Protein 2HF0 (pdb70)

B-factor: mean 39.24, std 10.52, range [19.07, 106.18]

Organism: Bifidobacterium longum (NCBI:txid216816)

GO terms:
  GO:0045302 choloylglycine hydrolase activity (F, EXP)
  GO:0047742 chenodeoxycholoyltaurine hydrolase activity (F, EXP)
  GO:0009274 peptidoglycan-based cell wall (C, IDA)
  GO:0045302 choloylglycine hydrolase activity (F, IDA)
  GO:0005515 protein binding (F, IPI)

Radius of gyration: 26.5 Å; Cα contacts (8 Å, |Δi|>4): 1621; chains: 2; bounding box: 83×74×48 Å

InterPro domains:
  IPR029055 Nucleophile aminohydrolases, N-terminal [SSF56235] (2-314)
  IPR029132 Choloylglycine hydrolase/NAAA C-terminal [PF02275] (2-314)
  IPR047711 Conjugated bile acid hydrolase [NF038245] (1-313)
  IPR052193 Peptidase C59 family enzymes [PTHR35527] (1-310)

CATH classification: 3.60.60.10

Sequence (632 aa):
CTGVRFSDDEGNTYFGRNLDWSFSYGETILVTPRGYHYDTVFGAGGKAKPNAVIGVGVVMADRPMYFDCANEHGLAIAGLNFPGYASFVHEPVEGTENVATFEFPLWVARNFDSVDEVEETLRNVTLVSQIVPGQQESLLHWFIGDGKRSIVVEQMADGMHVHHDDVDVLTNQPTFDFHMENLRNYMCVSNEMAEPTSWGKASLTAWGAGVGMHGIPGDVSSPSRFVRVAYTNAHYPQQNDEAANVSRLFHTLGSVQMVDGMAKMGDGQFERTLFTSGYSSKTNTYYMNTYDDPAIRSYAMADYDMDSSELISVARCTGVRFSDDEGNTYFGRNLDWSFSYGETILVTPRGYHYDTVFGAGGKAKPNAVIGVGVVMADRPMYFDCANEHGLAIAGLNFPGYASFVHEPVEGTENVATFEFPLWVARNFDSVDEVEETLRNVTLVSQIVPGQQESLLHWFIGDGKRSIVVEQMADGMHVHHDDVDVLTNQPTFDFHMENLRNYMCVSNEMAEPTSWGKASLTAWGAGVGMHGIPGDVSSPSRFVRVAYTNAHYPQQNDEAANVSRLFHTLGSVQMVDGMAKMGDGQFERTLFTSGYSSKTNTYYMNTYDDPAIRSYAMADYDMDSSELISVAR

Nearest PDB structures (foldseek):
  8esi-assembly1_B  TM=9.993E-01  e=6.071E-65  Bifidobacterium longum
  8vrx-assembly1_B  TM=9.734E-01  e=1.795E-46  Arthrobacter citreus
  6a8t-assembly1_B  TM=9.502E-01  e=2.641E-36  Enterococcus faecalis T2
  6a8q-assembly1_C  TM=9.502E-01  e=3.471E-35  Enterococcus faecalis T2
  5gs7-assembly1_A  TM=9.479E-01  e=2.296E-34  Enterococcus faecalis

Solvent-accessible surface area: 25693 Å² total; per-residue (Å²): 10,0,0,0,14,10,24,6,84,124,46,27,1,0,2,0,3,0,23,2,123,14,142,34,199,49,39,23,4,0,0,0,0,84,35,14,143,26,87,28,47,44,64,8,35,55,74,101,173,31,3,0,0,0,0,0,0,50,70,137,89,100,56,2,43,13,60,0,0,0,0,42,89,5,0,0,0,0,5,0,37,0,55,76,70,9,45,13,73,81,127,62,63,180,68,37,48,11,0,0,13,66,2,0,5,1,5,0,0,14,14,22,43,28,0,84,83,2,43,120,38,2,193,74,15,20,2,0,2,110,98,80,136,74,130,162,57,54,38,41,0,1,0,0,0,13,14,175,59,1,0,0,0,0,24,21,99,113,25,58,51,43,34,106,4,126,32,22,0,0,0,11,13,11,29,6,75,81,1,56,101,23,32,158,114,54,154,115,20,34,20,84,66,18,126,101,73,69,191,76,217,51,85,77,99,15,97,25,10,5,39,18,0,115,40,4,15,3,0,2,4,5,8,8,6,0,3,13,0,5,15,1,8,73,58,13,45,109,32,93,58,29,80,26,0,13,16,14,0,21,25,0,3,20,17,0,29,1,0,21,0,6,2,44,17,70,94,39,98,42,18,42,8,15,2,12,1,1,0,0,26,90,60,32,8,1,23,22,22,58,13,123,61,33,26,48,114,70,24,32,8,88,112,54,96,10,109,35,76,127,24,66,71,31,49,215,11,0,0,0,14,10,24,9,107,128,48,26,1,0,2,0,1,1,18,3,78,10,97,64,127,59,35,28,0,0,1,0,0,81,34,17,134,35,94,27,49,55,60,8,36,59,67,96,162,27,3,0,0,0,0,0,1,32,65,98,89,95,66,1,31,11,37,0,0,0,0,38,105,5,0,0,0,0,7,0,37,0,53,75,63,8,46,15,73,83,132,72,70,176,74,39,56,12,0,1,12,50,1,0,4,1,10,0,0,14,19,21,47,21,0,75,74,3,39,103,38,7,194,70,14,20,2,0,2,89,102,57,125,86,119,167,61,61,41,40,0,1,0,0,0,11,13,160,63,2,0,0,0,1,23,33,95,111,28,54,57,51,28,102,4,126,31,23,0,0,0,10,12,11,38,5,88,81,1,58,103,22,33,160,116,53,157,114,20,38,20,92,45,28,133,91,73,69,192,74,218,53,82,78,96,14,96,27,11,5,40,16,0,115,39,3,15,2,0,1,4,6,10,6,4,0,3,13,0,4,16,0,9,73,59,13,45,115,32,103,60,32,75,27,0,13,15,14,0,18,25,0,0,16,16,0,39,1,0,22,0,7,2,48,21,70,102,41,92,42,18,53,4,17,4,10,0,1,1,0,24,87,60,31,7,2,26,9,19,29,14,115,46,34,26,46,91,70,18,24,14,93,113,51,90,14,114,34,57,124,32,56,65,26,87,110

Structure (mmCIF, N/CA/C/O backbone):
data_2HF0
#
_entry.id   2HF0
#
_cell.length_a   123.981
_cell.length_b   123.981
_cell.length_c   219.565
_cell.angle_alpha   90.00
_cell.angle_beta   90.00
_cell.angle_gamma   120.00
#
_symmetry.space_group_name_H-M   'P 61 2 2'
#
loop_
_entity.id
_entity.type
_entity.pdbx_description
1 polymer 'Bile salt hydrolase'
2 water water
#
loop_
_atom_site.group_PDB
_atom_site.id
_atom_site.type_symbol
_atom_site.label_atom_id
_atom_site.label_alt_id
_atom_site.label_comp_id
_atom_site.label_asym_id
_atom_site.label_entity_id
_atom_site.label_seq_id
_atom_site.pdbx_PDB_ins_code
_atom_site.Cartn_x
_atom_site.Cartn_y
_atom_site.Cartn_z
_atom_site.occupancy
_atom_site.B_iso_or_equiv
_atom_site.auth_seq_id
_atom_site.auth_comp_id
_atom_site.auth_asym_id
_atom_site.auth_atom_id
_atom_site.pdbx_PDB_model_num
ATOM 1 N N . CYS A 1 1 ? -46.374 24.288 20.966 1.00 40.46 1 CYS A N 1
ATOM 2 C CA . CYS A 1 1 ? -46.399 23.453 19.781 1.00 40.91 1 CYS A CA 1
ATOM 3 C C . CYS A 1 1 ? -46.781 24.274 18.574 1.00 40.70 1 CYS A C 1
ATOM 4 O O . CYS A 1 1 ? -47.493 25.236 18.633 1.00 40.24 1 CYS A O 1
ATOM 7 N N . THR A 1 2 ? -46.291 23.805 17.447 1.00 41.26 2 THR A N 1
ATOM 8 C CA . THR A 1 2 ? -46.544 24.402 16.188 1.00 39.58 2 THR A CA 1
ATOM 9 C C . THR A 1 2 ? -46.597 23.230 15.178 1.00 40.05 2 THR A C 1
ATOM 10 O O . THR A 1 2 ? -45.730 22.386 15.164 1.00 38.32 2 THR A O 1
ATOM 14 N N . GLY A 1 3 ? -47.634 23.258 14.359 1.00 39.83 3 GLY A N 1
ATOM 15 C CA . GLY A 1 3 ? -47.711 22.475 13.178 1.00 40.95 3 GLY A CA 1
ATOM 16 C C . GLY A 1 3 ? -47.703 23.302 11.900 1.00 40.59 3 GLY A C 1
ATOM 17 O O . GLY A 1 3 ? -48.223 24.412 11.816 1.00 41.16 3 GLY A O 1
ATOM 18 N N . VAL A 1 4 ? -47.161 22.672 10.889 1.00 40.78 4 VAL A N 1
ATOM 19 C CA . VAL A 1 4 ? -46.959 23.237 9.563 1.00 41.27 4 VAL A CA 1
ATOM 20 C C . VAL A 1 4 ? -47.259 22.142 8.500 1.00 40.82 4 VAL A C 1
ATOM 21 O O . VAL A 1 4 ? -46.946 20.977 8.706 1.00 38.49 4 VAL A O 1
ATOM 25 N N . ARG A 1 5 ? -47.882 22.577 7.395 1.00 42.30 5 ARG A N 1
ATOM 26 C CA . ARG A 1 5 ? -48.037 21.786 6.165 1.00 41.87 5 ARG A CA 1
ATOM 27 C C . ARG A 1 5 ? -47.737 22.687 4.965 1.00 41.01 5 ARG A C 1
ATOM 28 O O . ARG A 1 5 ? -48.116 23.892 4.936 1.00 40.63 5 ARG A O 1
ATOM 36 N N . PHE A 1 6 ? -47.133 22.078 3.961 1.00 39.24 6 PHE A N 1
ATOM 37 C CA . PHE A 1 6 ? -47.178 22.601 2.597 1.00 39.95 6 PHE A CA 1
ATOM 38 C C . PHE A 1 6 ? -47.017 21.437 1.574 1.00 40.91 6 PHE A C 1
ATOM 39 O O . PHE A 1 6 ? -46.970 20.245 1.913 1.00 41.19 6 PHE A O 1
ATOM 47 N N . SER A 1 7 ? -46.856 21.818 0.314 1.00 41.67 7 SER A N 1
ATOM 48 C CA . SER A 1 7 ? -46.771 20.863 -0.775 1.00 43.02 7 SER A CA 1
ATOM 49 C C . SER A 1 7 ? -45.599 21.185 -1.674 1.00 42.94 7 SER A C 1
ATOM 50 O O . SER A 1 7 ? -44.986 22.251 -1.591 1.00 41.81 7 SER A O 1
ATOM 53 N N . ASP A 1 8 ? -45.274 20.256 -2.555 1.00 44.09 8 ASP A N 1
ATOM 54 C CA . ASP A 1 8 ? -44.374 20.596 -3.669 1.00 43.59 8 ASP A CA 1
ATOM 55 C C . ASP A 1 8 ? -45.190 20.891 -4.920 1.00 44.04 8 ASP A C 1
ATOM 56 O O . ASP A 1 8 ? -46.343 21.187 -4.829 1.00 44.90 8 ASP A O 1
ATOM 61 N N . ASP A 1 9 ? -44.545 20.895 -6.069 1.00 45.89 9 ASP A N 1
ATOM 62 C CA . ASP A 1 9 ? -45.167 20.832 -7.401 1.00 48.01 9 ASP A CA 1
ATOM 63 C C . ASP A 1 9 ? -46.011 19.554 -7.728 1.00 46.80 9 ASP A C 1
ATOM 64 O O . ASP A 1 9 ? -46.862 19.597 -8.563 1.00 46.03 9 ASP A O 1
ATOM 69 N N . GLU A 1 10 ? -45.730 18.424 -7.104 1.00 45.93 10 GLU A N 1
ATOM 70 C CA . GLU A 1 10 ? -46.306 17.166 -7.541 1.00 45.72 10 GLU A CA 1
ATOM 71 C C . GLU A 1 10 ? -47.320 16.730 -6.496 1.00 45.40 10 GLU A C 1
ATOM 72 O O . GLU A 1 10 ? -47.652 15.545 -6.378 1.00 45.55 10 GLU A O 1
ATOM 78 N N . GLY A 1 11 ? -47.779 17.711 -5.700 1.00 45.03 11 GLY A N 1
ATOM 79 C CA . GLY A 1 11 ? -48.796 17.488 -4.667 1.00 43.32 11 GLY A CA 1
ATOM 80 C C . GLY A 1 11 ? -48.424 16.468 -3.628 1.00 41.38 11 GLY A C 1
ATOM 81 O O . GLY A 1 11 ? -49.332 15.854 -3.074 1.00 40.22 11 GLY A O 1
ATOM 82 N N . ASN A 1 12 ? -47.119 16.290 -3.365 1.00 40.39 12 ASN A N 1
ATOM 83 C CA . ASN A 1 12 ? -46.690 15.584 -2.138 1.00 40.98 12 ASN A CA 1
ATOM 84 C C . ASN A 1 12 ? -46.946 16.361 -0.819 1.00 41.31 12 ASN A C 1
ATOM 85 O O . ASN A 1 12 ? -46.955 17.601 -0.799 1.00 41.29 12 ASN A O 1
ATOM 90 N N . THR A 1 13 ? -47.234 15.607 0.256 1.00 40.80 13 THR A N 1
ATOM 91 C CA . THR A 1 13 ? -47.493 16.143 1.560 1.00 39.90 13 THR A CA 1
ATOM 92 C C . THR A 1 13 ? -46.166 16.442 2.264 1.00 40.33 13 THR A C 1
ATOM 93 O O . THR A 1 13 ? -45.260 15.593 2.349 1.00 38.20 13 THR A O 1
ATOM 97 N N . TYR A 1 14 ? -46.050 17.676 2.787 1.00 41.02 14 TYR A N 1
ATOM 98 C CA . TYR A 1 14 ? -44.985 17.953 3.793 1.00 40.54 14 TYR A CA 1
ATOM 99 C C . TYR A 1 14 ? -45.748 18.563 4.982 1.00 40.76 14 TYR A C 1
ATOM 100 O O . TYR A 1 14 ? -46.559 19.529 4.833 1.00 41.12 14 TYR A O 1
ATOM 109 N N . PHE A 1 15 ? -45.559 17.896 6.138 1.00 40.08 15 PHE A N 1
ATOM 110 C CA . PHE A 1 15 ? -46.280 18.141 7.382 1.00 37.39 15 PHE A CA 1
ATOM 111 C C . PHE A 1 15 ? -45.259 17.882 8.468 1.00 37.90 15 PHE A C 1
ATOM 112 O O . PHE A 1 15 ? -44.479 16.934 8.445 1.00 36.42 15 PHE A O 1
ATOM 120 N N . GLY A 1 16 ? -45.321 18.803 9.426 1.00 38.04 16 GLY A N 1
ATOM 121 C CA . GLY A 1 16 ? -44.328 18.999 10.462 1.00 38.96 16 GLY A CA 1
ATOM 122 C C . GLY A 1 16 ? -44.918 19.659 11.716 1.00 36.15 16 GLY A C 1
ATOM 123 O O . GLY A 1 16 ? -45.922 20.382 11.657 1.00 33.73 16 GLY A O 1
ATOM 124 N N . ARG A 1 17 ? -44.279 19.372 12.841 1.00 33.74 17 ARG A N 1
ATOM 125 C CA . ARG A 1 17 ? -44.748 19.969 14.067 1.00 34.61 17 ARG A CA 1
ATOM 126 C C . ARG A 1 17 ? -43.667 20.096 15.112 1.00 34.29 17 ARG A C 1
ATOM 127 O O . ARG A 1 17 ? -42.866 19.218 15.280 1.00 37.34 17 ARG A O 1
ATOM 135 N N . ASN A 1 18 ? -43.670 21.198 15.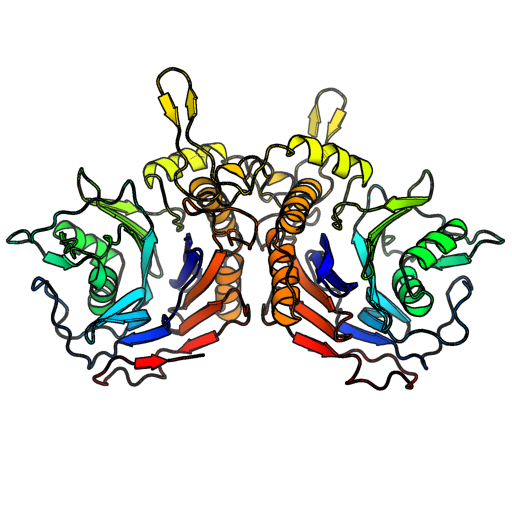851 1.00 35.04 18 ASN A N 1
ATOM 136 C CA . ASN A 1 18 ? -42.808 21.282 17.045 1.00 33.38 18 ASN A CA 1
ATOM 137 C C . ASN A 1 18 ? -43.469 20.707 18.243 1.00 31.21 18 ASN A C 1
ATOM 138 O O . ASN A 1 18 ? -44.638 20.932 18.450 1.00 29.95 18 ASN A O 1
ATOM 143 N N . LEU A 1 19 ? -42.740 19.951 19.047 1.00 32.90 19 LEU A N 1
ATOM 144 C CA . LEU A 1 19 ? -43.231 19.562 20.381 1.00 30.83 19 LEU A CA 1
ATOM 145 C C . LEU A 1 19 ? -42.468 20.382 21.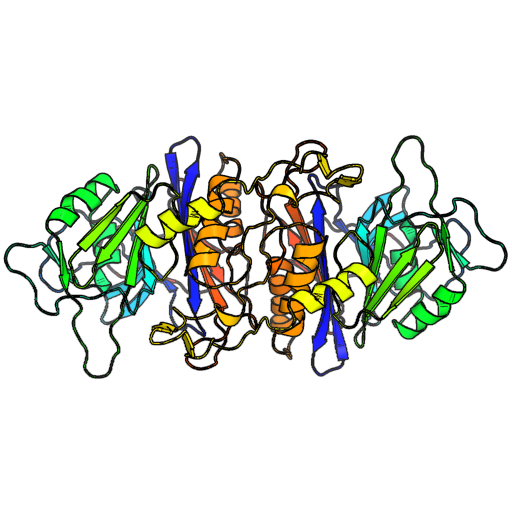424 1.00 29.51 19 LEU A C 1
ATOM 146 O O . LEU A 1 19 ? -41.256 20.280 21.578 1.00 28.95 19 LEU A O 1
ATOM 151 N N . ASP A 1 20 ? -43.240 21.223 22.087 1.00 29.92 20 ASP A N 1
ATOM 152 C CA . ASP A 1 20 ? -42.751 22.256 22.994 1.00 31.72 20 ASP A CA 1
ATOM 153 C C . ASP A 1 20 ? -43.211 21.964 24.420 1.00 30.18 20 ASP A C 1
ATOM 154 O O . ASP A 1 20 ? -44.368 21.843 24.673 1.00 28.57 20 ASP A O 1
ATOM 159 N N . TRP A 1 21 ? -42.275 21.741 25.322 1.00 30.81 21 TRP A N 1
ATOM 160 C CA . TRP A 1 21 ? -42.667 21.532 26.730 1.00 31.64 21 TRP A CA 1
ATOM 161 C C . TRP A 1 21 ? -41.446 21.695 27.562 1.00 30.75 21 TRP A C 1
ATOM 162 O O . TRP A 1 21 ? -40.367 21.961 27.017 1.00 31.57 21 TRP A O 1
ATOM 173 N N . SER A 1 22 ? -41.578 21.575 28.874 1.00 30.17 22 SER A N 1
ATOM 174 C CA . SER A 1 22 ? -40.392 21.654 29.720 1.00 30.44 22 SER A CA 1
ATOM 175 C C . SER A 1 22 ? -39.448 20.394 29.548 1.00 31.28 22 SER A C 1
ATOM 176 O O . SER A 1 22 ? -38.256 20.519 29.677 1.00 32.89 22 SER A O 1
ATOM 179 N N . PHE A 1 23 ? -40.010 19.217 29.329 1.00 31.81 23 PHE A N 1
ATOM 180 C CA . PHE A 1 23 ? -39.284 17.902 29.361 1.00 34.21 23 PHE A CA 1
ATOM 181 C C . PHE A 1 23 ? -40.225 16.823 28.767 1.00 34.19 23 PHE A C 1
ATOM 182 O O . PHE A 1 23 ? -41.425 17.064 28.604 1.00 31.91 23 PHE A O 1
ATOM 190 N N . SER A 1 24 ? -39.631 15.708 28.320 1.00 35.19 24 SER A N 1
ATOM 191 C CA . SER A 1 24 ? -40.344 14.601 27.652 1.00 34.35 24 SER A CA 1
ATOM 192 C C . SER A 1 24 ? -39.490 13.418 27.885 1.00 35.31 24 SER A C 1
ATOM 193 O O . SER A 1 24 ? -38.285 13.561 28.030 1.00 35.36 24 SER A O 1
ATOM 196 N N . TYR A 1 25 ? -40.108 12.244 27.928 1.00 36.95 25 TYR A N 1
ATOM 197 C CA . TYR A 1 25 ? -39.393 10.986 28.018 1.00 38.11 25 TYR A CA 1
ATOM 198 C C . TYR A 1 25 ? -40.203 9.817 27.409 1.00 38.98 25 TYR A C 1
ATOM 199 O O . TYR A 1 25 ? -41.427 9.704 27.591 1.00 39.22 25 TYR A O 1
ATOM 208 N N . GLY A 1 26 ? -39.514 8.922 26.710 1.00 40.90 26 GLY A N 1
ATOM 209 C CA . GLY A 1 26 ? -40.085 7.623 26.324 1.00 41.06 26 GLY A CA 1
ATOM 210 C C . GLY A 1 26 ? -40.754 7.655 24.975 1.00 42.45 26 GLY A C 1
ATOM 211 O O . GLY A 1 26 ? -40.980 6.646 24.363 1.00 41.44 26 GLY A O 1
ATOM 212 N N . GLU A 1 27 ? -41.061 8.832 24.470 1.00 45.29 27 GLU A N 1
ATOM 213 C CA . GLU A 1 27 ? -41.600 8.925 23.092 1.00 46.85 27 GLU A CA 1
ATOM 214 C C . GLU A 1 27 ? -40.572 8.459 22.081 1.00 47.06 27 GLU A C 1
ATOM 215 O O . GLU A 1 27 ? -39.346 8.488 22.289 1.00 47.08 27 GLU A O 1
ATOM 221 N N . THR A 1 28 ? -41.098 8.082 20.936 1.00 47.54 28 THR A N 1
ATOM 222 C CA . THR A 1 28 ? -40.353 7.245 20.031 1.00 46.75 28 THR A CA 1
ATOM 223 C C . THR A 1 28 ? -41.091 7.312 18.707 1.00 46.18 28 THR A C 1
ATOM 224 O O . THR A 1 28 ? -42.290 7.541 18.652 1.00 44.06 28 THR A O 1
ATOM 228 N N . ILE A 1 29 ? -40.330 7.287 17.638 1.00 47.53 29 ILE A N 1
ATOM 229 C CA . ILE A 1 29 ? -40.857 6.773 16.391 1.00 49.11 29 ILE A CA 1
ATOM 230 C C . ILE A 1 29 ? -41.517 5.406 16.637 1.00 49.45 29 ILE A C 1
ATOM 231 O O . ILE A 1 29 ? -40.922 4.481 17.176 1.00 48.79 29 ILE A O 1
ATOM 236 N N . LEU A 1 30 ? -42.751 5.301 16.177 1.00 50.37 30 LEU A N 1
ATOM 237 C CA . LEU A 1 30 ? -43.608 4.244 16.527 1.00 50.22 30 LEU A CA 1
ATOM 238 C C . LEU A 1 30 ? -44.403 3.900 15.260 1.00 51.21 30 LEU A C 1
ATOM 239 O O . LEU A 1 30 ? -45.207 4.725 14.721 1.00 50.61 30 LEU A O 1
ATOM 244 N N . VAL A 1 31 ? -44.197 2.650 14.819 1.00 51.31 31 VAL A N 1
ATOM 245 C CA . VAL A 1 31 ? -44.886 2.109 13.648 1.00 51.39 31 VAL A CA 1
ATOM 246 C C . VAL A 1 31 ? -46.080 1.246 14.075 1.00 51.27 31 VAL A C 1
ATOM 247 O O . VAL A 1 31 ? -45.916 0.342 14.912 1.00 50.16 31 VAL A O 1
ATOM 251 N N . THR A 1 32 ? -47.250 1.578 13.510 1.00 50.63 32 THR A N 1
ATOM 252 C CA . THR A 1 32 ? -48.435 0.765 13.585 1.00 51.15 32 THR A CA 1
ATOM 253 C C . THR A 1 32 ? -48.634 0.071 12.184 1.00 52.06 32 THR A C 1
ATOM 254 O O . THR A 1 32 ? -49.186 0.679 11.216 1.00 50.59 32 THR A O 1
ATOM 258 N N . PRO A 1 33 ? -48.196 -1.214 12.089 1.00 52.17 33 PRO A N 1
ATOM 259 C CA . PRO A 1 33 ? -48.255 -1.908 10.798 1.00 52.09 33 PRO A CA 1
ATOM 260 C C . PRO A 1 33 ? -49.661 -2.265 10.542 1.00 51.84 33 PRO A C 1
ATOM 261 O O . PRO A 1 33 ? -50.446 -2.249 11.461 1.00 52.57 33 PRO A O 1
ATOM 265 N N . ARG A 1 34 ? -49.975 -2.480 9.282 1.00 52.72 34 ARG A N 1
ATOM 266 C CA . ARG A 1 34 ? -51.312 -2.897 8.821 1.00 53.68 34 ARG A CA 1
ATOM 267 C C . ARG A 1 34 ? -51.827 -4.184 9.555 1.00 53.36 34 ARG A C 1
ATOM 268 O O . ARG A 1 34 ? -53.058 -4.328 9.798 1.00 52.15 34 ARG A O 1
ATOM 276 N N . GLY A 1 35 ? -50.880 -5.083 9.913 1.00 53.39 35 GLY A N 1
ATOM 277 C CA . GLY A 1 35 ? -51.199 -6.322 10.651 1.00 53.56 35 GLY A CA 1
ATOM 278 C C . GLY A 1 35 ? -51.594 -6.233 12.129 1.00 54.10 35 GLY A C 1
ATOM 279 O O . GLY A 1 35 ? -52.080 -7.213 12.691 1.00 54.23 35 GLY A O 1
ATOM 280 N N . TYR A 1 36 ? -51.398 -5.074 12.763 1.00 54.22 36 TYR A N 1
ATOM 281 C CA . TYR A 1 36 ? -51.778 -4.857 14.161 1.00 53.86 36 TYR A CA 1
ATOM 282 C C . TYR A 1 36 ? -53.286 -4.877 14.313 1.00 54.25 36 TYR A C 1
ATOM 283 O O . TYR A 1 36 ? -53.994 -4.209 13.541 1.00 51.83 36 TYR A O 1
ATOM 292 N N . HIS A 1 37 ? -53.819 -5.667 15.256 1.00 55.27 37 HIS A N 1
ATOM 293 C CA . HIS A 1 37 ? -55.284 -5.567 15.464 1.00 56.83 37 HIS A CA 1
ATOM 294 C C . HIS A 1 37 ? -55.611 -4.418 16.432 1.00 55.60 37 HIS A C 1
ATOM 295 O O . HIS A 1 37 ? -55.074 -4.378 17.529 1.00 53.26 37 HIS A O 1
ATOM 302 N N . TYR A 1 38 ? -56.507 -3.534 15.997 1.00 55.68 38 TYR A N 1
ATOM 303 C CA . TYR A 1 38 ? -56.886 -2.402 16.774 1.00 56.14 38 TYR A CA 1
ATOM 304 C C . TYR A 1 38 ? -58.366 -2.360 17.213 1.00 56.51 38 TYR A C 1
ATOM 305 O O . TYR A 1 38 ? -59.291 -2.113 16.418 1.00 55.11 38 TYR A O 1
ATOM 314 N N . ASP A 1 39 ? -58.534 -2.491 18.529 1.00 56.81 39 ASP A N 1
ATOM 315 C CA . ASP A 1 39 ? -59.829 -2.417 19.181 1.00 57.78 39 ASP A CA 1
ATOM 316 C C . ASP A 1 39 ? -60.202 -0.984 19.632 1.00 56.87 39 ASP A C 1
ATOM 317 O O . ASP A 1 39 ? -59.665 -0.504 20.622 1.00 56.77 39 ASP A O 1
ATOM 322 N N . THR A 1 40 ? -61.130 -0.323 18.936 1.00 55.22 40 THR A N 1
ATOM 323 C CA . THR A 1 40 ? -61.380 1.064 19.212 1.00 54.22 40 THR A CA 1
ATOM 324 C C . THR A 1 40 ? -62.118 1.278 20.506 1.00 54.42 40 THR A C 1
ATOM 325 O O . THR A 1 40 ? -63.122 0.639 20.765 1.00 54.35 40 THR A O 1
ATOM 329 N N . VAL A 1 41 ? -61.686 2.262 21.284 1.00 53.81 41 VAL A N 1
ATOM 330 C CA . VAL A 1 41 ? -62.172 2.400 22.662 1.00 53.25 41 VAL A CA 1
ATOM 331 C C . VAL A 1 41 ? -63.717 2.350 22.735 1.00 52.96 41 VAL A C 1
ATOM 332 O O . VAL A 1 41 ? -64.242 1.542 23.455 1.00 52.61 41 VAL A O 1
ATOM 336 N N . PHE A 1 42 ? -64.428 3.171 21.971 1.00 52.50 42 PHE A N 1
ATOM 337 C CA . PHE A 1 42 ? -65.889 3.179 21.990 1.00 52.17 42 PHE A CA 1
ATOM 338 C C . PHE A 1 42 ? -66.511 2.609 20.718 1.00 52.68 42 PHE A C 1
ATOM 339 O O . PHE A 1 42 ? -67.553 3.121 20.212 1.00 52.63 42 PHE A O 1
ATOM 347 N N . GLY A 1 43 ? -65.866 1.580 20.179 1.00 52.34 43 GLY A N 1
ATOM 348 C CA . GLY A 1 43 ? -66.429 0.858 19.056 1.00 53.02 43 GLY A CA 1
ATOM 349 C C . GLY A 1 43 ? -66.740 1.770 17.885 1.00 53.66 43 GLY A C 1
ATOM 350 O O . GLY A 1 43 ? -67.720 1.569 17.180 1.00 53.26 43 GLY A O 1
ATOM 351 N N . ALA A 1 44 ? -65.932 2.811 17.698 1.00 53.96 44 ALA A N 1
ATOM 352 C CA . ALA A 1 44 ? -65.901 3.495 16.421 1.00 54.65 44 ALA A CA 1
ATOM 353 C C . ALA A 1 44 ? -65.478 2.459 15.378 1.00 54.75 44 ALA A C 1
ATOM 354 O O . ALA A 1 44 ? -64.729 1.533 15.692 1.00 55.12 44 ALA A O 1
ATOM 356 N N . GLY A 1 45 ? -65.913 2.668 14.136 1.00 54.69 45 GLY A N 1
ATOM 357 C CA . GLY A 1 45 ? -65.564 1.794 13.023 1.00 54.62 45 GLY A CA 1
ATOM 358 C C . GLY A 1 45 ? -64.297 2.185 12.329 1.00 54.79 45 GLY A C 1
ATOM 359 O O . GLY A 1 45 ? -63.499 2.940 12.868 1.00 54.94 45 GLY A O 1
ATOM 360 N N . GLY A 1 46 ? -64.118 1.668 11.117 1.00 55.02 46 GLY A N 1
ATOM 361 C CA . GLY A 1 46 ? -62.832 1.770 10.384 1.00 55.19 46 GLY A CA 1
ATOM 362 C C . GLY A 1 46 ? -62.742 0.858 9.164 1.00 55.19 46 GLY A C 1
ATOM 363 O O . GLY A 1 46 ? -63.453 -0.122 9.069 1.00 55.31 46 GLY A O 1
ATOM 364 N N . LYS A 1 47 ? -61.872 1.221 8.233 1.00 55.10 47 LYS A N 1
ATOM 365 C CA . LYS A 1 47 ? -61.577 0.450 7.035 1.00 54.54 47 LYS A CA 1
ATOM 366 C C . LYS A 1 47 ? -61.373 -1.025 7.327 1.00 54.87 47 LYS A C 1
ATOM 367 O O . LYS A 1 47 ? -60.578 -1.341 8.223 1.00 54.44 47 LYS A O 1
ATOM 373 N N . ALA A 1 48 ? -61.959 -1.916 6.501 1.00 54.71 48 ALA A N 1
ATOM 374 C CA . ALA A 1 48 ? -61.627 -3.346 6.549 1.00 54.76 48 ALA A CA 1
ATOM 375 C C . ALA A 1 48 ? -60.101 -3.506 6.461 1.00 55.50 48 ALA A C 1
ATOM 376 O O . ALA A 1 48 ? -59.471 -4.328 7.183 1.00 55.30 48 ALA A O 1
ATOM 378 N N . LYS A 1 49 ? -59.495 -2.698 5.581 1.00 55.50 49 LYS A N 1
ATOM 379 C CA . LYS A 1 49 ? -58.051 -2.792 5.320 1.00 55.84 49 LYS A CA 1
ATOM 380 C C . LYS A 1 49 ? -57.317 -1.527 5.794 1.00 55.47 49 LYS A C 1
ATOM 381 O O . LYS A 1 49 ? -57.301 -0.540 5.089 1.00 56.07 49 LYS A O 1
ATOM 387 N N . PRO A 1 50 ? -56.794 -1.527 7.033 1.00 54.95 50 PRO A N 1
ATOM 388 C CA . PRO A 1 50 ? -56.043 -0.353 7.528 1.00 54.61 50 PRO A CA 1
ATOM 389 C C . PRO A 1 50 ? -54.770 0.127 6.786 1.00 53.22 50 PRO A C 1
ATOM 390 O O . PRO A 1 50 ? -53.881 -0.660 6.353 1.00 52.50 50 PRO A O 1
ATOM 394 N N . ASN A 1 51 ? -54.675 1.454 6.748 1.00 51.92 51 ASN A N 1
ATOM 395 C CA . ASN A 1 51 ? -53.430 2.161 6.406 1.00 49.90 51 ASN A CA 1
ATOM 396 C C . ASN A 1 51 ? -52.270 1.874 7.380 1.00 48.06 51 ASN A C 1
ATOM 397 O O . ASN A 1 51 ? -52.472 1.745 8.603 1.00 48.07 51 ASN A O 1
ATOM 402 N N . ALA A 1 52 ? -51.080 1.677 6.809 1.00 46.60 52 ALA A N 1
ATOM 403 C CA . ALA A 1 52 ? -49.836 1.715 7.566 1.00 45.71 52 ALA A CA 1
ATOM 404 C C . ALA A 1 52 ? -49.738 3.138 8.161 1.00 45.24 52 ALA A C 1
ATOM 405 O O . ALA A 1 52 ? -50.203 4.123 7.576 1.00 44.98 52 ALA A O 1
ATOM 407 N N . VAL A 1 53 ? -49.232 3.210 9.375 1.00 45.13 53 VAL A N 1
ATOM 408 C CA . VAL A 1 53 ? -49.032 4.474 10.007 1.00 45.12 53 VAL A CA 1
ATOM 409 C C . VAL A 1 53 ? -47.775 4.481 10.778 1.00 45.21 53 VAL A C 1
ATOM 410 O O . VAL A 1 53 ? -47.284 3.446 11.314 1.00 44.11 53 VAL A O 1
ATOM 414 N N . ILE A 1 54 ? -47.195 5.686 10.717 1.00 45.23 54 ILE A N 1
ATOM 415 C CA . ILE A 1 54 ? -45.953 5.976 11.404 1.00 45.24 54 ILE A CA 1
ATOM 416 C C . ILE A 1 54 ? -46.088 7.353 12.076 1.00 46.08 54 ILE A C 1
ATOM 417 O O . ILE A 1 54 ? -46.840 8.240 11.636 1.00 45.57 54 ILE A O 1
ATOM 422 N N . GLY A 1 55 ? -45.403 7.508 13.197 1.00 46.78 55 GLY A N 1
ATOM 423 C CA . GLY A 1 55 ? -45.600 8.749 13.963 1.00 47.34 55 GLY A CA 1
ATOM 424 C C . GLY A 1 55 ? -44.656 8.829 15.126 1.00 46.47 55 GLY A C 1
ATOM 425 O O . GLY A 1 55 ? -43.728 7.979 15.254 1.00 48.52 55 GLY A O 1
ATOM 426 N N . VAL A 1 56 ? -44.902 9.804 15.986 1.00 44.83 56 VAL A N 1
ATOM 427 C CA . VAL A 1 56 ? -44.109 9.898 17.198 1.00 44.05 56 VAL A CA 1
ATOM 428 C C . VAL A 1 56 ? -45.092 9.730 18.343 1.00 43.18 56 VAL A C 1
ATOM 429 O O . VAL A 1 56 ? -46.208 10.316 18.366 1.00 41.92 56 VAL A O 1
ATOM 433 N N . GLY A 1 57 ? -44.705 8.856 19.264 1.00 42.70 57 GLY A N 1
ATOM 434 C CA . GLY A 1 57 ? -45.626 8.525 20.359 1.00 43.34 57 GLY A CA 1
ATOM 435 C C . GLY A 1 57 ? -45.090 7.551 21.388 1.00 43.34 57 GLY A C 1
ATOM 436 O O . GLY A 1 57 ? -43.902 7.244 21.487 1.00 41.72 57 GLY A O 1
ATOM 437 N N . VAL A 1 58 ? -46.025 7.111 22.202 1.00 44.38 58 VAL A N 1
ATOM 438 C CA . VAL A 1 58 ? -45.749 6.115 23.252 1.00 45.54 58 VAL A CA 1
ATOM 439 C C . VAL A 1 58 ? -46.785 5.014 23.127 1.00 44.73 58 VAL A C 1
ATOM 440 O O . VAL A 1 58 ? -47.874 5.247 22.599 1.00 43.34 58 VAL A O 1
ATOM 444 N N . VAL A 1 59 ? -46.441 3.830 23.593 1.00 45.74 59 VAL A N 1
ATOM 445 C CA . VAL A 1 59 ? -47.454 2.775 23.665 1.00 46.87 59 VAL A CA 1
ATOM 446 C C . VAL A 1 59 ? -47.943 2.608 25.089 1.00 45.52 59 VAL A C 1
ATOM 447 O O . VAL A 1 59 ? -47.184 2.236 25.955 1.00 46.99 59 VAL A O 1
ATOM 451 N N . MET A 1 60 ? -49.220 2.879 25.313 1.00 45.31 60 MET A N 1
ATOM 452 C CA . MET A 1 60 ? -49.831 2.664 26.619 1.00 46.24 60 MET A CA 1
ATOM 453 C C . MET A 1 60 ? -50.886 1.528 26.418 1.00 47.02 60 MET A C 1
ATOM 454 O O . MET A 1 60 ? -51.858 1.677 25.599 1.00 45.95 60 MET A O 1
ATOM 459 N N . ALA A 1 61 ? -50.693 0.394 27.123 1.00 46.74 61 ALA A N 1
ATOM 460 C CA . ALA A 1 61 ? -51.696 -0.694 27.050 1.00 46.57 61 ALA A CA 1
ATOM 461 C C . ALA A 1 61 ? -51.696 -1.347 25.666 1.00 46.21 61 ALA A C 1
ATOM 462 O O . ALA A 1 61 ? -52.760 -1.543 25.106 1.00 44.42 61 ALA A O 1
ATOM 464 N N . ASP A 1 62 ? -50.509 -1.591 25.094 1.00 46.98 62 ASP A N 1
ATOM 465 C CA . ASP A 1 62 ? -50.396 -2.084 23.711 1.00 47.96 62 ASP A CA 1
ATOM 466 C C . ASP A 1 62 ? -51.314 -1.271 22.750 1.00 48.36 62 ASP A C 1
ATOM 467 O O . ASP A 1 62 ? -51.972 -1.835 21.839 1.00 48.82 62 ASP A O 1
ATOM 472 N N . ARG A 1 63 ? -51.378 0.051 22.933 1.00 47.38 63 ARG A N 1
ATOM 473 C CA . ARG A 1 63 ? -51.991 0.880 21.897 1.00 46.81 63 ARG A CA 1
ATOM 474 C C . ARG A 1 63 ? -51.072 2.051 21.599 1.00 45.39 63 ARG A C 1
ATOM 475 O O . ARG A 1 63 ? -50.348 2.502 22.501 1.00 45.15 63 ARG A O 1
ATOM 483 N N . PRO A 1 64 ? -51.061 2.530 20.323 1.00 44.39 64 PRO A N 1
ATOM 484 C CA . PRO A 1 64 ? -50.138 3.624 20.007 1.00 43.14 64 PRO A CA 1
ATOM 485 C C . PRO A 1 64 ? -50.801 5.003 20.281 1.00 41.56 64 PRO A C 1
ATOM 486 O O . PRO A 1 64 ? -51.847 5.345 19.698 1.00 38.82 64 PRO A O 1
ATOM 490 N N . MET A 1 65 ? -50.192 5.717 21.242 1.00 40.41 65 MET A N 1
ATOM 491 C CA . MET A 1 65 ? -50.636 7.062 21.686 1.00 40.65 65 MET A CA 1
ATOM 492 C C . MET A 1 65 ? -49.752 8.076 20.926 1.00 38.34 65 MET A C 1
ATOM 493 O O . MET A 1 65 ? -48.561 8.301 21.250 1.00 37.45 65 MET A O 1
ATOM 498 N N . TYR A 1 66 ? -50.296 8.585 19.850 1.00 36.50 66 TYR A N 1
ATOM 499 C CA . TYR A 1 66 ? -49.471 9.366 18.905 1.00 36.54 66 TYR A CA 1
ATOM 500 C C . TYR A 1 66 ? -49.576 10.890 19.220 1.00 35.07 66 TYR A C 1
ATOM 501 O O . TYR A 1 66 ? -50.656 11.429 19.311 1.00 33.48 66 TYR A O 1
ATOM 510 N N . PHE A 1 67 ? -48.425 11.529 19.335 1.00 35.79 67 PHE A N 1
ATOM 511 C CA . PHE A 1 67 ? -48.306 13.012 19.339 1.00 36.45 67 PHE A CA 1
ATOM 512 C C . PHE A 1 67 ? -48.718 13.560 17.990 1.00 35.47 67 PHE A C 1
ATOM 513 O O . PHE A 1 67 ? -49.500 14.512 17.842 1.00 33.47 67 PHE A O 1
ATOM 521 N N . ASP A 1 68 ? -48.111 12.920 17.001 1.00 35.77 68 ASP A N 1
ATOM 522 C CA . ASP A 1 68 ? -48.325 13.146 15.576 1.00 35.57 68 ASP A CA 1
ATOM 523 C C . ASP A 1 68 ? -48.075 11.770 14.842 1.00 34.96 68 ASP A C 1
ATOM 524 O O . ASP A 1 68 ? -47.226 10.931 15.291 1.00 32.83 68 ASP A O 1
ATOM 529 N N . CYS A 1 69 ? -48.776 11.613 13.731 1.00 33.89 69 CYS A N 1
ATOM 530 C CA . CYS A 1 69 ? -48.588 10.415 12.864 1.00 35.73 69 CYS A CA 1
ATOM 531 C C . CYS A 1 69 ? -49.109 10.665 11.471 1.00 36.32 69 CYS A C 1
ATOM 532 O O . CYS A 1 69 ? -49.875 11.616 11.228 1.00 36.78 69 CYS A O 1
ATOM 535 N N . ALA A 1 70 ? -48.614 9.843 10.563 1.00 36.86 70 ALA A N 1
ATOM 536 C CA . ALA A 1 70 ? -48.932 9.948 9.194 1.00 38.81 70 ALA A CA 1
ATOM 537 C C . ALA A 1 70 ? -49.121 8.565 8.604 1.00 38.75 70 ALA A C 1
ATOM 538 O O . ALA A 1 70 ? -48.513 7.580 9.060 1.00 39.19 70 ALA A O 1
ATOM 540 N N . ASN A 1 71 ? -49.983 8.498 7.602 1.00 38.46 71 ASN A N 1
ATOM 541 C CA . ASN A 1 71 ? -50.208 7.236 6.870 1.00 37.99 71 ASN A CA 1
ATOM 542 C C . ASN A 1 71 ? -49.457 7.137 5.532 1.00 39.30 71 ASN A C 1
ATOM 543 O O . ASN A 1 71 ? -48.820 8.099 5.019 1.00 38.98 71 ASN A O 1
ATOM 548 N N . GLU A 1 72 ? -49.532 5.945 4.958 1.00 39.95 72 GLU A N 1
ATOM 549 C CA . GLU A 1 72 ? -48.908 5.699 3.666 1.00 40.57 72 GLU A CA 1
ATOM 550 C C . GLU A 1 72 ? -49.593 6.374 2.431 1.00 40.56 72 GLU A C 1
ATOM 551 O O . GLU A 1 72 ? -49.024 6.346 1.370 1.00 39.03 72 GLU A O 1
ATOM 557 N N . HIS A 1 73 ? -50.776 6.981 2.575 1.00 40.85 73 HIS A N 1
ATOM 558 C CA . HIS A 1 73 ? -51.421 7.753 1.496 1.00 40.78 73 HIS A CA 1
ATOM 559 C C . HIS A 1 73 ? -51.392 9.306 1.713 1.00 41.14 73 HIS A C 1
ATOM 560 O O . HIS A 1 73 ? -52.286 10.065 1.200 1.00 39.99 73 HIS A O 1
ATOM 567 N N . GLY A 1 74 ? -50.392 9.763 2.500 1.00 39.34 74 GLY A N 1
ATOM 568 C CA . GLY A 1 74 ? -50.044 11.169 2.545 1.00 38.66 74 GLY A CA 1
ATOM 569 C C . GLY A 1 74 ? -50.838 11.985 3.562 1.00 38.52 74 GLY A C 1
ATOM 570 O O . GLY A 1 74 ? -50.776 13.219 3.521 1.00 38.46 74 GLY A O 1
ATOM 571 N N . LEU A 1 75 ? -51.625 11.337 4.425 1.00 38.23 75 LEU A N 1
ATOM 572 C CA . LEU A 1 75 ? -52.407 12.066 5.435 1.00 39.50 75 LEU A CA 1
ATOM 573 C C . LEU A 1 75 ? -51.765 12.006 6.795 1.00 39.77 75 LEU A C 1
ATOM 574 O O . LEU A 1 75 ? -51.316 10.920 7.292 1.00 41.41 75 LEU A O 1
ATOM 579 N N . ALA A 1 76 ? -51.753 13.190 7.401 1.00 39.27 76 ALA A N 1
ATOM 580 C CA . ALA A 1 76 ? -51.024 13.451 8.638 1.00 38.20 76 ALA A CA 1
ATOM 581 C C . ALA A 1 76 ? -51.880 14.226 9.628 1.00 37.97 76 ALA A C 1
ATOM 582 O O . ALA A 1 76 ? -52.749 15.019 9.260 1.00 36.48 76 ALA A O 1
ATOM 584 N N . ILE A 1 77 ? -51.652 13.930 10.900 1.00 38.09 77 ILE A N 1
ATOM 585 C CA . ILE A 1 77 ? -52.445 14.530 11.954 1.00 38.98 77 ILE A CA 1
ATOM 586 C C . ILE A 1 77 ? -51.517 14.841 13.155 1.00 38.84 77 ILE A C 1
ATOM 587 O O . ILE A 1 77 ? -50.665 13.992 13.558 1.00 38.59 77 ILE A O 1
ATOM 592 N N . ALA A 1 78 ? -51.649 16.040 13.713 1.00 37.41 78 ALA A N 1
ATOM 593 C CA . ALA A 1 78 ? -50.830 16.300 14.923 1.00 37.66 78 ALA A CA 1
ATOM 594 C C . ALA A 1 78 ? -51.751 16.763 15.977 1.00 36.71 78 ALA A C 1
ATOM 595 O O . ALA A 1 78 ? -52.723 17.512 15.712 1.00 36.41 78 ALA A O 1
ATOM 597 N N . GLY A 1 79 ? -51.532 16.292 17.186 1.00 35.42 79 GLY A N 1
ATOM 598 C CA . GLY A 1 79 ? -52.396 16.961 18.221 1.00 35.97 79 GLY A CA 1
ATOM 599 C C . GLY A 1 79 ? -51.560 18.064 18.919 1.00 34.98 79 GLY A C 1
ATOM 600 O O . GLY A 1 79 ? -50.392 17.852 19.208 1.00 32.45 79 GLY A O 1
ATOM 601 N N . LEU A 1 80 ? -52.162 19.203 19.186 1.00 35.03 80 LEU A N 1
ATOM 602 C CA . LEU A 1 80 ? -51.437 20.302 19.880 1.00 35.95 80 LEU A CA 1
ATOM 603 C C . LEU A 1 80 ? -52.172 20.729 21.134 1.00 34.08 80 LEU A C 1
ATOM 604 O O . LEU A 1 80 ? -53.350 20.616 21.211 1.00 36.41 80 LEU A O 1
ATOM 609 N N . ASN A 1 81 ? -51.478 21.256 22.098 1.00 34.41 81 ASN A N 1
ATOM 610 C CA . ASN A 1 81 ? -52.073 21.647 23.367 1.00 34.67 81 ASN A CA 1
ATOM 611 C C . ASN A 1 81 ? -53.040 22.829 23.279 1.00 33.33 81 ASN A C 1
ATOM 612 O O . ASN A 1 81 ? -52.819 23.733 22.550 1.00 32.83 81 ASN A O 1
ATOM 617 N N . PHE A 1 82 ? -54.153 22.734 24.018 1.00 34.07 82 PHE A N 1
ATOM 618 C CA . PHE A 1 82 ? -55.259 23.668 23.921 1.00 33.83 82 PHE A CA 1
ATOM 619 C C . PHE A 1 82 ? -56.063 23.847 25.236 1.00 34.09 82 PHE A C 1
ATOM 620 O O . PHE A 1 82 ? -57.352 24.076 25.174 1.00 34.66 82 PHE A O 1
ATOM 628 N N . PRO A 1 83 ? -55.387 23.711 26.424 1.00 33.94 83 PRO A N 1
ATOM 629 C CA . PRO A 1 83 ? -56.222 23.893 27.612 1.00 34.50 83 PRO A CA 1
ATOM 630 C C . PRO A 1 83 ? -56.799 25.315 27.708 1.00 35.35 83 PRO A C 1
ATOM 631 O O . PRO A 1 83 ? -56.235 26.307 27.197 1.00 36.00 83 PRO A O 1
ATOM 635 N N . GLY A 1 84 ? -57.938 25.397 28.354 1.00 36.04 84 GLY A N 1
ATOM 636 C CA . GLY A 1 84 ? -58.694 26.619 28.503 1.00 36.51 84 GLY A CA 1
ATOM 637 C C . GLY A 1 84 ? -59.721 26.761 27.409 1.00 38.14 84 GLY A C 1
ATOM 638 O O . GLY A 1 84 ? -60.615 27.643 27.492 1.00 37.22 84 GLY A O 1
ATOM 639 N N . TYR A 1 85 ? -59.554 25.939 26.347 1.00 38.93 85 TYR A N 1
ATOM 640 C CA . TYR A 1 85 ? -60.405 26.024 25.123 1.00 38.83 85 TYR A CA 1
ATOM 641 C C . TYR A 1 85 ? -61.039 24.659 24.833 1.00 39.35 85 TYR A C 1
ATOM 642 O O . TYR A 1 85 ? -62.291 24.550 24.749 1.00 39.43 85 TYR A O 1
ATOM 651 N N . ALA A 1 86 ? -60.171 23.655 24.710 1.00 40.24 86 ALA A N 1
ATOM 652 C CA . ALA A 1 86 ? -60.589 22.273 24.520 1.00 40.67 86 ALA A CA 1
ATOM 653 C C . ALA A 1 86 ? -61.518 21.840 25.676 1.00 42.30 86 ALA A C 1
ATOM 654 O O . ALA A 1 86 ? -61.254 22.100 26.843 1.00 40.74 86 ALA A O 1
ATOM 656 N N . SER A 1 87 ? -62.638 21.219 25.300 1.00 43.49 87 SER A N 1
ATOM 657 C CA . SER A 1 87 ? -63.649 20.755 26.241 1.00 43.96 87 SER A CA 1
ATOM 658 C C . SER A 1 87 ? -64.464 19.643 25.613 1.00 44.77 87 SER A C 1
ATOM 659 O O . SER A 1 87 ? -65.025 19.820 24.531 1.00 43.10 87 SER A O 1
ATOM 662 N N . PHE A 1 88 ? -64.476 18.509 26.307 1.00 44.97 88 PHE A N 1
ATOM 663 C CA . PHE A 1 88 ? -65.030 17.261 25.760 1.00 46.06 88 PHE A CA 1
ATOM 664 C C . PHE A 1 88 ? -66.132 16.657 26.682 1.00 45.44 88 PHE A C 1
ATOM 665 O O . PHE A 1 88 ? -66.098 16.803 27.917 1.00 43.57 88 PHE A O 1
ATOM 673 N N . VAL A 1 89 ? -67.088 15.985 26.043 1.00 45.71 89 VAL A N 1
ATOM 674 C CA . VAL A 1 89 ? -67.972 15.043 26.747 1.00 46.19 89 VAL A CA 1
ATOM 675 C C . VAL A 1 89 ? -67.165 13.861 27.250 1.00 46.06 89 VAL A C 1
ATOM 676 O O . VAL A 1 89 ? -66.188 13.472 26.637 1.00 46.27 89 VAL A O 1
ATOM 680 N N . HIS A 1 90 ? -67.614 13.277 28.352 1.00 46.31 90 HIS A N 1
ATOM 681 C CA . HIS A 1 90 ? -66.953 12.103 28.938 1.00 46.87 90 HIS A CA 1
ATOM 682 C C . HIS A 1 90 ? -67.712 10.787 28.750 1.00 48.15 90 HIS A C 1
ATOM 683 O O . HIS A 1 90 ? -67.244 9.729 29.181 1.00 48.00 90 HIS A O 1
ATOM 690 N N . GLU A 1 91 ? -68.863 10.873 28.074 1.00 49.31 91 GLU A N 1
ATOM 691 C CA . GLU A 1 91 ? -69.679 9.710 27.661 1.00 50.17 91 GLU A CA 1
ATOM 692 C C . GLU A 1 91 ? -69.932 9.665 26.140 1.00 49.57 91 GLU A C 1
ATOM 693 O O . GLU A 1 91 ? -70.362 10.688 25.538 1.00 49.03 91 GLU A O 1
ATOM 699 N N . PRO A 1 92 ? -69.781 8.451 25.549 1.00 49.09 92 PRO A N 1
ATOM 700 C CA . PRO A 1 92 ? -70.120 8.203 24.147 1.00 49.07 92 PRO A CA 1
ATOM 701 C C . PRO A 1 92 ? -71.540 8.594 23.835 1.00 49.38 92 PRO A C 1
ATOM 702 O O . PRO A 1 92 ? -72.417 8.533 24.691 1.00 48.52 92 PRO A O 1
ATOM 706 N N . VAL A 1 93 ? -71.723 9.067 22.615 1.00 50.56 93 VAL A N 1
ATOM 707 C CA . VAL A 1 93 ? -73.043 9.376 22.094 1.00 51.49 93 VAL A CA 1
ATOM 708 C C . VAL A 1 93 ? -73.494 8.267 21.158 1.00 52.12 93 VAL A C 1
ATOM 709 O O . VAL A 1 93 ? -72.774 7.881 20.213 1.00 51.30 93 VAL A O 1
ATOM 713 N N . GLU A 1 94 ? -74.697 7.764 21.434 1.00 53.11 94 GLU A N 1
ATOM 714 C CA . GLU A 1 94 ? -75.300 6.749 20.594 1.00 53.98 94 GLU A CA 1
ATOM 715 C C . GLU A 1 94 ? -75.560 7.302 19.175 1.00 53.24 94 GLU A C 1
ATOM 716 O O . GLU A 1 94 ? -76.201 8.393 18.995 1.00 52.56 94 GLU A O 1
ATOM 722 N N . GLY A 1 95 ? -75.029 6.539 18.210 1.00 51.89 95 GLY A N 1
ATOM 723 C CA . GLY A 1 95 ? -75.259 6.774 16.803 1.00 51.73 95 GLY A CA 1
ATOM 724 C C . GLY A 1 95 ? -74.359 7.837 16.225 1.00 51.15 95 GLY A C 1
ATOM 725 O O . GLY A 1 95 ? -74.722 8.509 15.242 1.00 51.46 95 GLY A O 1
ATOM 726 N N . THR A 1 96 ? -73.224 8.033 16.896 1.00 50.34 96 THR A N 1
ATOM 727 C CA . THR A 1 96 ? -72.124 8.821 16.384 1.00 48.77 96 THR A CA 1
ATOM 728 C C . THR A 1 96 ? -70.930 7.903 16.350 1.00 49.19 96 THR A C 1
ATOM 729 O O . THR A 1 96 ? -70.913 6.840 17.034 1.00 47.53 96 THR A O 1
ATOM 733 N N . GLU A 1 97 ? -69.919 8.290 15.573 1.00 49.29 97 GLU A N 1
ATOM 734 C CA . GLU A 1 97 ? -68.643 7.619 15.703 1.00 49.50 97 GLU A CA 1
ATOM 735 C C . GLU A 1 97 ? -67.912 8.199 16.932 1.00 49.26 97 GLU A C 1
ATOM 736 O O . GLU A 1 97 ? -67.509 9.392 16.965 1.00 49.33 97 GLU A O 1
ATOM 742 N N . ASN A 1 98 ? -67.767 7.335 17.946 1.00 47.09 98 ASN A N 1
ATOM 743 C CA . ASN A 1 98 ? -67.196 7.731 19.161 1.00 46.76 98 ASN A CA 1
ATOM 744 C C . ASN A 1 98 ? -65.731 7.307 19.187 1.00 47.38 98 ASN A C 1
ATOM 745 O O . ASN A 1 98 ? -65.377 6.079 19.125 1.00 45.93 98 ASN A O 1
ATOM 750 N N . VAL A 1 99 ? -64.880 8.348 19.307 1.00 47.22 99 VAL A N 1
ATOM 751 C CA . VAL A 1 99 ? -63.438 8.244 19.211 1.00 46.30 99 VAL A CA 1
ATOM 752 C C . VAL A 1 99 ? -62.852 8.876 20.448 1.00 45.48 99 VAL A C 1
ATOM 753 O O . VAL A 1 99 ? -63.058 10.045 20.722 1.00 45.27 99 VAL A O 1
ATOM 757 N N . ALA A 1 100 ? -62.131 8.058 21.190 1.00 44.13 100 ALA A N 1
ATOM 758 C CA . ALA A 1 100 ? -61.383 8.497 22.297 1.00 42.40 100 ALA A CA 1
ATOM 759 C C . ALA A 1 100 ? -60.280 9.463 21.836 1.00 42.63 100 ALA A C 1
ATOM 760 O O . ALA A 1 100 ? -59.492 9.249 20.877 1.00 42.63 100 ALA A O 1
ATOM 762 N N . THR A 1 101 ? -60.226 10.517 22.609 1.00 40.82 101 THR A N 1
ATOM 763 C CA . THR A 1 101 ? -59.309 11.624 22.354 1.00 41.12 101 THR A CA 1
ATOM 764 C C . THR A 1 101 ? -57.885 11.131 22.034 1.00 39.82 101 THR A C 1
ATOM 765 O O . THR A 1 101 ? -57.297 11.556 21.067 1.00 40.19 101 THR A O 1
ATOM 769 N N . PHE A 1 102 ? -57.369 10.174 22.781 1.00 40.49 102 PHE A N 1
ATOM 770 C CA . PHE A 1 102 ? -56.003 9.732 22.577 1.00 41.69 102 PHE A CA 1
ATOM 771 C C . PHE A 1 102 ? -55.819 8.821 21.371 1.00 42.02 102 PHE A C 1
ATOM 772 O O . PHE A 1 102 ? -54.684 8.555 20.974 1.00 40.92 102 PHE A O 1
ATOM 780 N N . GLU A 1 103 ? -56.910 8.239 20.867 1.00 42.62 103 GLU A N 1
ATOM 781 C CA . GLU A 1 103 ? -56.780 7.308 19.739 1.00 43.50 103 GLU A CA 1
ATOM 782 C C . GLU A 1 103 ? -57.049 8.086 18.470 1.00 43.97 103 GLU A C 1
ATOM 783 O O . GLU A 1 103 ? -56.692 7.607 17.373 1.00 44.88 103 GLU A O 1
ATOM 789 N N . PHE A 1 104 ? -57.663 9.271 18.618 1.00 43.18 104 PHE A N 1
ATOM 790 C CA . PHE A 1 104 ? -58.046 10.095 17.461 1.00 42.97 104 PHE A CA 1
ATOM 791 C C . PHE A 1 104 ? -56.945 10.138 16.384 1.00 42.83 104 PHE A C 1
ATOM 792 O O . PHE A 1 104 ? -57.206 9.870 15.179 1.00 42.28 104 PHE A O 1
ATOM 800 N N . PRO A 1 105 ? -55.707 10.428 16.796 1.00 42.18 105 PRO A N 1
ATOM 801 C CA . PRO A 1 105 ? -54.688 10.463 15.737 1.00 41.10 105 PRO A CA 1
ATOM 802 C C . PRO A 1 105 ? -54.569 9.131 15.041 1.00 41.20 105 PRO A C 1
ATOM 803 O O . PRO A 1 105 ? -54.510 9.105 13.823 1.00 40.00 105 PRO A O 1
ATOM 807 N N . LEU A 1 106 ? -54.479 8.046 15.804 1.00 41.76 106 LEU A N 1
ATOM 808 C CA . LEU A 1 106 ? -54.367 6.728 15.194 1.00 42.94 106 LEU A CA 1
ATOM 809 C C . LEU A 1 106 ? -55.592 6.441 14.278 1.00 42.66 106 LEU A C 1
ATOM 810 O O . LEU A 1 106 ? -55.480 6.175 13.070 1.00 41.22 106 LEU A O 1
ATOM 815 N N . TRP A 1 107 ? -56.760 6.619 14.848 1.00 43.35 107 TRP A N 1
ATOM 816 C CA . TRP A 1 107 ? -57.995 6.447 14.107 1.00 44.26 107 TRP A CA 1
ATOM 817 C C . TRP A 1 107 ? -57.935 7.110 12.761 1.00 44.22 107 TRP A C 1
ATOM 818 O O . TRP A 1 107 ? -58.041 6.446 11.740 1.00 45.79 107 TRP A O 1
ATOM 829 N N . VAL A 1 108 ? -57.723 8.418 12.741 1.00 45.30 108 VAL A N 1
ATOM 830 C CA . VAL A 1 108 ? -57.761 9.173 11.463 1.00 44.07 108 VAL A CA 1
ATOM 831 C C . VAL A 1 108 ? -56.712 8.654 10.462 1.00 42.55 108 VAL A C 1
ATOM 832 O O . VAL A 1 108 ? -56.985 8.556 9.279 1.00 42.20 108 VAL A O 1
ATOM 836 N N . ALA A 1 109 ? -55.527 8.316 10.922 1.00 41.48 109 ALA A N 1
ATOM 837 C CA . ALA A 1 109 ? -54.490 7.824 10.000 1.00 42.43 109 ALA A CA 1
ATOM 838 C C . ALA A 1 109 ? -54.645 6.292 9.573 1.00 43.81 109 ALA A C 1
ATOM 839 O O . ALA A 1 109 ? -54.088 5.870 8.522 1.00 43.40 109 ALA A O 1
ATOM 841 N N . ARG A 1 110 ? -55.329 5.486 10.404 1.00 44.64 110 ARG A N 1
ATOM 842 C CA . ARG A 1 110 ? -55.615 4.075 10.074 1.00 45.46 110 ARG A CA 1
ATOM 843 C C . ARG A 1 110 ? -56.633 4.063 8.955 1.00 45.18 110 ARG A C 1
ATOM 844 O O . ARG A 1 110 ? -56.516 3.301 8.039 1.00 43.98 110 ARG A O 1
ATOM 852 N N . ASN A 1 111 ? -57.577 4.994 9.015 1.00 45.45 111 ASN A N 1
ATOM 853 C CA . ASN A 1 111 ? -58.819 4.852 8.283 1.00 45.39 111 ASN A CA 1
ATOM 854 C C . ASN A 1 111 ? -59.105 5.798 7.148 1.00 45.28 111 ASN A C 1
ATOM 855 O O . ASN A 1 111 ? -60.044 5.552 6.393 1.00 43.93 111 ASN A O 1
ATOM 860 N N . PHE A 1 112 ? -58.318 6.863 7.008 1.00 45.92 112 PHE A N 1
ATOM 861 C CA . PHE A 1 112 ? -58.585 7.861 5.949 1.00 45.95 112 PHE A CA 1
ATOM 862 C C . PHE A 1 112 ? -57.404 8.187 5.109 1.00 45.13 112 PHE A C 1
ATOM 863 O O . PHE A 1 112 ? -56.245 8.047 5.476 1.00 43.94 112 PHE A O 1
ATOM 871 N N . ASP A 1 113 ? -57.749 8.596 3.919 1.00 45.83 113 ASP A N 1
ATOM 872 C CA . ASP A 1 113 ? -56.789 8.692 2.839 1.00 46.88 113 ASP A CA 1
ATOM 873 C C . ASP A 1 113 ? -56.579 10.149 2.396 1.00 46.83 113 ASP A C 1
ATOM 874 O O . ASP A 1 113 ? -55.621 10.443 1.728 1.00 48.01 113 ASP A O 1
ATOM 879 N N . SER A 1 114 ? -57.443 11.041 2.856 1.00 47.19 114 SER A N 1
ATOM 880 C CA . SER A 1 114 ? -57.466 12.418 2.462 1.00 46.75 114 SER A CA 1
ATOM 881 C C . SER A 1 114 ? -58.161 13.279 3.546 1.00 47.76 114 SER A C 1
ATOM 882 O O . SER A 1 114 ? -58.945 12.781 4.384 1.00 47.09 114 SER A O 1
ATOM 885 N N . VAL A 1 115 ? -57.930 14.594 3.466 1.00 48.55 115 VAL A N 1
ATOM 886 C CA . VAL A 1 115 ? -58.574 15.544 4.355 1.00 48.21 115 VAL A CA 1
ATOM 887 C C . VAL A 1 115 ? -60.050 15.567 4.035 1.00 48.13 115 VAL A C 1
ATOM 888 O O . VAL A 1 115 ? -60.892 15.843 4.897 1.00 48.68 115 VAL A O 1
ATOM 892 N N . ASP A 1 116 ? -60.353 15.427 2.758 1.00 49.03 116 ASP A N 1
ATOM 893 C CA . ASP A 1 116 ? -61.778 15.346 2.293 1.00 49.37 116 ASP A CA 1
ATOM 894 C C . ASP A 1 116 ? -62.529 14.267 3.061 1.00 48.90 116 ASP A C 1
ATOM 895 O O . ASP A 1 116 ? -63.643 14.458 3.571 1.00 48.00 116 ASP A O 1
ATOM 900 N N . GLU A 1 117 ? -61.875 13.113 3.147 1.00 49.66 117 GLU A N 1
ATOM 901 C CA . GLU A 1 117 ? -62.489 11.923 3.736 1.00 49.57 117 GLU A CA 1
ATOM 902 C C . GLU A 1 117 ? -62.673 12.169 5.250 1.00 50.43 117 GLU A C 1
ATOM 903 O O . GLU A 1 117 ? -63.806 12.063 5.777 1.00 50.72 117 GLU A O 1
ATOM 909 N N . VAL A 1 118 ? -61.582 12.587 5.916 1.00 50.13 118 VAL A N 1
ATOM 910 C CA . VAL A 1 118 ? -61.602 12.971 7.343 1.00 49.02 118 VAL A CA 1
ATOM 911 C C . VAL A 1 118 ? -62.670 14.000 7.688 1.00 48.08 118 VAL A C 1
ATOM 912 O O . VAL A 1 118 ? -63.461 13.846 8.655 1.00 47.09 118 VAL A O 1
ATOM 916 N N . GLU A 1 119 ? -62.664 15.083 6.934 1.00 47.88 119 GLU A N 1
ATOM 917 C CA . GLU A 1 119 ? -63.641 16.155 7.154 1.00 47.97 119 GLU A CA 1
ATOM 918 C C . GLU A 1 119 ? -65.051 15.640 7.060 1.00 48.52 119 GLU A C 1
ATOM 919 O O . GLU A 1 119 ? -65.877 16.013 7.837 1.00 47.96 119 GLU A O 1
ATOM 925 N N . GLU A 1 120 ? -65.322 14.782 6.078 1.00 51.18 120 GLU A N 1
ATOM 926 C CA . GLU A 1 120 ? -66.658 14.220 5.845 1.00 52.00 120 GLU A CA 1
ATOM 927 C C . GLU A 1 120 ? -67.114 13.426 7.057 1.00 51.62 120 GLU A C 1
ATOM 928 O O . GLU A 1 120 ? -68.157 13.708 7.586 1.00 49.27 120 GLU A O 1
ATOM 934 N N . THR A 1 121 ? -66.278 12.501 7.526 1.00 53.23 121 THR A N 1
ATOM 935 C CA . THR A 1 121 ? -66.594 11.623 8.680 1.00 54.78 121 THR A CA 1
ATOM 936 C C . THR A 1 121 ? -66.760 12.424 9.956 1.00 56.16 121 THR A C 1
ATOM 937 O O . THR A 1 121 ? -67.504 12.026 10.851 1.00 54.26 121 THR A O 1
ATOM 941 N N . LEU A 1 122 ? -66.053 13.565 10.056 1.00 58.64 122 LEU A N 1
ATOM 942 C CA . LEU A 1 122 ? -66.094 14.344 11.323 1.00 60.63 122 LEU A CA 1
ATOM 943 C C . LEU A 1 122 ? -67.504 14.874 11.616 1.00 61.68 122 LEU A C 1
ATOM 944 O O . LEU A 1 122 ? -67.924 15.041 12.798 1.00 59.38 122 LEU A O 1
ATOM 949 N N . ARG A 1 123 ? -68.250 15.060 10.539 1.00 63.40 123 ARG A N 1
ATOM 950 C CA . ARG A 1 123 ? -69.617 15.492 10.659 1.00 65.65 123 ARG A CA 1
ATOM 951 C C . ARG A 1 123 ? -70.441 14.622 11.609 1.00 67.48 123 ARG A C 1
ATOM 952 O O . ARG A 1 123 ? -71.491 15.050 12.118 1.00 67.46 123 ARG A O 1
ATOM 960 N N . ASN A 1 124 ? -69.977 13.397 11.849 1.00 69.20 124 ASN A N 1
ATOM 961 C CA . ASN A 1 124 ? -70.678 12.490 12.746 1.00 70.12 124 ASN A CA 1
ATOM 962 C C . ASN A 1 124 ? -69.800 11.904 13.842 1.00 72.09 124 ASN A C 1
ATOM 963 O O . ASN A 1 124 ? -70.077 10.830 14.419 1.00 71.13 124 ASN A O 1
ATOM 968 N N . VAL A 1 125 ? -68.753 12.636 14.196 1.00 75.53 125 VAL A N 1
ATOM 969 C CA . VAL A 1 125 ? -67.856 12.164 15.242 1.00 77.62 125 VAL A CA 1
ATOM 970 C C . VAL A 1 125 ? -68.137 12.837 16.580 1.00 80.51 125 VAL A C 1
ATOM 971 O O . VAL A 1 125 ? -68.394 14.053 16.652 1.00 78.45 125 VAL A O 1
ATOM 975 N N . THR A 1 126 ? -68.126 12.017 17.633 1.00 84.41 126 THR A N 1
ATOM 976 C CA . THR A 1 126 ? -67.999 12.505 18.977 1.00 89.39 126 THR A CA 1
ATOM 977 C C . THR A 1 126 ? -66.516 12.322 19.534 1.00 91.82 126 THR A C 1
ATOM 978 O O . THR A 1 126 ? -65.901 11.250 19.566 1.00 104.08 126 THR A O 1
ATOM 982 N N . LEU A 1 127 ? -65.906 13.369 19.947 1.00 100.31 127 LEU A N 1
ATOM 983 C CA . LEU A 1 127 ? -64.470 13.170 20.560 1.00 101.16 127 LEU A CA 1
ATOM 984 C C . LEU A 1 127 ? -64.620 13.189 22.085 1.00 100.45 127 LEU A C 1
ATOM 985 O O . LEU A 1 127 ? -65.315 14.161 22.722 1.00 102.24 127 LEU A O 1
ATOM 990 N N . VAL A 1 128 ? -64.798 11.618 22.598 1.00 102.17 128 VAL A N 1
ATOM 991 C CA . VAL A 1 128 ? -65.054 11.283 24.100 1.00 103.41 128 VAL A CA 1
ATOM 992 C C . VAL A 1 128 ? -63.443 11.635 24.886 1.00 103.92 128 VAL A C 1
ATOM 993 O O . VAL A 1 128 ? -62.101 11.345 24.269 1.00 106.07 128 VAL A O 1
ATOM 997 N N . SER A 1 129 ? -63.358 12.493 25.975 1.00 106.18 129 SER A N 1
ATOM 998 C CA . SER A 1 129 ? -62.214 12.429 26.872 1.00 95.94 129 SER A CA 1
ATOM 999 C C . SER A 1 129 ? -62.552 11.470 28.028 1.00 91.95 129 SER A C 1
ATOM 1000 O O . SER A 1 129 ? -63.497 11.760 28.717 1.00 98.51 129 SER A O 1
ATOM 1003 N N . GLN A 1 130 ? -61.959 10.231 28.158 1.00 86.41 130 GLN A N 1
ATOM 1004 C CA . GLN A 1 130 ? -62.140 9.371 29.375 1.00 81.60 130 GLN A CA 1
ATOM 1005 C C . GLN A 1 130 ? -61.292 9.903 30.532 1.00 77.42 130 GLN A C 1
ATOM 1006 O O . GLN A 1 130 ? -60.065 9.825 30.477 1.00 75.57 130 GLN A O 1
ATOM 1012 N N . ILE A 1 131 ? -61.945 10.393 31.584 1.00 73.72 131 ILE A N 1
ATOM 1013 C CA . ILE A 1 131 ? -61.223 10.876 32.772 1.00 71.76 131 ILE A CA 1
ATOM 1014 C C . ILE A 1 131 ? -60.660 9.778 33.687 1.00 69.33 131 ILE A C 1
ATOM 1015 O O . ILE A 1 131 ? -61.368 8.874 34.142 1.00 68.05 131 ILE A O 1
ATOM 1020 N N . VAL A 1 132 ? -59.358 9.890 33.925 1.00 67.10 132 VAL A N 1
ATOM 1021 C CA . VAL A 1 132 ? -58.664 9.084 34.913 1.00 65.57 132 VAL A CA 1
ATOM 1022 C C . VAL A 1 132 ? -58.449 9.913 36.208 1.00 64.23 132 VAL A C 1
ATOM 1023 O O . VAL A 1 132 ? -57.954 11.069 36.184 1.00 62.99 132 VAL A O 1
ATOM 1027 N N . PRO A 1 133 ? -58.809 9.314 37.346 1.00 61.79 133 PRO A N 1
ATOM 1028 C CA . PRO A 1 133 ? -58.835 10.070 38.590 1.00 60.94 133 PRO A CA 1
ATOM 1029 C C . PRO A 1 133 ? -57.521 10.770 38.924 1.00 59.44 133 PRO A C 1
ATOM 1030 O O . PRO A 1 133 ? -57.540 11.909 39.428 1.00 59.82 133 PRO A O 1
ATOM 1034 N N . GLY A 1 134 ? -56.385 10.152 38.653 1.00 56.68 134 GLY A N 1
ATOM 1035 C CA . GLY A 1 134 ? -55.161 10.839 39.032 1.00 55.71 134 GLY A CA 1
ATOM 1036 C C . GLY A 1 134 ? -54.539 11.708 37.970 1.00 53.69 134 GLY A C 1
ATOM 1037 O O . GLY A 1 134 ? -53.705 12.548 38.252 1.00 52.45 134 GLY A O 1
ATOM 1038 N N . GLN A 1 135 ? -54.942 11.405 36.743 1.00 52.96 135 GLN A N 1
ATOM 1039 C CA . GLN A 1 135 ? -54.238 11.778 35.519 1.00 51.41 135 GLN A CA 1
ATOM 1040 C C . GLN A 1 135 ? -54.963 12.963 34.904 1.00 50.94 135 GLN A C 1
ATOM 1041 O O . GLN A 1 135 ? -56.192 13.048 34.839 1.00 50.86 135 GLN A O 1
ATOM 1047 N N . GLN A 1 136 ? -54.213 13.930 34.454 1.00 50.44 136 GLN A N 1
ATOM 1048 C CA . GLN A 1 136 ? -54.931 15.108 34.047 1.00 50.09 136 GLN A CA 1
ATOM 1049 C C . GLN A 1 136 ? -55.364 14.988 32.604 1.00 47.14 136 GLN A C 1
ATOM 1050 O O . GLN A 1 136 ? -54.656 14.318 31.852 1.00 47.27 136 GLN A O 1
ATOM 1056 N N . GLU A 1 137 ? -56.544 15.513 32.234 1.00 43.90 137 GLU A N 1
ATOM 1057 C CA . GLU A 1 137 ? -56.988 15.234 30.864 1.00 42.91 137 GLU A CA 1
ATOM 1058 C C . GLU A 1 137 ? -56.124 15.997 29.870 1.00 40.95 137 GLU A C 1
ATOM 1059 O O . GLU A 1 137 ? -55.715 17.173 30.081 1.00 39.08 137 GLU A O 1
ATOM 1065 N N . SER A 1 138 ? -55.810 15.239 28.836 1.00 39.51 138 SER A N 1
ATOM 1066 C CA . SER A 1 138 ? -55.198 15.744 27.644 1.00 40.38 138 SER A CA 1
ATOM 1067 C C . SER A 1 138 ? -56.238 16.650 26.971 1.00 39.20 138 SER A C 1
ATOM 1068 O O . SER A 1 138 ? -57.409 16.279 26.832 1.00 38.21 138 SER A O 1
ATOM 1071 N N . LEU A 1 139 ? -55.860 17.905 26.761 1.00 37.49 139 LEU A N 1
ATOM 1072 C CA . LEU A 1 139 ? -56.814 18.871 26.271 1.00 38.00 139 LEU A CA 1
ATOM 1073 C C . LEU A 1 139 ? -56.239 19.541 25.025 1.00 37.14 139 LEU A C 1
ATOM 1074 O O . LEU A 1 139 ? -55.613 20.582 25.095 1.00 39.73 139 LEU A O 1
ATOM 1079 N N . LEU A 1 140 ? -56.435 18.900 23.888 1.00 36.35 140 LEU A N 1
ATOM 1080 C CA . LEU A 1 140 ? -55.761 19.258 22.638 1.00 35.68 140 LEU A CA 1
ATOM 1081 C C . LEU A 1 140 ? -56.726 19.785 21.557 1.00 35.20 140 LEU A C 1
ATOM 1082 O O . LEU A 1 140 ? -57.985 19.644 21.626 1.00 37.37 140 LEU A O 1
ATOM 1087 N N . HIS A 1 141 ? -56.117 20.381 20.554 1.00 35.80 141 HIS A N 1
ATOM 1088 C CA . HIS A 1 141 ? -56.738 20.578 19.251 1.00 35.97 141 HIS A CA 1
ATOM 1089 C C . HIS A 1 141 ? -55.794 19.984 18.223 1.00 35.46 141 HIS A C 1
ATOM 1090 O O . HIS A 1 141 ? -54.663 19.688 18.520 1.00 34.04 141 HIS A O 1
ATOM 1097 N N . TRP A 1 142 ? -56.331 19.751 17.027 1.00 37.13 142 TRP A N 1
ATOM 1098 C CA . TRP A 1 142 ? -55.685 18.852 16.052 1.00 36.48 142 TRP A CA 1
ATOM 1099 C C . TRP A 1 142 ? -55.505 19.576 14.725 1.00 36.05 142 TRP A C 1
ATOM 1100 O O . TRP A 1 142 ? -56.422 20.278 14.254 1.00 36.39 142 TRP A O 1
ATOM 1111 N N . PHE A 1 143 ? -54.277 19.486 14.219 1.00 36.11 143 PHE A N 1
ATOM 1112 C CA . PHE A 1 143 ? -53.887 19.970 12.897 1.00 36.23 143 PHE A CA 1
ATOM 1113 C C . PHE A 1 143 ? -53.822 18.733 11.953 1.00 35.92 143 PHE A C 1
ATOM 1114 O O . PHE A 1 143 ? -53.109 17.784 12.229 1.00 35.51 143 PHE A O 1
ATOM 1122 N N . ILE A 1 144 ? -54.599 18.723 10.890 1.00 36.59 144 ILE A N 1
ATOM 1123 C CA . ILE A 1 144 ? -54.603 17.552 9.958 1.00 38.47 144 ILE A CA 1
ATOM 1124 C C . ILE A 1 144 ? -54.339 18.026 8.508 1.00 38.84 144 ILE A C 1
ATOM 1125 O O . ILE A 1 144 ? -55.025 18.912 7.999 1.00 37.80 144 ILE A O 1
ATOM 1130 N N . GLY A 1 145 ? -53.368 17.404 7.868 1.00 40.11 145 GLY A N 1
ATOM 1131 C CA . GLY A 1 145 ? -52.989 17.774 6.492 1.00 40.61 145 GLY A CA 1
ATOM 1132 C C . GLY A 1 145 ? -52.706 16.631 5.514 1.00 41.47 145 GLY A C 1
ATOM 1133 O O . GLY A 1 145 ? -52.314 15.520 5.892 1.00 42.03 145 GLY A O 1
ATOM 1134 N N . ASP A 1 146 ? -52.939 16.900 4.239 1.00 41.70 146 ASP A N 1
ATOM 1135 C CA . ASP A 1 146 ? -52.514 15.968 3.163 1.00 42.58 146 ASP A CA 1
ATOM 1136 C C . ASP A 1 146 ? -51.783 16.813 2.107 1.00 42.41 146 ASP A C 1
ATOM 1137 O O . ASP A 1 146 ? -51.369 17.912 2.409 1.00 42.84 146 ASP A O 1
ATOM 1142 N N . GLY A 1 147 ? -51.592 16.309 0.907 1.00 40.53 147 GLY A N 1
ATOM 1143 C CA . GLY A 1 147 ? -50.881 17.087 -0.122 1.00 40.14 147 GLY A CA 1
ATOM 1144 C C . GLY A 1 147 ? -51.685 18.252 -0.697 1.00 39.71 147 GLY A C 1
ATOM 1145 O O . GLY A 1 147 ? -51.120 19.053 -1.387 1.00 39.49 147 GLY A O 1
ATOM 1146 N N . LYS A 1 148 ? -52.973 18.407 -0.387 1.00 39.21 148 LYS A N 1
ATOM 1147 C CA . LYS A 1 148 ? -53.730 19.568 -0.900 1.00 39.21 148 LYS A CA 1
ATOM 1148 C C . LYS A 1 148 ? -54.025 20.721 0.099 1.00 39.84 148 LYS A C 1
ATOM 1149 O O . LYS A 1 148 ? -54.050 21.887 -0.241 1.00 39.76 148 LYS A O 1
ATOM 1155 N N . ARG A 1 149 ? -54.299 20.370 1.347 1.00 40.04 149 ARG A N 1
ATOM 1156 C CA . ARG A 1 149 ? -54.904 21.288 2.331 1.00 38.29 149 ARG A CA 1
ATOM 1157 C C . ARG A 1 149 ? -54.827 20.757 3.777 1.00 37.98 149 ARG A C 1
ATOM 1158 O O . ARG A 1 149 ? -54.526 19.566 4.005 1.00 36.82 149 ARG A O 1
ATOM 1166 N N . SER A 1 150 ? -55.042 21.694 4.738 1.00 36.52 150 SER A N 1
ATOM 1167 C CA . SER A 1 150 ? -55.086 21.353 6.113 1.00 34.92 150 SER A CA 1
ATOM 1168 C C . SER A 1 150 ? -56.395 21.788 6.721 1.00 35.37 150 SER A C 1
ATOM 1169 O O . SER A 1 150 ? -57.108 22.732 6.251 1.00 35.12 150 SER A O 1
ATOM 1172 N N . ILE A 1 151 ? -56.745 21.073 7.774 1.00 35.12 151 ILE A N 1
ATOM 1173 C CA . ILE A 1 151 ? -57.869 21.521 8.590 1.00 36.62 151 ILE A CA 1
ATOM 1174 C C . ILE A 1 151 ? -57.451 21.505 10.025 1.00 35.81 151 ILE A C 1
ATOM 1175 O O . ILE A 1 151 ? -56.492 20.792 10.395 1.00 36.85 151 ILE A O 1
ATOM 1180 N N . VAL A 1 152 ? -58.235 22.219 10.819 1.00 36.73 152 VAL A N 1
ATOM 1181 C CA . VAL A 1 152 ? -58.062 22.380 12.260 1.00 37.41 152 VAL A CA 1
ATOM 1182 C C . VAL A 1 152 ? -59.283 21.897 12.981 1.00 36.52 152 VAL A C 1
ATOM 1183 O O . VAL A 1 152 ? -60.408 22.355 12.694 1.00 37.09 152 VAL A O 1
ATOM 1187 N N . VAL A 1 153 ? -59.064 21.024 13.954 1.00 35.53 153 VAL A N 1
ATOM 1188 C CA . VAL A 1 153 ? -60.209 20.503 14.745 1.00 36.01 153 VAL A CA 1
ATOM 1189 C C . VAL A 1 153 ? -60.207 21.049 16.129 1.00 34.78 153 VAL A C 1
ATOM 1190 O O . VAL A 1 153 ? -59.357 20.690 16.914 1.00 34.43 153 VAL A O 1
ATOM 1194 N N . GLU A 1 154 ? -61.172 21.908 16.418 1.00 34.73 154 GLU A N 1
ATOM 1195 C CA . GLU A 1 154 ? -61.324 22.456 17.774 1.00 35.12 154 GLU A CA 1
ATOM 1196 C C . GLU A 1 154 ? -62.668 22.070 18.432 1.00 34.94 154 GLU A C 1
ATOM 1197 O O . GLU A 1 154 ? -63.700 22.612 18.116 1.00 33.24 154 GLU A O 1
ATOM 1203 N N . GLN A 1 155 ? -62.594 21.088 19.319 1.00 35.30 155 GLN A N 1
ATOM 1204 C CA . GLN A 1 155 ? -63.749 20.615 20.096 1.00 36.04 155 GLN A CA 1
ATOM 1205 C C . GLN A 1 155 ? -63.746 21.413 21.372 1.00 35.38 155 GLN A C 1
ATOM 1206 O O . GLN A 1 155 ? -62.820 21.311 22.154 1.00 32.09 155 GLN A O 1
ATOM 1212 N N . MET A 1 156 ? -64.793 22.202 21.560 1.00 36.01 156 MET A N 1
ATOM 1213 C CA . MET A 1 156 ? -64.923 23.065 22.700 1.00 36.52 156 MET A CA 1
ATOM 1214 C C . MET A 1 156 ? -66.293 22.936 23.326 1.00 36.64 156 MET A C 1
ATOM 1215 O O . MET A 1 156 ? -67.079 22.092 22.968 1.00 35.49 156 MET A O 1
ATOM 1220 N N . ALA A 1 157 ? -66.580 23.798 24.277 1.00 38.07 157 ALA A N 1
ATOM 1221 C CA . ALA A 1 157 ? -67.780 23.640 25.090 1.00 38.90 157 ALA A CA 1
ATOM 1222 C C . ALA A 1 157 ? -69.015 23.746 24.210 1.00 39.76 157 ALA A C 1
ATOM 1223 O O . ALA A 1 157 ? -70.018 23.055 24.463 1.00 38.27 157 ALA A O 1
ATOM 1225 N N . ASP A 1 158 ? -68.903 24.586 23.173 1.00 40.15 158 ASP A N 1
ATOM 1226 C CA . ASP A 1 158 ? -70.023 24.881 22.337 1.00 40.18 158 ASP A CA 1
ATOM 1227 C C . ASP A 1 158 ? -70.002 23.948 21.167 1.00 39.98 158 ASP A C 1
ATOM 1228 O O . ASP A 1 158 ? -70.720 24.150 20.253 1.00 40.42 158 ASP A O 1
ATOM 1233 N N . GLY A 1 159 ? -69.155 22.939 21.164 1.00 40.12 159 GLY A N 1
ATOM 1234 C CA . GLY A 1 159 ? -69.173 21.959 20.077 1.00 39.48 159 GLY A CA 1
ATOM 1235 C C . GLY A 1 159 ? -67.891 21.885 19.273 1.00 39.61 159 GLY A C 1
ATOM 1236 O O . GLY A 1 159 ? -66.877 22.475 19.634 1.00 36.17 159 GLY A O 1
ATOM 1237 N N . MET A 1 160 ? -67.980 21.110 18.183 1.00 40.09 160 MET A N 1
ATOM 1238 C CA . MET A 1 160 ? -66.852 20.761 17.369 1.00 40.47 160 MET A CA 1
ATOM 1239 C C . MET A 1 160 ? -66.768 21.711 16.173 1.00 41.07 160 MET A C 1
ATOM 1240 O O . MET A 1 160 ? -67.733 21.830 15.385 1.00 41.65 160 MET A O 1
ATOM 1245 N N . HIS A 1 161 ? -65.621 22.362 16.050 1.00 39.81 161 HIS A N 1
ATOM 1246 C CA . HIS A 1 161 ? -65.366 23.323 14.973 1.00 40.18 161 HIS A CA 1
ATOM 1247 C C . HIS A 1 161 ? -64.277 22.766 14.143 1.00 39.61 161 HIS A C 1
ATOM 1248 O O . HIS A 1 161 ? -63.255 22.290 14.656 1.00 40.68 161 HIS A O 1
ATOM 1255 N N . VAL A 1 162 ? -64.509 22.790 12.848 1.00 39.64 162 VAL A N 1
ATOM 1256 C CA . VAL A 1 162 ? -63.571 22.175 11.923 1.00 39.57 162 VAL A CA 1
ATOM 1257 C C . VAL A 1 162 ? -63.320 23.255 10.942 1.00 40.00 162 VAL A C 1
ATOM 1258 O O . VAL A 1 162 ? -64.227 23.583 10.178 1.00 39.78 162 VAL A O 1
ATOM 1262 N N . HIS A 1 163 ? -62.091 23.774 10.954 1.00 39.34 163 HIS A N 1
ATOM 1263 C CA . HIS A 1 163 ? -61.721 24.952 10.138 1.00 38.73 163 HIS A CA 1
ATOM 1264 C C . HIS A 1 163 ? -60.887 24.555 8.936 1.00 37.80 163 HIS A C 1
ATOM 1265 O O . HIS A 1 163 ? -60.014 23.683 9.008 1.00 35.67 163 HIS A O 1
ATOM 1272 N N . HIS A 1 164 ? -61.207 25.183 7.816 1.00 36.93 164 HIS A N 1
ATOM 1273 C CA . HIS A 1 164 ? -60.273 25.206 6.709 1.00 37.51 164 HIS A CA 1
ATOM 1274 C C . HIS A 1 164 ? -59.059 26.095 7.048 1.00 35.66 164 HIS A C 1
ATOM 1275 O O . HIS A 1 164 ? -59.209 27.271 7.345 1.00 33.85 164 HIS A O 1
ATOM 1282 N N . ASP A 1 165 ? -57.864 25.508 7.008 1.00 34.34 165 ASP A N 1
ATOM 1283 C CA . ASP A 1 165 ? -56.673 26.242 7.463 1.00 32.88 165 ASP A CA 1
ATOM 1284 C C . ASP A 1 165 ? -55.832 26.709 6.304 1.00 31.22 165 ASP A C 1
ATOM 1285 O O . ASP A 1 165 ? -54.810 26.124 5.904 1.00 30.12 165 ASP A O 1
ATOM 1290 N N . ASP A 1 166 ? -56.308 27.811 5.800 1.00 31.32 166 ASP A N 1
ATOM 1291 C CA . ASP A 1 166 ? -55.777 28.409 4.609 1.00 32.50 166 ASP A CA 1
ATOM 1292 C C . ASP A 1 166 ? -54.366 28.900 4.726 1.00 31.32 166 ASP A C 1
ATOM 1293 O O . ASP A 1 166 ? -53.814 29.130 3.723 1.00 29.71 166 ASP A O 1
ATOM 1298 N N . VAL A 1 167 ? -53.836 29.101 5.942 1.00 32.05 167 VAL A N 1
ATOM 1299 C CA . VAL A 1 167 ? -52.428 29.440 6.142 1.00 32.35 167 VAL A CA 1
ATOM 1300 C C . VAL A 1 167 ? -51.549 28.252 6.469 1.00 32.58 167 VAL A C 1
ATOM 1301 O O . VAL A 1 167 ? -50.345 28.380 6.518 1.00 31.51 167 VAL A O 1
ATOM 1305 N N . ASP A 1 168 ? -52.166 27.089 6.663 1.00 32.75 168 ASP A N 1
ATOM 1306 C CA . ASP A 1 168 ? -51.453 25.842 6.811 1.00 32.71 168 ASP A CA 1
ATOM 1307 C C . ASP A 1 168 ? -50.487 25.741 7.978 1.00 32.34 168 ASP A C 1
ATOM 1308 O O . ASP A 1 168 ? -49.485 25.033 7.954 1.00 30.99 168 ASP A O 1
ATOM 1313 N N . VAL A 1 169 ? -50.930 26.336 9.061 1.00 34.26 169 VAL A N 1
ATOM 1314 C CA . VAL A 1 169 ? -50.152 26.461 10.319 1.00 34.14 169 VAL A CA 1
ATOM 1315 C C . VAL A 1 169 ? -51.135 26.382 11.530 1.00 33.72 169 VAL A C 1
ATOM 1316 O O . VAL A 1 169 ? -52.335 26.756 11.451 1.00 30.09 169 VAL A O 1
ATOM 1320 N N . LEU A 1 170 ? -50.624 25.804 12.637 1.00 33.04 170 LEU A N 1
ATOM 1321 C CA . LEU A 1 170 ? -51.360 25.860 13.869 1.00 31.90 170 LEU A CA 1
ATOM 1322 C C . LEU A 1 170 ? -50.417 25.980 15.036 1.00 31.41 170 LEU A C 1
ATOM 1323 O O . LEU A 1 170 ? -49.294 25.470 15.003 1.00 30.10 170 LEU A O 1
ATOM 1328 N N . THR A 1 171 ? -50.945 26.582 16.084 1.00 30.89 171 THR A N 1
ATOM 1329 C CA . THR A 1 171 ? -50.153 26.697 17.353 1.00 34.02 171 THR A CA 1
ATOM 1330 C C . THR A 1 171 ? -50.952 26.171 18.572 1.00 32.85 171 THR A C 1
ATOM 1331 O O . THR A 1 171 ? -51.418 25.043 18.544 1.00 34.26 171 THR A O 1
ATOM 1335 N N . ASN A 1 172 ? -51.194 27.009 19.604 1.00 32.95 172 ASN A N 1
ATOM 1336 C CA . ASN A 1 172 ? -51.941 26.673 20.763 1.00 30.85 172 ASN A CA 1
ATOM 1337 C C . ASN A 1 172 ? -53.104 27.647 20.925 1.00 31.18 172 ASN A C 1
ATOM 1338 O O . ASN A 1 172 ? -53.673 28.056 19.935 1.00 32.51 172 ASN A O 1
ATOM 1343 N N . GLN A 1 173 ? -53.342 28.188 22.131 1.00 30.18 173 GLN A N 1
ATOM 1344 C CA . GLN A 1 173 ? -54.469 29.105 22.384 1.00 29.24 173 GLN A CA 1
ATOM 1345 C C . GLN A 1 173 ? -54.213 30.468 21.794 1.00 28.44 173 GLN A C 1
ATOM 1346 O O . GLN A 1 173 ? -53.053 30.846 21.503 1.00 28.41 173 GLN A O 1
ATOM 1352 N N . PRO A 1 174 ? -55.273 31.236 21.609 1.00 28.80 174 PRO A N 1
ATOM 1353 C CA . PRO A 1 174 ? -56.683 30.899 21.719 1.00 29.83 174 PRO A CA 1
ATOM 1354 C C . PRO A 1 174 ? -57.316 30.258 20.428 1.00 29.99 174 PRO A C 1
ATOM 1355 O O . PRO A 1 174 ? -56.661 29.469 19.710 1.00 31.05 174 PRO A O 1
ATOM 1359 N N . THR A 1 175 ? -58.584 30.567 20.149 1.00 31.73 175 THR A N 1
ATOM 1360 C CA . THR A 1 175 ? -59.293 29.883 19.034 1.00 32.97 175 THR A CA 1
ATOM 1361 C C . THR A 1 175 ? -58.697 30.225 17.626 1.00 33.99 175 THR A C 1
ATOM 1362 O O . THR A 1 175 ? -58.119 31.329 17.396 1.00 35.58 175 THR A O 1
ATOM 1366 N N . PHE A 1 176 ? -58.812 29.258 16.694 1.00 35.10 176 PHE A N 1
ATOM 1367 C CA . PHE A 1 176 ? -58.375 29.446 15.283 1.00 33.72 176 PHE A CA 1
ATOM 1368 C C . PHE A 1 176 ? -58.895 30.782 14.687 1.00 33.88 176 PHE A C 1
ATOM 1369 O O . PHE A 1 176 ? -58.186 31.506 14.012 1.00 32.97 176 PHE A O 1
ATOM 1377 N N . ASP A 1 177 ? -60.137 31.135 14.992 1.00 35.11 177 ASP A N 1
ATOM 1378 C CA . ASP A 1 177 ? -60.719 32.384 14.481 1.00 35.42 177 ASP A CA 1
ATOM 1379 C C . ASP A 1 177 ? -59.916 33.590 14.929 1.00 32.88 177 ASP A C 1
ATOM 1380 O O . ASP A 1 177 ? -59.809 34.616 14.246 1.00 33.35 177 ASP A O 1
ATOM 1385 N N . PHE A 1 178 ? -59.478 33.530 16.173 1.00 31.80 178 PHE A N 1
ATOM 1386 C CA . PHE A 1 178 ? -58.774 34.645 16.749 1.00 31.02 178 PHE A CA 1
ATOM 1387 C C . PHE A 1 178 ? -57.472 34.869 16.003 1.00 28.79 178 PHE A C 1
ATOM 1388 O O . PHE A 1 178 ? -57.134 35.931 15.608 1.00 28.18 178 PHE A O 1
ATOM 1396 N N . HIS A 1 179 ? -56.730 33.801 15.880 1.00 29.12 179 HIS A N 1
ATOM 1397 C CA . HIS A 1 179 ? -55.497 33.791 15.178 1.00 28.68 179 HIS A CA 1
ATOM 1398 C C . HIS A 1 179 ? -55.606 34.293 13.745 1.00 29.50 179 HIS A C 1
ATOM 1399 O O . HIS A 1 179 ? -54.770 35.078 13.310 1.00 27.32 179 HIS A O 1
ATOM 1406 N N . MET A 1 180 ? -56.661 33.837 13.051 1.00 29.68 180 MET A N 1
ATOM 1407 C CA . MET A 1 180 ? -56.960 34.335 11.736 1.00 29.71 180 MET A CA 1
ATOM 1408 C C . MET A 1 180 ? -57.256 35.795 11.659 1.00 28.67 180 MET A C 1
ATOM 1409 O O . MET A 1 180 ? -56.821 36.430 10.737 1.00 28.63 180 MET A O 1
ATOM 1414 N N . GLU A 1 181 ? -58.069 36.321 12.554 1.00 30.32 181 GLU A N 1
ATOM 1415 C CA . GLU A 1 181 ? -58.255 37.773 12.631 1.00 29.75 181 GLU A CA 1
ATOM 1416 C C . GLU A 1 181 ? -56.935 38.523 12.960 1.00 28.91 181 GLU A C 1
ATOM 1417 O O . GLU A 1 181 ? -56.659 39.583 12.399 1.00 29.42 181 GLU A O 1
ATOM 1423 N N . ASN A 1 182 ? -56.173 37.997 13.892 1.00 28.77 182 ASN A N 1
ATOM 1424 C CA . ASN A 1 182 ? -54.973 38.635 14.344 1.00 29.00 182 ASN A CA 1
ATOM 1425 C C . ASN A 1 182 ? -53.956 38.839 13.231 1.00 30.11 182 ASN A C 1
ATOM 1426 O O . ASN A 1 182 ? -53.271 39.899 13.140 1.00 31.46 182 ASN A O 1
ATOM 1431 N N . LEU A 1 183 ? -53.854 37.851 12.361 1.00 30.77 183 LEU A N 1
ATOM 1432 C CA . LEU A 1 183 ? -52.978 37.943 11.191 1.00 31.57 183 LEU A CA 1
ATOM 1433 C C . LEU A 1 183 ? -53.171 39.241 10.422 1.00 31.04 183 LEU A C 1
ATOM 1434 O O . LEU A 1 183 ? -52.239 39.754 9.773 1.00 31.00 183 LEU A O 1
ATOM 1439 N N . ARG A 1 184 ? -54.400 39.755 10.443 1.00 29.95 184 ARG A N 1
ATOM 1440 C CA . ARG A 1 184 ? -54.704 40.887 9.650 1.00 28.92 184 ARG A CA 1
ATOM 1441 C C . ARG A 1 184 ? -53.900 42.135 10.078 1.00 29.78 184 ARG A C 1
ATOM 1442 O O . ARG A 1 184 ? -53.689 43.047 9.243 1.00 29.93 184 ARG A O 1
ATOM 1450 N N . ASN A 1 185 ? -53.564 42.224 11.361 1.00 29.05 185 ASN A N 1
ATOM 1451 C CA . ASN A 1 185 ? -52.645 43.268 11.878 1.00 29.63 185 ASN A CA 1
ATOM 1452 C C . ASN A 1 185 ? -51.342 43.328 11.194 1.00 29.37 185 ASN A C 1
ATOM 1453 O O . ASN A 1 185 ? -50.763 44.350 11.157 1.00 28.61 185 ASN A O 1
ATOM 1458 N N . TYR A 1 186 ? -50.874 42.164 10.709 1.00 29.45 186 TYR A N 1
ATOM 1459 C CA . TYR A 1 186 ? -49.594 42.017 10.076 1.00 29.31 186 TYR A CA 1
ATOM 1460 C C . TYR A 1 186 ? -49.554 41.989 8.558 1.00 29.81 186 TYR A C 1
ATOM 1461 O O . TYR A 1 186 ? -48.538 41.674 7.975 1.00 31.48 186 TYR A O 1
ATOM 1470 N N . MET A 1 187 ? -50.636 42.394 7.930 1.00 30.38 187 MET A N 1
ATOM 1471 C CA . MET A 1 187 ? -50.812 42.205 6.501 1.00 31.57 187 MET A CA 1
ATOM 1472 C C . MET A 1 187 ? -49.828 43.054 5.576 1.00 31.88 187 MET A C 1
ATOM 1473 O O . MET A 1 187 ? -49.628 42.723 4.444 1.00 33.89 187 MET A O 1
ATOM 1478 N N . CYS A 1 188 ? -49.231 44.080 6.142 1.00 31.13 188 CYS A N 1
ATOM 1479 C CA . CYS A 1 188 ? -48.269 44.932 5.532 1.00 31.69 188 CYS A CA 1
ATOM 1480 C C . CYS A 1 188 ? -46.827 44.468 5.699 1.00 31.75 188 CYS A C 1
ATOM 1481 O O . CYS A 1 188 ? -46.018 44.944 5.031 1.00 33.51 188 CYS A O 1
ATOM 1484 N N . VAL A 1 189 ? -46.556 43.503 6.538 1.00 32.29 189 VAL A N 1
ATOM 1485 C CA . VAL A 1 189 ? -45.249 42.923 6.688 1.00 35.42 189 VAL A CA 1
ATOM 1486 C C . VAL A 1 189 ? -44.834 42.284 5.325 1.00 36.96 189 VAL A C 1
ATOM 1487 O O . VAL A 1 189 ? -45.632 41.538 4.745 1.00 37.95 189 VAL A O 1
ATOM 1491 N N . SER A 1 190 ? -43.611 42.580 4.856 1.00 35.16 190 SER A N 1
ATOM 1492 C CA . SER A 1 190 ? -43.209 42.176 3.549 1.00 33.94 190 SER A CA 1
ATOM 1493 C C . SER A 1 190 ? -41.869 41.549 3.583 1.00 33.43 190 SER A C 1
ATOM 1494 O O . SER A 1 190 ? -40.976 41.929 4.416 1.00 30.70 190 SER A O 1
ATOM 1497 N N . ASN A 1 191 ? -41.645 40.650 2.604 1.00 31.83 191 ASN A N 1
ATOM 1498 C CA . ASN A 1 191 ? -40.310 40.135 2.430 1.00 31.78 191 ASN A CA 1
ATOM 1499 C C . ASN A 1 191 ? -39.465 40.904 1.423 1.00 31.69 191 ASN A C 1
ATOM 1500 O O . ASN A 1 191 ? -38.339 40.521 1.164 1.00 30.28 191 ASN A O 1
ATOM 1505 N N . GLU A 1 192 ? -40.046 41.952 0.858 1.00 32.34 192 GLU A N 1
ATOM 1506 C CA . GLU A 1 192 ? -39.335 42.823 -0.076 1.00 34.11 192 GLU A CA 1
ATOM 1507 C C . GLU A 1 192 ? -38.423 43.739 0.661 1.00 34.13 192 GLU A C 1
ATOM 1508 O O . GLU A 1 192 ? -38.695 44.066 1.847 1.00 36.39 192 GLU A O 1
ATOM 1514 N N . MET A 1 193 ? -37.321 44.095 0.006 1.00 33.97 193 MET A N 1
ATOM 1515 C CA . MET A 1 193 ? -36.449 45.104 0.487 1.00 34.09 193 MET A CA 1
ATOM 1516 C C . MET A 1 193 ? -37.251 46.408 0.661 1.00 33.96 193 MET A C 1
ATOM 1517 O O . MET A 1 193 ? -37.937 46.863 -0.236 1.00 32.22 193 MET A O 1
ATOM 1522 N N . ALA A 1 194 ? -37.117 46.981 1.840 1.00 35.61 194 ALA A N 1
ATOM 1523 C CA . ALA A 1 194 ? -37.770 48.238 2.237 1.00 36.67 194 ALA A CA 1
ATOM 1524 C C . ALA A 1 194 ? -37.401 49.334 1.205 1.00 38.11 194 ALA A C 1
ATOM 1525 O O . ALA A 1 194 ? -36.240 49.729 1.028 1.00 34.68 194 ALA A O 1
ATOM 1527 N N . GLU A 1 195 ? -38.442 49.817 0.556 1.00 39.60 195 GLU A N 1
ATOM 1528 C CA . GLU A 1 195 ? -38.326 50.889 -0.439 1.00 40.73 195 GLU A CA 1
ATOM 1529 C C . GLU A 1 195 ? -37.963 52.236 0.238 1.00 37.77 195 GLU A C 1
ATOM 1530 O O . GLU A 1 195 ? -38.641 52.654 1.142 1.00 37.32 195 GLU A O 1
ATOM 1536 N N . PRO A 1 196 ? -36.891 52.898 -0.214 1.00 36.26 196 PRO A N 1
ATOM 1537 C CA . PRO A 1 196 ? -36.529 54.208 0.294 1.00 35.60 196 PRO A CA 1
ATOM 1538 C C . PRO A 1 196 ? -37.683 55.197 0.254 1.00 34.44 196 PRO A C 1
ATOM 1539 O O . PRO A 1 196 ? -38.479 55.197 -0.662 1.00 34.22 196 PRO A O 1
ATOM 1543 N N . THR A 1 197 ? -37.829 55.984 1.290 1.00 33.87 197 THR A N 1
ATOM 1544 C CA . THR A 1 197 ? -38.996 56.813 1.392 1.00 34.10 197 THR A CA 1
ATOM 1545 C C . THR A 1 197 ? -38.691 58.018 2.261 1.00 34.31 197 THR A C 1
ATOM 1546 O O . THR A 1 197 ? -37.700 58.066 2.918 1.00 36.24 197 THR A O 1
ATOM 1550 N N . SER A 1 198 ? -39.548 58.994 2.292 1.00 33.40 198 SER A N 1
ATOM 1551 C CA . SER A 1 198 ? -39.200 60.192 2.954 1.00 34.11 198 SER A CA 1
ATOM 1552 C C . SER A 1 198 ? -40.259 60.555 3.960 1.00 33.57 198 SER A C 1
ATOM 1553 O O . SER A 1 198 ? -41.445 60.426 3.671 1.00 32.62 198 SER A O 1
ATOM 1556 N N . TRP A 1 199 ? -39.831 60.984 5.138 1.00 32.76 199 TRP A N 1
ATOM 1557 C CA . TRP A 1 199 ? -40.734 61.611 6.112 1.00 33.81 199 TRP A CA 1
ATOM 1558 C C . TRP A 1 199 ? -40.305 63.035 6.164 1.00 33.97 199 TRP A C 1
ATOM 1559 O O . TRP A 1 199 ? -39.212 63.346 6.688 1.00 36.27 199 TRP A O 1
ATOM 1570 N N . GLY A 1 200 ? -41.101 63.906 5.577 1.00 34.25 200 GLY A N 1
ATOM 1571 C CA . GLY A 1 200 ? -40.684 65.294 5.397 1.00 33.87 200 GLY A CA 1
ATOM 1572 C C . GLY A 1 200 ? -39.424 65.365 4.548 1.00 33.49 200 GLY A C 1
ATOM 1573 O O . GLY A 1 200 ? -39.353 64.725 3.493 1.00 34.68 200 GLY A O 1
ATOM 1574 N N . LYS A 1 201 ? -38.406 66.041 5.048 1.00 32.32 201 LYS A N 1
ATOM 1575 C CA . LYS A 1 201 ? -37.132 66.159 4.359 1.00 32.60 201 LYS A CA 1
ATOM 1576 C C . LYS A 1 201 ? -36.213 64.976 4.615 1.00 32.34 201 LYS A C 1
ATOM 1577 O O . LYS A 1 201 ? -35.136 64.911 4.084 1.00 32.30 201 LYS A O 1
ATOM 1583 N N . ALA A 1 202 ? -36.591 64.106 5.523 1.00 31.85 202 ALA A N 1
ATOM 1584 C CA . ALA A 1 202 ? -35.737 63.044 5.925 1.00 31.13 202 ALA A CA 1
ATOM 1585 C C . ALA A 1 202 ? -35.937 61.805 5.055 1.00 32.35 202 ALA A C 1
ATOM 1586 O O . ALA A 1 202 ? -37.039 61.207 5.037 1.00 33.20 202 ALA A O 1
ATOM 1588 N N . SER A 1 203 ? -34.851 61.402 4.406 1.00 31.16 203 SER A N 1
ATOM 1589 C CA . SER A 1 203 ? -34.806 60.209 3.634 1.00 32.62 203 SER A CA 1
ATOM 1590 C C . SER A 1 203 ? -34.553 58.987 4.502 1.00 32.04 203 SER A C 1
ATOM 1591 O O . SER A 1 203 ? -33.526 58.918 5.231 1.00 32.02 203 SER A O 1
ATOM 1594 N N . LEU A 1 204 ? -35.467 58.022 4.426 1.00 31.26 204 LEU A N 1
ATOM 1595 C CA . LEU A 1 204 ? -35.323 56.735 5.153 1.00 30.94 204 LEU A CA 1
ATOM 1596 C C . LEU A 1 204 ? -34.988 55.618 4.232 1.00 31.81 204 LEU A C 1
ATOM 1597 O O . LEU A 1 204 ? -35.710 55.371 3.255 1.00 31.60 204 LEU A O 1
ATOM 1602 N N . THR A 1 205 ? -33.896 54.918 4.559 1.00 31.63 205 THR A N 1
ATOM 1603 C CA . THR A 1 205 ? -33.533 53.655 3.890 1.00 31.72 205 THR A CA 1
ATOM 1604 C C . THR A 1 205 ? -33.325 52.533 4.889 1.00 31.21 205 THR A C 1
ATOM 1605 O O . THR A 1 205 ? -33.036 52.740 6.074 1.00 29.21 205 THR A O 1
ATOM 1609 N N . ALA A 1 206 ? -33.382 51.312 4.347 1.00 30.92 206 ALA A N 1
ATOM 1610 C CA . ALA A 1 206 ? -33.141 50.083 5.140 1.00 29.20 206 ALA A CA 1
ATOM 1611 C C . ALA A 1 206 ? -31.628 49.904 5.324 1.00 28.79 206 ALA A C 1
ATOM 1612 O O . ALA A 1 206 ? -30.877 50.186 4.416 1.00 27.54 206 ALA A O 1
ATOM 1614 N N . TRP A 1 207 ? -31.172 49.505 6.525 1.00 29.45 207 TRP A N 1
ATOM 1615 C CA . TRP A 1 207 ? -29.753 49.171 6.700 1.00 28.93 207 TRP A CA 1
ATOM 1616 C C . TRP A 1 207 ? -29.338 48.030 5.763 1.00 28.99 207 TRP A C 1
ATOM 1617 O O . TRP A 1 207 ? -28.231 47.990 5.289 1.00 30.05 207 TRP A O 1
ATOM 1628 N N . GLY A 1 208 ? -30.282 47.162 5.486 1.00 28.88 208 GLY A N 1
ATOM 1629 C CA . GLY A 1 208 ? -30.101 45.899 4.787 1.00 28.93 208 GLY A CA 1
ATOM 1630 C C . GLY A 1 208 ? -31.481 45.203 4.778 1.00 29.85 208 GLY A C 1
ATOM 1631 O O . GLY A 1 208 ? -32.577 45.856 4.961 1.00 32.53 208 GLY A O 1
ATOM 1632 N N . ALA A 1 209 ? -31.439 43.894 4.550 1.00 29.08 209 ALA A N 1
ATOM 1633 C CA . ALA A 1 209 ? -32.546 42.984 4.581 1.00 30.16 209 ALA A CA 1
ATOM 1634 C C . ALA A 1 209 ? -33.273 42.877 6.002 1.00 29.57 209 ALA A C 1
ATOM 1635 O O . ALA A 1 209 ? -32.612 42.911 7.068 1.00 32.10 209 ALA A O 1
ATOM 1637 N N . GLY A 1 210 ? -34.585 42.731 5.950 1.00 27.62 210 GLY A N 1
ATOM 1638 C CA . GLY A 1 210 ? -35.439 42.354 7.052 1.00 28.47 210 GLY A CA 1
ATOM 1639 C C . GLY A 1 210 ? -36.283 43.507 7.572 1.00 29.01 210 GLY A C 1
ATOM 1640 O O . GLY A 1 210 ? -37.265 43.308 8.362 1.00 29.94 210 GLY A O 1
ATOM 1641 N N . VAL A 1 211 ? -35.933 44.724 7.129 1.00 28.69 211 VAL A N 1
ATOM 1642 C CA . VAL A 1 211 ? -36.702 45.897 7.485 1.00 29.69 211 VAL A CA 1
ATOM 1643 C C . VAL A 1 211 ? -38.212 45.872 7.056 1.00 29.36 211 VAL A C 1
ATOM 1644 O O . VAL A 1 211 ? -39.095 46.271 7.874 1.00 27.11 211 VAL A O 1
ATOM 1648 N N . GLY A 1 212 ? -38.505 45.382 5.834 1.00 26.86 212 GLY A N 1
ATOM 1649 C CA . GLY A 1 212 ? -39.875 45.250 5.463 1.00 27.73 212 GLY A CA 1
ATOM 1650 C C . GLY A 1 212 ? -40.608 44.256 6.378 1.00 26.80 212 GLY A C 1
ATOM 1651 O O . GLY A 1 212 ? -41.806 44.239 6.390 1.00 27.39 212 GLY A O 1
ATOM 1652 N N . MET A 1 213 ? -39.900 43.320 7.016 1.00 26.79 213 MET A N 1
ATOM 1653 C CA . MET A 1 213 ? -40.549 42.357 7.894 1.00 27.77 213 MET A CA 1
ATOM 1654 C C . MET A 1 213 ? -40.826 42.911 9.351 1.00 27.89 213 MET A C 1
ATOM 1655 O O . MET A 1 213 ? -41.455 42.238 10.227 1.00 26.98 213 MET A O 1
ATOM 1660 N N . HIS A 1 214 ? -40.393 44.142 9.586 1.00 28.08 214 HIS A N 1
ATOM 1661 C CA . HIS A 1 214 ? -40.566 44.725 10.890 1.00 29.91 214 HIS A CA 1
ATOM 1662 C C . HIS A 1 214 ? -42.090 44.800 11.185 1.00 29.97 214 HIS A C 1
ATOM 1663 O O . HIS A 1 214 ? -42.817 45.096 10.315 1.00 30.29 214 HIS A O 1
ATOM 1670 N N . GLY A 1 215 ? -42.517 44.558 12.421 1.00 29.23 215 GLY A N 1
ATOM 1671 C CA . GLY A 1 215 ? -43.918 44.464 12.815 1.00 28.56 215 GLY A CA 1
ATOM 1672 C C . GLY A 1 215 ? -44.270 43.015 13.214 1.00 29.14 215 GLY A C 1
ATOM 1673 O O . GLY A 1 215 ? -45.180 42.794 13.902 1.00 29.06 215 GLY A O 1
ATOM 1674 N N . ILE A 1 216 ? -43.547 42.027 12.716 1.00 29.96 216 ILE A N 1
ATOM 1675 C CA . ILE A 1 216 ? -43.676 40.648 13.138 1.00 31.02 216 ILE A CA 1
ATOM 1676 C C . ILE A 1 216 ? -43.168 40.454 14.569 1.00 28.83 216 ILE A C 1
ATOM 1677 O O . ILE A 1 216 ? -42.028 40.808 14.882 1.00 26.33 216 ILE A O 1
ATOM 1682 N N . PRO A 1 217 ? -43.994 39.845 15.420 1.00 27.71 217 PRO A N 1
ATOM 1683 C CA . PRO A 1 217 ? -43.566 39.623 16.783 1.00 28.06 217 PRO A CA 1
ATOM 1684 C C . PRO A 1 217 ? -42.563 38.503 16.944 1.00 27.41 217 PRO A C 1
ATOM 1685 O O . PRO A 1 217 ? -42.545 37.544 16.162 1.00 28.61 217 PRO A O 1
ATOM 1689 N N . GLY A 1 218 ? -41.705 38.606 17.939 1.00 26.62 218 GLY A N 1
ATOM 1690 C CA . GLY A 1 218 ? -40.689 37.624 18.109 1.00 26.39 218 GLY A CA 1
ATOM 1691 C C . GLY A 1 218 ? -40.634 36.834 19.349 1.00 25.41 218 GLY A C 1
ATOM 1692 O O . GLY A 1 218 ? -39.658 36.154 19.607 1.00 26.37 218 GLY A O 1
ATOM 1693 N N . ASP A 1 219 ? -41.635 37.025 20.164 1.00 26.41 219 ASP A N 1
ATOM 1694 C CA . ASP A 1 219 ? -41.805 36.248 21.347 1.00 27.42 219 ASP A CA 1
ATOM 1695 C C . ASP A 1 219 ? -42.353 34.864 20.998 1.00 26.48 219 ASP A C 1
ATOM 1696 O O . ASP A 1 219 ? -42.944 34.651 19.950 1.00 26.66 219 ASP A O 1
ATOM 1701 N N . VAL A 1 220 ? -42.294 33.960 21.971 1.00 27.79 220 VAL A N 1
ATOM 1702 C CA . VAL A 1 220 ? -42.729 32.569 21.797 1.00 27.22 220 VAL A CA 1
ATOM 1703 C C . VAL A 1 220 ? -44.114 32.294 22.418 1.00 28.74 220 VAL A C 1
ATOM 1704 O O . VAL A 1 220 ? -44.482 31.177 22.676 1.00 28.52 220 VAL A O 1
ATOM 1708 N N . SER A 1 221 ? -44.956 33.323 22.539 1.00 28.72 221 SER A N 1
ATOM 1709 C CA . SER A 1 221 ? -46.328 33.072 22.895 1.00 26.60 221 SER A CA 1
ATOM 1710 C C . SER A 1 221 ? -47.019 32.440 21.735 1.00 27.65 221 SER A C 1
ATOM 1711 O O . SER A 1 221 ? -46.603 32.593 20.581 1.00 27.70 221 SER A O 1
ATOM 1714 N N . SER A 1 222 ? -48.102 31.721 22.044 1.00 27.00 222 SER A N 1
ATOM 1715 C CA . SER A 1 222 ? -48.885 31.005 21.042 1.00 27.07 222 SER A CA 1
ATOM 1716 C C . SER A 1 222 ? -49.332 31.926 19.921 1.00 26.65 222 SER A C 1
ATOM 1717 O O . SER A 1 222 ? -49.122 31.613 18.795 1.00 29.44 222 SER A O 1
ATOM 1720 N N . PRO A 1 223 ? -49.986 33.017 20.220 1.00 27.99 223 PRO A N 1
ATOM 1721 C CA . PRO A 1 223 ? -50.365 33.881 19.086 1.00 27.66 223 PRO A CA 1
ATOM 1722 C C . PRO A 1 223 ? -49.206 34.454 18.227 1.00 27.33 223 PRO A C 1
ATOM 1723 O O . PRO A 1 223 ? -49.311 34.498 17.043 1.00 26.47 223 PRO A O 1
ATOM 1727 N N . SER A 1 224 ? -48.113 34.862 18.865 1.00 27.59 224 SER A N 1
ATOM 1728 C CA . SER A 1 224 ? -46.957 35.359 18.173 1.00 26.31 224 SER A CA 1
ATOM 1729 C C . SER A 1 224 ? -46.286 34.295 17.313 1.00 26.40 224 SER A C 1
ATOM 1730 O O . SER A 1 224 ? -45.939 34.583 16.179 1.00 27.14 224 SER A O 1
ATOM 1733 N N . ARG A 1 225 ? -46.110 33.066 17.819 1.00 26.36 225 ARG A N 1
ATOM 1734 C CA . ARG A 1 225 ? -45.631 31.984 17.033 1.00 26.42 225 ARG A CA 1
ATOM 1735 C C . ARG A 1 225 ? -46.583 31.746 15.837 1.00 28.16 225 ARG A C 1
ATOM 1736 O O . ARG A 1 225 ? -46.151 31.461 14.729 1.00 27.72 225 ARG A O 1
ATOM 1744 N N . PHE A 1 226 ? -47.904 31.850 16.055 1.00 28.76 226 PHE A N 1
ATOM 1745 C CA . PHE A 1 226 ? -48.784 31.623 14.979 1.00 28.36 226 PHE A CA 1
ATOM 1746 C C . PHE A 1 226 ? -48.505 32.562 13.811 1.00 29.19 226 PHE A C 1
ATOM 1747 O O . PHE A 1 226 ? -48.450 32.149 12.638 1.00 30.02 226 PHE A O 1
ATOM 1755 N N . VAL A 1 227 ? -48.431 33.836 14.147 1.00 28.64 227 VAL A N 1
ATOM 1756 C CA . VAL A 1 227 ? -48.169 34.855 13.178 1.00 28.36 227 VAL A CA 1
ATOM 1757 C C . VAL A 1 227 ? -46.777 34.619 12.512 1.00 27.68 227 VAL A C 1
ATOM 1758 O O . VAL A 1 227 ? -46.660 34.762 11.363 1.00 29.69 227 VAL A O 1
ATOM 1762 N N . ARG A 1 228 ? -45.731 34.411 13.281 1.00 27.63 228 ARG A N 1
ATOM 1763 C CA . ARG A 1 228 ? -44.396 34.329 12.751 1.00 28.36 228 ARG A CA 1
ATOM 1764 C C . ARG A 1 228 ? -44.314 33.116 11.766 1.00 28.16 228 ARG A C 1
ATOM 1765 O O . ARG A 1 228 ? -43.626 33.185 10.709 1.00 27.47 228 ARG A O 1
ATOM 1773 N N . VAL A 1 229 ? -44.961 32.023 12.141 1.00 27.62 229 VAL A N 1
ATOM 1774 C CA . VAL A 1 229 ? -44.860 30.786 11.344 1.00 28.82 229 VAL A CA 1
ATOM 1775 C C . VAL A 1 229 ? -45.760 30.910 10.118 1.00 29.48 229 VAL A C 1
ATOM 1776 O O . VAL A 1 229 ? -45.406 30.518 9.002 1.00 30.49 229 VAL A O 1
ATOM 1780 N N . ALA A 1 230 ? -46.883 31.578 10.285 1.00 29.00 230 ALA A N 1
ATOM 1781 C CA . ALA A 1 230 ? -47.736 31.776 9.157 1.00 29.24 230 ALA A CA 1
ATOM 1782 C C . ALA A 1 230 ? -46.986 32.571 8.158 1.00 29.36 230 ALA A C 1
ATOM 1783 O O . ALA A 1 230 ? -47.018 32.261 7.007 1.00 29.16 230 ALA A O 1
ATOM 1785 N N . TYR A 1 231 ? -46.286 33.612 8.600 1.00 28.43 231 TYR A N 1
ATOM 1786 C CA . TYR A 1 231 ? -45.555 34.443 7.640 1.00 28.13 231 TYR A CA 1
ATOM 1787 C C . TYR A 1 231 ? -44.494 33.625 6.897 1.00 28.61 231 TYR A C 1
ATOM 1788 O O . TYR A 1 231 ? -44.375 33.721 5.707 1.00 28.99 231 TYR A O 1
ATOM 1797 N N . THR A 1 232 ? -43.672 32.910 7.654 1.00 28.57 232 THR A N 1
ATOM 1798 C CA . THR A 1 232 ? -42.590 32.164 7.133 1.00 30.14 232 THR A CA 1
ATOM 1799 C C . THR A 1 232 ? -43.084 31.038 6.172 1.00 31.45 232 THR A C 1
ATOM 1800 O O . THR A 1 232 ? -42.549 30.875 5.147 1.00 30.98 232 THR A O 1
ATOM 1804 N N . ASN A 1 233 ? -44.142 30.320 6.520 1.00 30.87 233 ASN A N 1
ATOM 1805 C CA . ASN A 1 233 ? -44.695 29.314 5.665 1.00 32.26 233 ASN A CA 1
ATOM 1806 C C . ASN A 1 233 ? -45.210 29.895 4.310 1.00 31.62 233 ASN A C 1
ATOM 1807 O O . ASN A 1 233 ? -44.994 29.310 3.258 1.00 31.54 233 ASN A O 1
ATOM 1812 N N . ALA A 1 234 ? -45.857 31.033 4.371 1.00 29.98 234 ALA A N 1
ATOM 1813 C CA . ALA A 1 234 ? -46.498 31.621 3.243 1.00 29.14 234 ALA A CA 1
ATOM 1814 C C . ALA A 1 234 ? -45.442 32.276 2.307 1.00 30.27 234 ALA A C 1
ATOM 1815 O O . ALA A 1 234 ? -45.677 32.447 1.106 1.00 29.17 234 ALA A O 1
ATOM 1817 N N . HIS A 1 235 ? -44.279 32.617 2.845 1.00 30.17 235 HIS A N 1
ATOM 1818 C CA . HIS A 1 235 ? -43.308 33.344 2.032 1.00 30.06 235 HIS A CA 1
ATOM 1819 C C . HIS A 1 235 ? -42.122 32.508 1.602 1.00 30.44 235 HIS A C 1
ATOM 1820 O O . HIS A 1 235 ? -41.253 33.003 0.861 1.00 31.73 235 HIS A O 1
ATOM 1827 N N . TYR A 1 236 ? -42.019 31.297 2.100 1.00 29.94 236 TYR A N 1
ATOM 1828 C CA . TYR A 1 236 ? -40.961 30.411 1.714 1.00 32.08 236 TYR A CA 1
ATOM 1829 C C . TYR A 1 236 ? -41.172 29.991 0.223 1.00 34.23 236 TYR A C 1
ATOM 1830 O O . TYR A 1 236 ? -42.264 29.608 -0.157 1.00 34.53 236 TY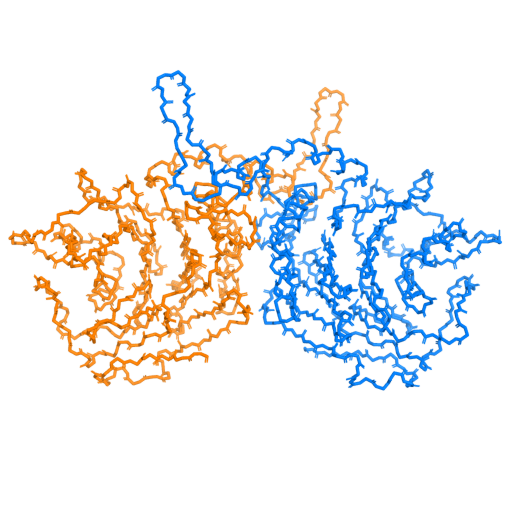R A O 1
ATOM 1839 N N . PRO A 1 237 ? -40.136 30.129 -0.623 1.00 34.89 237 PRO A N 1
ATOM 1840 C CA . PRO A 1 237 ? -40.335 29.718 -2.028 1.00 36.81 237 PRO A CA 1
ATOM 1841 C C . PRO A 1 237 ? -40.634 28.201 -2.157 1.00 36.17 237 PRO A C 1
ATOM 1842 O O . PRO A 1 237 ? -40.008 27.388 -1.534 1.00 35.87 237 PRO A O 1
ATOM 1846 N N . GLN A 1 238 ? -41.610 27.857 -2.965 1.00 38.42 238 GLN A N 1
ATOM 1847 C CA . GLN A 1 238 ? -41.839 26.434 -3.379 1.00 39.61 238 GLN A CA 1
ATOM 1848 C C . GLN A 1 238 ? -40.602 25.716 -3.764 1.00 38.78 238 GLN A C 1
ATOM 1849 O O . GLN A 1 238 ? -39.770 26.236 -4.461 1.00 39.34 238 GLN A O 1
ATOM 1855 N N . GLN A 1 239 ? -40.467 24.515 -3.229 1.00 39.80 239 GLN A N 1
ATOM 1856 C CA . GLN A 1 239 ? -39.420 23.612 -3.579 1.00 39.55 239 GLN A CA 1
ATOM 1857 C C . GLN A 1 239 ? -39.990 22.356 -4.270 1.00 39.89 239 GLN A C 1
ATOM 1858 O O . GLN A 1 239 ? -41.221 21.986 -4.208 1.00 39.95 239 GLN A O 1
ATOM 1864 N N . ASN A 1 240 ? -39.066 21.673 -4.913 1.00 41.10 240 ASN A N 1
ATOM 1865 C CA . ASN A 1 240 ? -39.378 20.606 -5.893 1.00 42.22 240 ASN A CA 1
ATOM 1866 C C . ASN A 1 240 ? -38.553 19.334 -5.663 1.00 41.45 240 ASN A C 1
ATOM 1867 O O . ASN A 1 240 ? -38.533 18.473 -6.496 1.00 42.38 240 ASN A O 1
ATOM 1872 N N . ASP A 1 241 ? -37.838 19.200 -4.577 1.00 40.03 241 ASP A N 1
ATOM 1873 C CA . ASP A 1 241 ? -37.207 17.937 -4.319 1.00 40.04 241 ASP A CA 1
ATOM 1874 C C . ASP A 1 241 ? -37.317 17.700 -2.815 1.00 39.04 241 ASP A C 1
ATOM 1875 O O . ASP A 1 241 ? -37.625 18.627 -2.053 1.00 38.40 241 ASP A O 1
ATOM 1880 N N . GLU A 1 242 ? -37.049 16.452 -2.434 1.00 36.88 242 GLU A N 1
ATOM 1881 C CA . GLU A 1 242 ? -37.298 15.978 -1.097 1.00 36.82 242 GLU A CA 1
ATOM 1882 C C . GLU A 1 242 ? -36.343 16.669 -0.063 1.00 35.76 242 GLU A C 1
ATOM 1883 O O . GLU A 1 242 ? -36.760 17.016 1.028 1.00 34.45 242 GLU A O 1
ATOM 1889 N N . ALA A 1 243 ? -35.081 16.780 -0.431 1.00 34.53 243 ALA A N 1
ATOM 1890 C CA . ALA A 1 243 ? -34.060 17.289 0.411 1.00 35.41 243 ALA A CA 1
ATOM 1891 C C . ALA A 1 243 ? -34.417 18.727 0.833 1.00 35.92 243 ALA A C 1
ATOM 1892 O O . ALA A 1 243 ? -34.412 19.080 2.020 1.00 34.83 243 ALA A O 1
ATOM 1894 N N . ALA A 1 244 ? -34.746 19.504 -0.194 1.00 37.02 244 ALA A N 1
ATOM 1895 C CA . ALA A 1 244 ? -35.154 20.880 -0.072 1.00 36.69 244 ALA A CA 1
ATOM 1896 C C . ALA A 1 244 ? -36.489 21.040 0.599 1.00 36.65 244 ALA A C 1
ATOM 1897 O O . ALA A 1 244 ? -36.707 22.021 1.305 1.00 36.86 244 ALA A O 1
ATOM 1899 N N . ASN A 1 245 ? -37.450 20.185 0.346 1.00 37.55 245 ASN A N 1
ATOM 1900 C CA . ASN A 1 245 ? -38.683 20.336 1.133 1.00 37.36 245 ASN A CA 1
ATOM 1901 C C . ASN A 1 245 ? -38.499 19.925 2.605 1.00 37.00 245 ASN A C 1
ATOM 1902 O O . ASN A 1 245 ? -39.101 20.520 3.455 1.00 37.57 245 ASN A O 1
ATOM 1907 N N . VAL A 1 246 ? -37.680 18.936 2.904 1.00 37.12 246 VAL A N 1
ATOM 1908 C CA . VAL A 1 246 ? -37.465 18.570 4.326 1.00 36.78 246 VAL A CA 1
ATOM 1909 C C . VAL A 1 246 ? -36.701 19.733 5.021 1.00 37.33 246 VAL A C 1
ATOM 1910 O O . VAL A 1 246 ? -36.887 19.978 6.203 1.00 35.14 246 VAL A O 1
ATOM 1914 N N . SER A 1 247 ? -35.819 20.412 4.273 1.00 35.77 247 SER A N 1
ATOM 1915 C CA . SER A 1 247 ? -35.094 21.572 4.766 1.00 35.45 247 SER A CA 1
ATOM 1916 C C . SER A 1 247 ? -36.133 22.696 5.024 1.00 34.75 247 SER A C 1
ATOM 1917 O O . SER A 1 247 ? -36.223 23.276 6.098 1.00 33.68 247 SER A O 1
ATOM 1920 N N . ARG A 1 248 ? -36.938 22.951 4.018 1.00 34.07 248 ARG A N 1
ATOM 1921 C CA . ARG A 1 248 ? -37.959 23.910 4.146 1.00 33.79 248 ARG A CA 1
ATOM 1922 C C . ARG A 1 248 ? -38.719 23.672 5.428 1.00 34.53 248 ARG A C 1
ATOM 1923 O O . ARG A 1 248 ? -38.941 24.619 6.174 1.00 34.50 248 ARG A O 1
ATOM 1931 N N . LEU A 1 249 ? -39.051 22.417 5.681 1.00 34.73 249 LEU A N 1
ATOM 1932 C CA . LEU A 1 249 ? -39.969 22.066 6.761 1.00 36.47 249 LEU A CA 1
ATOM 1933 C C . LEU A 1 249 ? -39.340 22.403 8.064 1.00 34.44 249 LEU A C 1
ATOM 1934 O O . LEU A 1 249 ? -39.841 23.155 8.902 1.00 32.94 249 LEU A O 1
ATOM 1939 N N . PHE A 1 250 ? -38.105 21.782 8.199 1.00 36.07 250 PHE A N 1
ATOM 1940 C CA . PHE A 1 250 ? -37.456 21.949 9.399 1.00 33.93 250 PHE A CA 1
ATOM 1941 C C . PHE A 1 250 ? -37.039 23.410 9.587 1.00 38.39 250 PHE A C 1
ATOM 1942 O O . PHE A 1 250 ? -37.102 23.959 10.713 1.00 34.41 250 PHE A O 1
ATOM 1950 N N . HIS A 1 251 ? -36.578 24.247 8.579 1.00 34.39 251 HIS A N 1
ATOM 1951 C CA . HIS A 1 251 ? -36.366 25.633 8.885 1.00 33.96 251 HIS A CA 1
ATOM 1952 C C . HIS A 1 251 ? -37.622 26.419 9.272 1.00 34.41 251 HIS A C 1
ATOM 1953 O O . HIS A 1 251 ? -37.525 27.371 10.039 1.00 34.36 251 HIS A O 1
ATOM 1960 N N . THR A 1 252 ? -38.711 26.170 8.561 1.00 33.83 252 THR A N 1
ATOM 1961 C CA . THR A 1 252 ? -39.929 26.834 8.863 1.00 34.85 252 THR A CA 1
ATOM 1962 C C . THR A 1 252 ? -40.320 26.664 10.393 1.00 34.50 252 THR A C 1
ATOM 1963 O O . THR A 1 252 ? -40.556 27.647 11.110 1.00 32.06 252 THR A O 1
ATOM 1967 N N . LEU A 1 253 ? -40.397 25.410 10.814 1.00 31.86 253 LEU A N 1
ATOM 1968 C CA . LEU A 1 253 ? -40.599 25.088 12.180 1.00 35.31 253 LEU A CA 1
ATOM 1969 C C . LEU A 1 253 ? -39.337 25.565 12.933 1.00 37.48 253 LEU A C 1
ATOM 1970 O O . LEU A 1 253 ? -38.166 25.547 12.433 1.00 42.83 253 LEU A O 1
ATOM 1975 N N . GLY A 1 254 ? -39.491 26.057 14.111 1.00 35.69 254 GLY A N 1
ATOM 1976 C CA . GLY A 1 254 ? -38.108 26.394 14.644 1.00 41.53 254 GLY A CA 1
ATOM 1977 C C . GLY A 1 254 ? -37.638 27.807 14.281 1.00 37.86 254 GLY A C 1
ATOM 1978 O O . GLY A 1 254 ? -37.013 28.459 15.044 1.00 38.48 254 GLY A O 1
ATOM 1979 N N . SER A 1 255 ? -38.229 28.328 13.215 1.00 36.60 255 SER A N 1
ATOM 1980 C CA . SER A 1 255 ? -38.419 29.720 13.144 1.00 34.19 255 SER A CA 1
ATOM 1981 C C . SER A 1 255 ? -39.285 30.250 14.317 1.00 34.48 255 SER A C 1
ATOM 1982 O O . SER A 1 255 ? -39.313 31.463 14.626 1.00 32.66 255 SER A O 1
ATOM 1985 N N . VAL A 1 256 ? -39.996 29.305 14.888 1.00 31.66 256 VAL A N 1
ATOM 1986 C CA . VAL A 1 256 ? -40.779 29.510 16.058 1.00 33.25 256 VAL A CA 1
ATOM 1987 C C . VAL A 1 256 ? -40.328 28.516 17.095 1.00 32.67 256 VAL A C 1
ATOM 1988 O O . VAL A 1 256 ? -41.055 28.146 18.040 1.00 30.78 256 VAL A O 1
ATOM 1992 N N . GLN A 1 257 ? -39.094 28.065 16.958 1.00 33.23 257 GLN A N 1
ATOM 1993 C CA . GLN A 1 257 ? -38.598 27.244 18.096 1.00 36.26 257 GLN A CA 1
ATOM 1994 C C . GLN A 1 257 ? -38.498 28.022 19.469 1.00 34.83 257 GLN A C 1
ATOM 1995 O O . GLN A 1 257 ? -38.264 29.209 19.515 1.00 36.03 257 GLN A O 1
ATOM 2001 N N . MET A 1 258 ? -38.564 27.269 20.565 1.00 33.88 258 MET A N 1
ATOM 2002 C CA . MET A 1 258 ? -38.453 27.740 21.894 1.00 33.10 258 MET A CA 1
ATOM 2003 C C . MET A 1 258 ? -37.112 27.311 22.453 1.00 32.92 258 MET A C 1
ATOM 2004 O O . MET A 1 258 ? -36.809 26.113 22.563 1.00 32.93 258 MET A O 1
ATOM 2009 N N . VAL A 1 259 ? -36.318 28.319 22.835 1.00 31.38 259 VAL A N 1
ATOM 2010 C CA . VAL A 1 259 ? -34.989 28.115 23.247 1.00 31.55 259 VAL A CA 1
ATOM 2011 C C . VAL A 1 259 ? -34.983 28.159 24.764 1.00 31.35 259 VAL A C 1
ATOM 2012 O O . VAL A 1 259 ? -35.668 28.946 25.341 1.00 30.75 259 VAL A O 1
ATOM 2016 N N . ASP A 1 260 ? -34.112 27.360 25.379 1.00 31.44 260 ASP A N 1
ATOM 2017 C CA . ASP A 1 260 ? -33.975 27.393 26.821 1.00 32.46 260 ASP A CA 1
ATOM 2018 C C . ASP A 1 260 ? -33.756 28.881 27.314 1.00 32.97 260 ASP A C 1
ATOM 2019 O O . ASP A 1 260 ? -33.010 29.649 26.685 1.00 33.49 260 ASP A O 1
ATOM 2024 N N . GLY A 1 261 ? -34.434 29.248 28.411 1.00 33.27 261 GLY A N 1
ATOM 2025 C CA . GLY A 1 261 ? -34.300 30.588 29.036 1.00 32.18 261 GLY A CA 1
ATOM 2026 C C . GLY A 1 261 ? -35.306 31.602 28.545 1.00 30.97 261 GLY A C 1
ATOM 2027 O O . GLY A 1 261 ? -35.563 32.587 29.231 1.00 34.78 261 GLY A O 1
ATOM 2028 N N . MET A 1 262 ? -35.946 31.362 27.409 1.00 30.07 262 MET A N 1
ATOM 2029 C CA . MET A 1 262 ? -36.787 32.370 26.788 1.00 30.84 262 MET A CA 1
ATOM 2030 C C . MET A 1 262 ? -38.038 32.659 27.559 1.00 31.73 262 MET A C 1
ATOM 2031 O O . MET A 1 262 ? -38.485 33.800 27.610 1.00 31.11 262 MET A O 1
ATOM 2036 N N . ALA A 1 263 ? -38.620 31.616 28.136 1.00 31.98 263 ALA A N 1
ATOM 2037 C CA . ALA A 1 263 ? -40.023 31.687 28.533 1.00 33.82 263 ALA A CA 1
ATOM 2038 C C . ALA A 1 263 ? -40.410 30.515 29.449 1.00 34.18 263 ALA A C 1
ATOM 2039 O O . ALA A 1 263 ? -40.367 29.378 29.078 1.00 36.47 263 ALA A O 1
ATOM 2041 N N . LYS A 1 264 ? -40.701 30.857 30.665 1.00 34.32 264 LYS A N 1
ATOM 2042 C CA . LYS A 1 264 ? -41.147 29.962 31.656 1.00 35.97 264 LYS A CA 1
ATOM 2043 C C . LYS A 1 264 ? -42.646 29.681 31.538 1.00 35.88 264 LYS A C 1
ATOM 2044 O O . LYS A 1 264 ? -43.425 30.529 31.150 1.00 33.66 264 LYS A O 1
ATOM 2050 N N . MET A 1 265 ? -42.979 28.445 31.904 1.00 36.32 265 MET A N 1
ATOM 2051 C CA . MET A 1 265 ? -44.320 28.029 32.000 1.00 37.22 265 MET A CA 1
ATOM 2052 C C . MET A 1 265 ? -44.891 28.421 33.386 1.00 36.05 265 MET A C 1
ATOM 2053 O O . MET A 1 265 ? -44.208 29.003 34.198 1.00 35.82 265 MET A O 1
ATOM 2058 N N . GLY A 1 266 ? -46.143 28.028 33.617 1.00 35.92 266 GLY A N 1
ATOM 2059 C CA . GLY A 1 266 ? -46.870 28.173 34.889 1.00 36.20 266 GLY A CA 1
ATOM 2060 C C . GLY A 1 266 ? -46.181 27.582 36.074 1.00 36.37 266 GLY A C 1
ATOM 2061 O O . GLY A 1 266 ? -46.321 28.090 37.188 1.00 35.32 266 GLY A O 1
ATOM 2062 N N . ASP A 1 267 ? -45.411 26.525 35.841 1.00 35.86 267 ASP A N 1
ATOM 2063 C CA . ASP A 1 267 ? -44.670 25.915 36.935 1.00 36.93 267 ASP A CA 1
ATOM 2064 C C . ASP A 1 267 ? -43.222 26.507 37.108 1.00 36.82 267 ASP A C 1
ATOM 2065 O O . ASP A 1 267 ? -42.470 26.001 37.941 1.00 35.58 267 ASP A O 1
ATOM 2070 N N . GLY A 1 268 ? -42.848 27.536 36.311 1.00 36.05 268 GLY A N 1
ATOM 2071 C CA . GLY A 1 268 ? -41.565 28.199 36.438 1.00 35.55 268 GLY A CA 1
ATOM 2072 C C . GLY A 1 268 ? -40.452 27.519 35.656 1.00 36.38 268 GLY A C 1
ATOM 2073 O O . GLY A 1 268 ? -39.314 27.919 35.740 1.00 36.20 268 GLY A O 1
ATOM 2074 N N . GLN A 1 269 ? -40.771 26.467 34.896 1.00 36.48 269 GLN A N 1
ATOM 2075 C CA . GLN A 1 269 ? -39.770 25.776 34.098 1.00 36.49 269 GLN A CA 1
ATOM 2076 C C . GLN A 1 269 ? -39.872 26.317 32.711 1.00 35.88 269 GLN A C 1
ATOM 2077 O O . GLN A 1 269 ? -41.000 26.660 32.274 1.00 33.76 269 GLN A O 1
ATOM 2083 N N . PHE A 1 270 ? -38.702 26.404 32.064 1.00 34.15 270 PHE A N 1
ATOM 2084 C CA . PHE A 1 270 ? -38.564 26.906 30.696 1.00 34.97 270 PHE A CA 1
ATOM 2085 C C . PHE A 1 270 ? -39.176 25.949 29.657 1.00 35.39 270 PHE A C 1
ATOM 2086 O O . PHE A 1 270 ? -38.933 24.737 29.674 1.00 33.92 270 PHE A O 1
ATOM 2094 N N . GLU A 1 271 ? -40.000 26.516 28.778 1.00 34.67 271 GLU A N 1
ATOM 2095 C CA . GLU A 1 271 ? -40.555 25.726 27.717 1.00 35.73 271 GLU A CA 1
ATOM 2096 C C . GLU A 1 271 ? -39.555 25.703 26.538 1.00 35.58 271 GLU A C 1
ATOM 2097 O O . GLU A 1 271 ? -38.966 26.714 26.147 1.00 34.38 271 GLU A O 1
ATOM 2103 N N . ARG A 1 272 ? -39.343 24.517 26.000 1.00 34.65 272 ARG A N 1
ATOM 2104 C CA . ARG A 1 272 ? -38.347 24.292 24.927 1.00 34.26 272 ARG A CA 1
ATOM 2105 C C . ARG A 1 272 ? -38.972 23.458 23.849 1.00 33.30 272 ARG A C 1
ATOM 2106 O O . ARG A 1 272 ? -39.941 22.734 24.062 1.00 33.81 272 ARG A O 1
ATOM 2114 N N . THR A 1 273 ? -38.493 23.663 22.654 1.00 34.17 273 THR A N 1
ATOM 2115 C CA . THR A 1 273 ? -38.791 22.759 21.508 1.00 33.70 273 THR A CA 1
ATOM 2116 C C . THR A 1 273 ? -38.012 21.449 21.646 1.00 33.66 273 THR A C 1
ATOM 2117 O O . THR A 1 273 ? -36.811 21.331 21.347 1.00 30.89 273 THR A O 1
ATOM 2121 N N . LEU A 1 274 ? -38.709 20.474 22.218 1.00 33.92 274 LEU A N 1
ATOM 2122 C CA . LEU A 1 274 ? -38.013 19.281 22.638 1.00 35.40 274 LEU A CA 1
ATOM 2123 C C . LEU A 1 274 ? -37.740 18.340 21.416 1.00 34.71 274 LEU A C 1
ATOM 2124 O O . LEU A 1 274 ? -36.738 17.701 21.324 1.00 34.98 274 LEU A O 1
ATOM 2129 N N . PHE A 1 275 ? -38.677 18.284 20.489 1.00 34.82 275 PHE A N 1
ATOM 2130 C CA . PHE A 1 275 ? -38.436 17.665 19.219 1.00 35.54 275 PHE A CA 1
ATOM 2131 C C . PHE A 1 275 ? -39.239 18.290 18.075 1.00 34.97 275 PHE A C 1
ATOM 2132 O O . PHE A 1 275 ? -40.264 18.996 18.242 1.00 34.53 275 PHE A O 1
ATOM 2140 N N . THR A 1 276 ? -38.700 18.047 16.894 1.00 35.31 276 THR A N 1
ATOM 2141 C CA . THR A 1 276 ? -39.372 18.440 15.607 1.00 35.86 276 THR A CA 1
ATOM 2142 C C . THR A 1 276 ? -39.520 17.204 14.748 1.00 35.80 276 THR A C 1
ATOM 2143 O O . THR A 1 276 ? -38.566 16.521 14.503 1.00 35.41 276 THR A O 1
ATOM 2147 N N . SER A 1 277 ? -40.749 16.921 14.376 1.00 35.82 277 SER A N 1
ATOM 2148 C CA . SER A 1 277 ? -41.037 15.793 13.602 1.00 36.24 277 SER A CA 1
ATOM 2149 C C . SER A 1 277 ? -41.647 16.263 12.285 1.00 37.85 277 SER A C 1
ATOM 2150 O O . SER A 1 277 ? -42.339 17.327 12.196 1.00 38.78 277 SER A O 1
ATOM 2153 N N . GLY A 1 278 ? -41.372 15.463 11.259 1.00 37.64 278 GLY A N 1
ATOM 2154 C CA . GLY A 1 278 ? -42.004 15.683 9.987 1.00 38.02 278 GLY A CA 1
ATOM 2155 C C . GLY A 1 278 ? -42.310 14.409 9.223 1.00 37.67 278 GLY A C 1
ATOM 2156 O O . GLY A 1 278 ? -41.828 13.303 9.561 1.00 34.14 278 GLY A O 1
ATOM 2157 N N . TYR A 1 279 ? -43.116 14.630 8.191 1.00 37.02 279 TYR A N 1
ATOM 2158 C CA . TYR A 1 279 ? -43.557 13.598 7.284 1.00 36.33 279 TYR A CA 1
ATOM 2159 C C . TYR A 1 279 ? -43.485 14.105 5.833 1.00 36.10 279 TYR A C 1
ATOM 2160 O O . TYR A 1 279 ? -44.040 15.172 5.497 1.00 34.54 279 TYR A O 1
ATOM 2169 N N . SER A 1 280 ? -42.857 13.267 4.988 1.00 36.31 280 SER A N 1
ATOM 2170 C CA . SER A 1 280 ? -42.915 13.358 3.523 1.00 36.26 280 SER A CA 1
ATOM 2171 C C . SER A 1 280 ? -43.772 12.183 2.892 1.00 36.67 280 SER A C 1
ATOM 2172 O O . SER A 1 280 ? -43.510 10.973 3.098 1.00 35.94 280 SER A O 1
ATOM 2175 N N . SER A 1 281 ? -44.785 12.551 2.125 1.00 36.05 281 SER A N 1
ATOM 2176 C CA . SER A 1 281 ? -45.515 11.570 1.370 1.00 35.69 281 SER A CA 1
ATOM 2177 C C . SER A 1 281 ? -44.781 11.180 0.040 1.00 36.46 281 SER A C 1
ATOM 2178 O O . SER A 1 281 ? -45.116 10.172 -0.542 1.00 37.61 281 SER A O 1
ATOM 2181 N N . LYS A 1 282 ? -43.798 11.943 -0.414 1.00 36.12 282 LYS A N 1
ATOM 2182 C CA . LYS A 1 282 ? -43.062 11.585 -1.597 1.00 36.75 282 LYS A CA 1
ATOM 2183 C C . LYS A 1 282 ? -42.302 10.296 -1.308 1.00 37.69 282 LYS A C 1
ATOM 2184 O O . LYS A 1 282 ? -42.213 9.401 -2.141 1.00 37.32 282 LYS A O 1
ATOM 2190 N N . THR A 1 283 ? -41.730 10.223 -0.121 1.00 37.26 283 THR A N 1
ATOM 2191 C CA . THR A 1 283 ? -40.950 9.096 0.257 1.00 36.96 283 THR A CA 1
ATOM 2192 C C . THR A 1 283 ? -41.639 8.285 1.364 1.00 37.21 283 THR A C 1
ATOM 2193 O O . THR A 1 283 ? -40.988 7.421 1.951 1.00 36.72 283 THR A O 1
ATOM 2197 N N . ASN A 1 284 ? -42.894 8.580 1.700 1.00 37.30 284 ASN A N 1
ATOM 2198 C CA . ASN A 1 284 ? -43.466 8.061 2.977 1.00 38.37 284 ASN A CA 1
ATOM 2199 C C . ASN A 1 284 ? -42.375 7.844 4.064 1.00 38.94 284 ASN A C 1
ATOM 2200 O O . ASN A 1 284 ? -42.186 6.689 4.599 1.00 35.85 284 ASN A O 1
ATOM 2205 N N . THR A 1 285 ? -41.658 8.960 4.341 1.00 40.00 285 THR A N 1
ATOM 2206 C CA . THR A 1 285 ? -40.634 9.041 5.394 1.00 40.30 285 THR A CA 1
ATOM 2207 C C . THR A 1 285 ? -41.009 10.101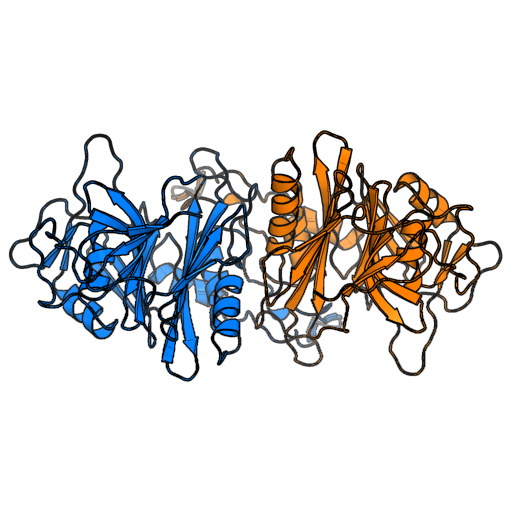 6.517 1.00 41.53 285 THR A C 1
ATOM 2208 O O . THR A 1 285 ? -41.644 11.157 6.270 1.00 40.34 285 THR A O 1
ATOM 2212 N N . TYR A 1 286 ? -40.717 9.690 7.759 1.00 41.33 286 TYR A N 1
ATOM 2213 C CA . TYR A 1 286 ? -40.913 10.485 8.962 1.00 39.69 286 TYR A CA 1
ATOM 2214 C C . TYR A 1 286 ? -39.524 10.895 9.326 1.00 39.30 286 TYR A C 1
ATOM 2215 O O . TYR A 1 286 ? -38.586 10.095 9.236 1.00 37.22 286 TYR A O 1
ATOM 2224 N N . TYR A 1 287 ? -39.412 12.148 9.762 1.00 39.16 287 TYR A N 1
ATOM 2225 C CA . TYR A 1 287 ? -38.142 12.723 10.177 1.00 38.25 287 TYR A CA 1
ATOM 2226 C C . TYR A 1 287 ? -38.273 13.302 11.558 1.00 39.37 287 TYR A C 1
ATOM 2227 O O . TYR A 1 287 ? -39.379 13.627 12.044 1.00 38.65 287 TYR A O 1
ATOM 2236 N N . MET A 1 288 ? -37.114 13.498 12.184 1.00 39.71 288 MET A N 1
ATOM 2237 C CA . MET A 1 288 ? -37.110 13.961 13.524 1.00 39.51 288 MET A CA 1
ATOM 2238 C C . MET A 1 288 ? -35.739 14.429 13.919 1.00 38.99 288 MET A C 1
ATOM 2239 O O . MET A 1 288 ? -34.728 13.774 13.585 1.00 36.17 288 MET A O 1
ATOM 2244 N N . ASN A 1 289 ? -35.720 15.579 14.631 1.00 37.55 289 ASN A N 1
ATOM 2245 C CA . ASN A 1 289 ? -34.552 15.946 15.432 1.00 36.20 289 ASN A CA 1
ATOM 2246 C C . ASN A 1 289 ? -35.007 16.420 16.795 1.00 36.15 289 ASN A C 1
ATOM 2247 O O . ASN A 1 289 ? -36.227 16.555 17.058 1.00 36.69 289 ASN A O 1
ATOM 2252 N N . THR A 1 290 ? -34.035 16.647 17.672 1.00 35.60 290 THR A N 1
ATOM 2253 C CA . THR A 1 290 ? -34.318 17.007 19.046 1.00 36.06 290 THR A CA 1
ATOM 2254 C C . THR A 1 290 ? -33.564 18.274 19.485 1.00 35.61 290 THR A C 1
ATOM 2255 O O . THR A 1 290 ? -32.718 18.722 18.789 1.00 34.20 290 THR A O 1
ATOM 2259 N N . TYR A 1 291 ? -33.903 18.780 20.661 1.00 35.79 291 TYR A N 1
ATOM 2260 C CA . TYR A 1 291 ? -33.184 19.855 21.297 1.00 36.79 291 TYR A CA 1
ATOM 2261 C C . TYR A 1 291 ? -31.699 19.572 21.433 1.00 37.54 291 TYR A C 1
ATOM 2262 O O . TYR A 1 291 ? -30.840 20.465 21.201 1.00 38.42 291 TYR A O 1
ATOM 2271 N N . ASP A 1 292 ? -31.378 18.354 21.809 1.00 37.78 292 ASP A N 1
ATOM 2272 C CA . ASP A 1 292 ? -29.978 17.978 22.062 1.00 38.85 292 ASP A CA 1
ATOM 2273 C C . ASP A 1 292 ? -29.232 17.663 20.770 1.00 37.71 292 ASP A C 1
ATOM 2274 O O . ASP A 1 292 ? -28.022 17.603 20.769 1.00 37.27 292 ASP A O 1
ATOM 2279 N N . ASP A 1 293 ? -29.945 17.406 19.702 1.00 37.11 293 ASP A N 1
ATOM 2280 C CA . ASP A 1 293 ? -29.306 16.998 18.446 1.00 36.93 293 ASP A CA 1
ATOM 2281 C C . ASP A 1 293 ? -30.149 17.405 17.227 1.00 35.65 293 ASP A C 1
ATOM 2282 O O . ASP A 1 293 ? -31.211 16.889 17.046 1.00 35.28 293 ASP A O 1
ATOM 2287 N N . PRO A 1 294 ? -29.719 18.437 16.491 1.00 35.14 294 PRO A N 1
ATOM 2288 C CA . PRO A 1 294 ? -30.376 18.962 15.299 1.00 35.53 294 PRO A CA 1
ATOM 2289 C C . PRO A 1 294 ? -30.323 18.099 13.998 1.00 36.31 294 PRO A C 1
ATOM 2290 O O . PRO A 1 294 ? -31.064 18.407 13.036 1.00 35.98 294 PRO A O 1
ATOM 2294 N N . ALA A 1 295 ? -29.440 17.076 13.984 1.00 37.06 295 ALA A N 1
ATOM 2295 C CA . ALA A 1 295 ? -29.270 16.138 12.868 1.00 37.77 295 ALA A CA 1
ATOM 2296 C C . ALA A 1 295 ? -30.562 15.446 12.649 1.00 38.12 295 ALA A C 1
ATOM 2297 O O . ALA A 1 295 ? -31.188 14.995 13.605 1.00 39.66 295 ALA A O 1
ATOM 2299 N N . ILE A 1 296 ? -31.057 15.511 11.431 1.00 38.50 296 ILE A N 1
ATOM 2300 C CA . ILE A 1 296 ? -32.377 15.019 11.166 1.00 39.14 296 ILE A CA 1
ATOM 2301 C C . ILE A 1 296 ? -32.288 13.485 10.893 1.00 41.14 296 ILE A C 1
ATOM 2302 O O . ILE A 1 296 ? -31.506 13.021 10.060 1.00 39.23 296 ILE A O 1
ATOM 2307 N N . ARG A 1 297 ? -33.156 12.733 11.578 1.00 41.72 297 ARG A N 1
ATOM 2308 C CA . ARG A 1 297 ? -33.225 11.307 11.433 1.00 41.71 297 ARG A CA 1
ATOM 2309 C C . ARG A 1 297 ? -34.459 10.944 10.614 1.00 40.90 297 ARG A C 1
ATOM 2310 O O . ARG A 1 297 ? -35.487 11.494 10.836 1.00 38.82 297 ARG A O 1
ATOM 2318 N N . SER A 1 298 ? -34.303 9.994 9.655 1.00 40.80 298 SER A N 1
ATOM 2319 C CA . SER A 1 298 ? -35.368 9.565 8.742 1.00 39.56 298 SER A CA 1
ATOM 2320 C C . SER A 1 298 ? -35.799 8.096 9.015 1.00 39.80 298 SER A C 1
ATOM 2321 O O . SER A 1 298 ? -35.036 7.257 9.493 1.00 37.88 298 SER A O 1
ATOM 2324 N N . TYR A 1 299 ? -37.074 7.817 8.743 1.00 39.78 299 TYR A N 1
ATOM 2325 C CA . TYR A 1 299 ? -37.726 6.568 9.128 1.00 38.74 299 TYR A CA 1
ATOM 2326 C C . TYR A 1 299 ? -38.667 6.352 8.012 1.00 38.68 299 TYR A C 1
ATOM 2327 O O . TYR A 1 299 ? -39.768 6.912 7.974 1.00 37.45 299 TYR A O 1
ATOM 2336 N N . ALA A 1 300 ? -38.147 5.567 7.045 1.00 39.60 300 ALA A N 1
ATOM 2337 C CA . ALA A 1 300 ? -38.833 5.233 5.825 1.00 38.69 300 ALA A CA 1
ATOM 2338 C C . ALA A 1 300 ? -39.831 4.165 6.177 1.00 39.18 300 ALA A C 1
ATOM 2339 O O . ALA A 1 300 ? -39.463 3.214 6.880 1.00 37.87 300 ALA A O 1
ATOM 2341 N N . MET A 1 301 ? -41.074 4.331 5.708 1.00 39.89 301 MET A N 1
ATOM 2342 C CA . MET A 1 301 ? -42.144 3.392 5.977 1.00 41.34 301 MET A CA 1
ATOM 2343 C C . MET A 1 301 ? -41.816 1.994 5.414 1.00 43.47 301 MET A C 1
ATOM 2344 O O . MET A 1 301 ? -42.057 0.925 6.041 1.00 40.24 301 MET A O 1
ATOM 2349 N N . ALA A 1 302 ? -41.242 2.022 4.222 1.00 45.71 302 ALA A N 1
ATOM 2350 C CA . ALA A 1 302 ? -40.794 0.821 3.602 1.00 48.74 302 ALA A CA 1
ATOM 2351 C C . ALA A 1 302 ? -39.485 0.566 4.352 1.00 51.13 302 ALA A C 1
ATOM 2352 O O . ALA A 1 302 ? -38.430 0.980 3.864 1.00 54.60 302 ALA A O 1
ATOM 2354 N N . ASP A 1 303 ? -39.565 0.002 5.572 1.00 51.05 303 ASP A N 1
ATOM 2355 C CA . ASP A 1 303 ? -38.375 -0.418 6.306 1.00 49.79 303 ASP A CA 1
ATOM 2356 C C . ASP A 1 303 ? -38.509 -1.326 7.543 1.00 48.65 303 ASP A C 1
ATOM 2357 O O . ASP A 1 303 ? -37.477 -1.597 8.110 1.00 49.38 303 ASP A O 1
ATOM 2362 N N . TYR A 1 304 ? -39.600 -1.844 8.088 1.00 48.39 304 TYR A N 1
ATOM 2363 C CA . TYR A 1 304 ? -41.024 -1.642 7.968 1.00 48.39 304 TYR A CA 1
ATOM 2364 C C . TYR A 1 304 ? -41.880 -2.652 7.221 1.00 47.99 304 TYR A C 1
ATOM 2365 O O . TYR A 1 304 ? -42.486 -2.379 6.165 1.00 47.08 304 TYR A O 1
ATOM 2374 N N . ASP A 1 305 ? -41.933 -3.842 7.821 1.00 48.21 305 ASP A N 1
ATOM 2375 C CA . ASP A 1 305 ? -42.942 -4.831 7.409 1.00 49.19 305 ASP A CA 1
ATOM 2376 C C . ASP A 1 305 ? -44.312 -4.378 7.856 1.00 48.90 305 ASP A C 1
ATOM 2377 O O . ASP A 1 305 ? -44.728 -4.584 9.014 1.00 48.86 305 ASP A O 1
ATOM 2382 N N . MET A 1 306 ? -45.005 -3.745 6.927 1.00 49.03 306 MET A N 1
ATOM 2383 C CA . MET A 1 306 ? -46.259 -3.135 7.238 1.00 49.27 306 MET A CA 1
ATOM 2384 C C . MET A 1 306 ? -47.342 -4.137 7.220 1.00 50.48 306 MET A C 1
ATOM 2385 O O . MET A 1 306 ? -48.427 -3.877 7.684 1.00 50.43 306 MET A O 1
ATOM 2390 N N . ASP A 1 307 ? -47.068 -5.310 6.666 1.00 51.76 307 ASP A N 1
ATOM 2391 C CA . ASP A 1 307 ? -48.049 -6.384 6.785 1.00 52.31 307 ASP A CA 1
ATOM 2392 C C . ASP A 1 307 ? -47.937 -7.139 8.145 1.00 51.79 307 ASP A C 1
ATOM 2393 O O . ASP A 1 307 ? -48.813 -7.930 8.504 1.00 50.86 307 ASP A O 1
ATOM 2398 N N . SER A 1 308 ? -46.912 -6.795 8.942 1.00 51.73 308 SER A N 1
ATOM 2399 C CA . SER A 1 308 ? -46.784 -7.354 10.296 1.00 50.90 308 SER A CA 1
ATOM 2400 C C . SER A 1 308 ? -47.892 -6.922 11.291 1.00 50.56 308 SER A C 1
ATOM 2401 O O . SER A 1 308 ? -48.846 -6.160 10.981 1.00 48.18 308 SER A O 1
ATOM 2404 N N . SER A 1 309 ? -47.729 -7.454 12.494 1.00 51.01 309 SER A N 1
ATOM 2405 C CA . SER A 1 309 ? -48.790 -7.587 13.489 1.00 51.16 309 SER A CA 1
ATOM 2406 C C . SER A 1 309 ? -48.557 -6.854 14.841 1.00 50.79 309 SER A C 1
ATOM 2407 O O . SER A 1 309 ? -49.459 -6.760 15.700 1.00 49.94 309 SER A O 1
ATOM 2410 N N . GLU A 1 310 ? -47.359 -6.361 15.071 1.00 50.38 310 GLU A N 1
ATOM 2411 C CA . GLU A 1 310 ? -47.212 -5.543 16.264 1.00 51.32 310 GLU A CA 1
ATOM 2412 C C . GLU A 1 310 ? -46.509 -4.166 16.172 1.00 50.02 310 GLU A C 1
ATOM 2413 O O . GLU A 1 310 ? -45.715 -3.836 15.252 1.00 48.14 310 GLU A O 1
ATOM 2419 N N . LEU A 1 311 ? -46.843 -3.372 17.177 1.00 48.74 311 LEU A N 1
ATOM 2420 C CA . LEU A 1 311 ? -46.376 -1.984 17.255 1.00 47.93 311 LEU A CA 1
ATOM 2421 C C . LEU A 1 311 ? -44.895 -2.085 17.229 1.00 47.68 311 LEU A C 1
ATOM 2422 O O . LEU A 1 311 ? -44.343 -2.938 17.911 1.00 47.60 311 LEU A O 1
ATOM 2427 N N . ILE A 1 312 ? -44.218 -1.305 16.383 1.00 48.27 312 ILE A N 1
ATOM 2428 C CA . ILE A 1 312 ? -42.803 -1.212 16.601 1.00 48.44 312 ILE A CA 1
ATOM 2429 C C . ILE A 1 312 ? -42.358 0.197 16.995 1.00 48.90 312 ILE A C 1
ATOM 2430 O O . ILE A 1 312 ? -42.830 1.231 16.485 1.00 48.44 312 ILE A O 1
ATOM 2435 N N . SER A 1 313 ? -41.402 0.182 17.903 1.00 48.88 313 SER A N 1
ATOM 2436 C CA . SER A 1 313 ? -41.021 1.315 18.671 1.00 50.01 313 SER A CA 1
ATOM 2437 C C . SER A 1 313 ? -39.524 1.355 18.494 1.00 49.97 313 SER A C 1
ATOM 2438 O O . SER A 1 313 ? -38.840 0.470 18.947 1.00 49.70 313 SER A O 1
ATOM 2441 N N . VAL A 1 314 ? -39.039 2.355 17.759 1.00 51.23 314 VAL A N 1
ATOM 2442 C CA . VAL A 1 314 ? -37.627 2.428 17.344 1.00 51.50 314 VAL A CA 1
ATOM 2443 C C . VAL A 1 314 ? -36.925 3.550 18.076 1.00 52.61 314 VAL A C 1
ATOM 2444 O O . VAL A 1 314 ? -37.475 4.652 18.176 1.00 53.88 314 VAL A O 1
ATOM 2448 N N . ALA A 1 315 ? -35.737 3.270 18.604 1.00 52.99 315 ALA A N 1
ATOM 2449 C CA . ALA A 1 315 ? -35.071 4.208 19.544 1.00 55.24 315 ALA A CA 1
ATOM 2450 C C . ALA A 1 315 ? -33.863 4.922 18.925 1.00 55.84 315 ALA A C 1
ATOM 2451 O O . ALA A 1 315 ? -33.391 4.458 17.882 1.00 58.27 315 ALA A O 1
ATOM 2453 N N . ARG A 1 316 ? -33.410 5.949 19.306 0.00 57.00 316 ARG A N 1
ATOM 2454 C CA . ARG A 1 316 ? -32.189 6.611 18.772 0.00 58.03 316 ARG A CA 1
ATOM 2455 C C . ARG A 1 316 ? -32.532 7.242 17.392 0.00 58.63 316 ARG A C 1
ATOM 2456 O O . ARG A 1 316 ? -32.812 6.547 16.373 0.00 58.66 316 ARG A O 1
ATOM 2464 N N . CYS B 1 1 ? -25.643 38.737 9.630 1.00 29.98 1 CYS B N 1
ATOM 2465 C CA . CYS B 1 1 ? -24.715 37.971 10.484 1.00 30.61 1 CYS B CA 1
ATOM 2466 C C . CYS B 1 1 ? -24.982 38.212 11.970 1.00 29.66 1 CYS B C 1
ATOM 2467 O O . CYS B 1 1 ? -25.376 39.265 12.368 1.00 27.97 1 CYS B O 1
ATOM 2470 N N . THR B 1 2 ? -24.708 37.216 12.789 1.00 30.05 2 THR B N 1
ATOM 2471 C CA . THR B 1 2 ? -24.857 37.326 14.238 1.00 28.61 2 THR B CA 1
ATOM 2472 C C . THR B 1 2 ? -23.696 36.549 14.890 1.00 30.19 2 THR B C 1
ATOM 2473 O O . THR B 1 2 ? -23.299 35.465 14.462 1.00 29.98 2 THR B O 1
ATOM 2477 N N . GLY B 1 3 ? -23.145 37.172 15.919 1.00 31.59 3 GLY B N 1
ATOM 2478 C CA . GLY B 1 3 ? -22.140 36.587 16.778 1.00 31.28 3 GLY B CA 1
ATOM 2479 C C . GLY B 1 3 ? -22.609 36.550 18.237 1.00 31.76 3 GLY B C 1
ATOM 2480 O O . GLY B 1 3 ? -23.333 37.416 18.659 1.00 28.95 3 GLY B O 1
ATOM 2481 N N . VAL B 1 4 ? -22.100 35.534 18.965 1.00 30.92 4 VAL B N 1
ATOM 2482 C CA . VAL B 1 4 ? -22.486 35.133 20.329 1.00 31.24 4 VAL B CA 1
ATOM 2483 C C . VAL B 1 4 ? -21.277 34.588 21.092 1.00 30.61 4 VAL B C 1
ATOM 2484 O O . VAL B 1 4 ? -20.447 33.857 20.500 1.00 30.09 4 VAL B O 1
ATOM 2488 N N . ARG B 1 5 ? -21.125 35.037 22.354 1.00 30.17 5 ARG B N 1
ATOM 2489 C CA . ARG B 1 5 ? -20.127 34.468 23.256 1.00 30.50 5 ARG B CA 1
ATOM 2490 C C . ARG B 1 5 ? -20.767 34.194 24.591 1.00 30.52 5 ARG B C 1
ATOM 2491 O O . ARG B 1 5 ? -21.629 34.966 25.030 1.00 30.68 5 ARG B O 1
ATOM 2499 N N . PHE B 1 6 ? -20.343 33.101 25.243 1.00 28.98 6 PHE B N 1
ATOM 2500 C CA . PHE B 1 6 ? -20.666 32.853 26.650 1.00 29.17 6 PHE B CA 1
ATOM 2501 C C . PHE B 1 6 ? -19.612 31.900 27.149 1.00 31.01 6 PHE B C 1
ATOM 2502 O O . PHE B 1 6 ? -18.743 31.428 26.365 1.00 32.37 6 PHE B O 1
ATOM 2510 N N . SER B 1 7 ? -19.633 31.672 28.452 1.00 31.30 7 SER B N 1
ATOM 2511 C CA . SER B 1 7 ? -18.815 30.674 29.046 1.00 33.25 7 SER B CA 1
ATOM 2512 C C . SER B 1 7 ? -19.625 29.632 29.755 1.00 32.61 7 SER B C 1
ATOM 2513 O O . SER B 1 7 ? -20.841 29.730 29.932 1.00 31.69 7 SER B O 1
ATOM 2516 N N . ASP B 1 8 ? -18.851 28.652 30.257 1.00 32.59 8 ASP B N 1
ATOM 2517 C CA . ASP B 1 8 ? -19.333 27.746 31.285 1.00 31.39 8 ASP B CA 1
ATOM 2518 C C . ASP B 1 8 ? -18.853 28.219 32.648 1.00 31.55 8 ASP B C 1
ATOM 2519 O O . ASP B 1 8 ? -18.404 29.360 32.795 1.00 29.89 8 ASP B O 1
ATOM 2524 N N . ASP B 1 9 ? -18.893 27.318 33.633 1.00 32.50 9 ASP B N 1
ATOM 2525 C CA . ASP B 1 9 ? -18.434 27.622 34.974 1.00 34.32 9 ASP B CA 1
ATOM 2526 C C . ASP B 1 9 ? -16.906 27.419 35.136 1.00 34.71 9 ASP B C 1
ATOM 2527 O O . ASP B 1 9 ? -16.379 27.716 36.199 1.00 35.64 9 ASP B O 1
ATOM 2532 N N . GLU B 1 10 ? -16.211 26.972 34.092 1.00 33.99 10 GLU B N 1
ATOM 2533 C CA . GLU B 1 10 ? -14.759 26.744 34.174 1.00 34.28 10 GLU B CA 1
ATOM 2534 C C . GLU B 1 10 ? -13.931 27.708 33.293 1.00 33.85 10 GLU B C 1
ATOM 2535 O O . GLU B 1 10 ? -12.761 27.437 32.989 1.00 31.29 10 GLU B O 1
ATOM 2541 N N . GLY B 1 11 ? -14.558 28.807 32.856 1.00 33.71 11 GLY B N 1
ATOM 2542 C CA . GLY B 1 11 ? -13.854 29.860 32.156 1.00 32.97 11 GLY B CA 1
ATOM 2543 C C . GLY B 1 11 ? -13.582 29.516 30.705 1.00 33.11 11 GLY B C 1
ATOM 2544 O O . GLY B 1 11 ? -12.801 30.176 30.062 1.00 33.76 11 GLY B O 1
ATOM 2545 N N . ASN B 1 12 ? -14.213 28.480 30.176 1.00 33.37 12 ASN B N 1
ATOM 2546 C CA . ASN B 1 12 ? -14.013 28.132 28.777 1.00 33.13 12 ASN B CA 1
ATOM 2547 C C . ASN B 1 12 ? -14.828 28.987 27.874 1.00 33.24 12 ASN B C 1
ATOM 2548 O O . ASN B 1 12 ? -15.936 29.385 28.247 1.00 35.15 12 ASN B O 1
ATOM 2553 N N . THR B 1 13 ? -14.296 29.185 26.663 1.00 32.38 13 THR B N 1
ATOM 2554 C CA . THR B 1 13 ? -14.931 29.982 25.619 1.00 31.47 13 THR B CA 1
ATOM 2555 C C . THR B 1 13 ? -15.904 29.170 24.821 1.00 31.67 13 THR B C 1
ATOM 2556 O O . THR B 1 13 ? -15.553 28.086 24.366 1.00 31.58 13 THR B O 1
ATOM 2560 N N . TYR B 1 14 ? -17.130 29.690 24.685 1.00 31.32 14 TYR B N 1
ATOM 2561 C CA . TYR B 1 14 ? -18.055 29.259 23.643 1.00 30.38 14 TYR B CA 1
ATOM 2562 C C . TYR B 1 14 ? -18.451 30.429 22.810 1.00 30.57 14 TYR B C 1
ATOM 2563 O O . TYR B 1 14 ? -18.941 31.446 23.329 1.00 31.94 14 TYR B O 1
ATOM 2572 N N . PHE B 1 15 ? -18.162 30.319 21.517 1.00 31.33 15 PHE B N 1
ATOM 2573 C CA . PHE B 1 15 ? -18.149 31.457 20.564 1.00 30.70 15 PHE B CA 1
ATOM 2574 C C . PHE B 1 15 ? -18.658 31.006 19.246 1.00 30.87 15 PHE B C 1
AT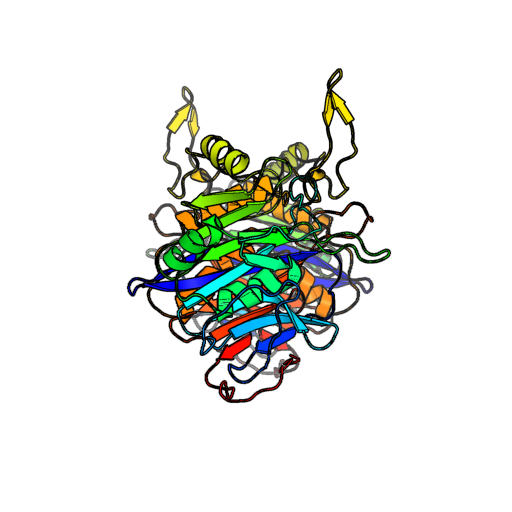OM 2575 O O . PHE B 1 15 ? -18.288 29.971 18.791 1.00 32.12 15 PHE B O 1
ATOM 2583 N N . GLY B 1 16 ? -19.540 31.749 18.609 1.00 31.56 16 GLY B N 1
ATOM 2584 C CA . GLY B 1 16 ? -20.014 31.304 17.280 1.00 30.76 16 GLY B CA 1
ATOM 2585 C C . GLY B 1 16 ? -20.765 32.323 16.474 1.00 31.28 16 GLY B C 1
ATOM 2586 O O . GLY B 1 16 ? -21.113 33.430 16.927 1.00 30.16 16 GLY B O 1
ATOM 2587 N N . ARG B 1 17 ? -21.099 31.941 15.266 1.00 31.64 17 ARG B N 1
ATOM 2588 C CA . ARG B 1 17 ? -21.742 32.943 14.378 1.00 31.74 17 ARG B CA 1
ATOM 2589 C C . ARG B 1 17 ? -22.622 32.331 13.306 1.00 30.24 17 ARG B C 1
ATOM 2590 O O . ARG B 1 17 ? -22.419 31.183 12.901 1.00 29.37 17 ARG B O 1
ATOM 2598 N N . ASN B 1 18 ? -23.591 33.152 12.894 1.00 29.99 18 ASN B N 1
ATOM 2599 C CA . ASN B 1 18 ? -24.420 32.942 11.707 1.00 28.86 18 ASN B CA 1
ATOM 2600 C C . ASN B 1 18 ? -23.850 33.793 10.586 1.00 28.80 18 ASN B C 1
ATOM 2601 O O . ASN B 1 18 ? -23.547 34.947 10.780 1.00 27.88 18 ASN B O 1
ATOM 2606 N N . LEU B 1 19 ? -23.625 33.177 9.426 1.00 29.57 19 LEU B N 1
ATOM 2607 C CA . LEU B 1 19 ? -23.221 33.879 8.295 1.00 29.98 19 LEU B CA 1
ATOM 2608 C C . LEU B 1 19 ? -24.390 34.031 7.331 1.00 28.46 19 LEU B C 1
ATOM 2609 O O . LEU B 1 19 ? -24.748 33.132 6.603 1.00 31.83 19 LEU B O 1
ATOM 2614 N N . ASP B 1 20 ? -25.006 35.190 7.312 1.00 30.08 20 ASP B N 1
ATOM 2615 C CA . ASP B 1 20 ? -26.154 35.422 6.499 1.00 28.33 20 ASP B CA 1
ATOM 2616 C C . ASP B 1 20 ? -25.817 36.119 5.201 1.00 28.46 20 ASP B C 1
ATOM 2617 O O . ASP B 1 20 ? -25.222 37.146 5.222 1.00 27.66 20 ASP B O 1
ATOM 2622 N N . TRP B 1 21 ? -26.295 35.569 4.078 1.00 29.58 21 TRP B N 1
ATOM 2623 C CA . TRP B 1 21 ? -26.028 36.096 2.772 1.00 30.00 21 TRP B CA 1
ATOM 2624 C C . TRP B 1 21 ? -26.926 35.342 1.814 1.00 30.60 21 TRP B C 1
ATOM 2625 O O . TRP B 1 21 ? -27.687 34.504 2.243 1.00 29.87 21 TRP B O 1
ATOM 2636 N N . SER B 1 22 ? -26.863 35.673 0.526 1.00 31.84 22 SER B N 1
ATOM 2637 C CA . SER B 1 22 ? -27.720 35.067 -0.483 1.00 34.15 22 SER B CA 1
ATOM 2638 C C . SER B 1 22 ? -27.037 33.832 -1.077 1.00 34.64 22 SER B C 1
ATOM 2639 O O . SER B 1 22 ? -27.691 32.835 -1.247 1.00 35.23 22 SER B O 1
ATOM 2642 N N . PHE B 1 23 ? -25.710 33.893 -1.258 1.00 37.07 23 PHE B N 1
ATOM 2643 C CA . PHE B 1 23 ? -24.926 32.848 -1.924 1.00 37.17 23 PHE B CA 1
ATOM 2644 C C . PHE B 1 23 ? -23.671 32.570 -1.147 1.00 37.24 23 PHE B C 1
ATOM 2645 O O . PHE B 1 23 ? -23.066 33.438 -0.612 1.00 35.76 23 PHE B O 1
ATOM 2653 N N . SER B 1 24 ? -23.301 31.308 -1.067 1.00 40.17 24 SER B N 1
ATOM 2654 C CA . SER B 1 24 ? -21.958 30.895 -0.626 1.00 42.15 24 SER B CA 1
ATOM 2655 C C . SER B 1 24 ? -20.782 31.461 -1.483 1.00 42.61 24 SER B C 1
ATOM 2656 O O . SER B 1 24 ? -20.935 31.750 -2.680 1.00 41.18 24 SER B O 1
ATOM 2659 N N . TYR B 1 25 ? -19.611 31.606 -0.832 1.00 43.23 25 TYR B N 1
ATOM 2660 C CA . TYR B 1 25 ? -18.369 32.016 -1.520 1.00 43.49 25 TYR B CA 1
ATOM 2661 C C . TYR B 1 25 ? -17.366 30.839 -1.694 1.00 42.73 25 TYR B C 1
ATOM 2662 O O . TYR B 1 25 ? -16.253 31.083 -2.022 1.00 41.56 25 TYR B O 1
ATOM 2671 N N . GLY B 1 26 ? -17.752 29.601 -1.361 1.00 42.19 26 GLY B N 1
ATOM 2672 C CA . GLY B 1 26 ? -16.861 28.456 -1.372 1.00 41.56 26 GLY B CA 1
ATOM 2673 C C . GLY B 1 26 ? -16.111 28.218 -0.075 1.00 42.26 26 GLY B C 1
ATOM 2674 O O . GLY B 1 26 ? -15.114 27.447 -0.019 1.00 40.78 26 GLY B O 1
ATOM 2675 N N . GLU B 1 27 ? -16.566 28.873 0.992 1.00 43.04 27 GLU B N 1
ATOM 2676 C CA . GLU B 1 27 ? -15.906 28.720 2.303 1.00 43.30 27 GLU B CA 1
ATOM 2677 C C . GLU B 1 27 ? -15.946 27.275 2.764 1.00 43.83 27 GLU B C 1
ATOM 2678 O O . GLU B 1 27 ? -16.851 26.491 2.423 1.00 44.02 27 GLU B O 1
ATOM 2684 N N . THR B 1 28 ? -14.994 27.003 3.628 1.00 43.27 28 THR B N 1
ATOM 2685 C CA . THR B 1 28 ? -14.692 25.702 4.094 1.00 43.24 28 THR B CA 1
ATOM 2686 C C . THR B 1 28 ? -14.116 25.892 5.505 1.00 43.11 28 THR B C 1
ATOM 2687 O O . THR B 1 28 ? -13.645 26.972 5.855 1.00 41.49 28 THR B O 1
ATOM 2691 N N . ILE B 1 29 ? -14.094 24.814 6.282 1.00 43.69 29 ILE B N 1
ATOM 2692 C CA . ILE B 1 29 ? -13.221 24.724 7.464 1.00 43.27 29 ILE B CA 1
ATOM 2693 C C . ILE B 1 29 ? -11.740 24.830 7.056 1.00 44.09 29 ILE B C 1
ATOM 2694 O O . ILE B 1 29 ? -11.293 24.224 6.096 1.00 43.50 29 ILE B O 1
ATOM 2699 N N . LEU B 1 30 ? -10.963 25.580 7.801 1.00 44.39 30 LEU B N 1
ATOM 2700 C CA . LEU B 1 30 ? -9.699 26.003 7.263 1.00 45.14 30 LEU B CA 1
ATOM 2701 C C . LEU B 1 30 ? -8.701 26.030 8.397 1.00 46.55 30 LEU B C 1
ATOM 2702 O O . LEU B 1 30 ? -8.829 26.812 9.365 1.00 47.31 30 LEU B O 1
ATOM 2707 N N . VAL B 1 31 ? -7.703 25.160 8.296 1.00 47.36 31 VAL B N 1
ATOM 2708 C CA . VAL B 1 31 ? -6.737 25.089 9.347 1.00 47.69 31 VAL B CA 1
ATOM 2709 C C . VAL B 1 31 ? -5.465 25.821 8.944 1.00 47.35 31 VAL B C 1
ATOM 2710 O O . VAL B 1 31 ? -4.901 25.592 7.878 1.00 49.39 31 VAL B O 1
ATOM 2714 N N . THR B 1 32 ? -4.992 26.620 9.870 1.00 46.54 32 THR B N 1
ATOM 2715 C CA . THR B 1 32 ? -3.755 27.318 9.735 1.00 45.22 32 THR B CA 1
ATOM 2716 C C . THR B 1 32 ? -2.797 26.824 10.825 1.00 45.54 32 THR B C 1
ATOM 2717 O O . THR B 1 32 ? -2.842 27.313 11.992 1.00 41.66 32 THR B O 1
ATOM 2721 N N . PRO B 1 33 ? -1.864 25.883 10.423 1.00 45.85 33 PRO B N 1
ATOM 2722 C CA . PRO B 1 33 ? -0.877 25.354 11.381 1.00 44.97 33 PRO B CA 1
ATOM 2723 C C . PRO B 1 33 ? 0.163 26.426 11.779 1.00 43.87 33 PRO B C 1
ATOM 2724 O O . PRO B 1 33 ? 0.363 27.429 11.086 1.00 43.39 33 PRO B O 1
ATOM 2728 N N . ARG B 1 34 ? 0.781 26.227 12.920 1.00 43.78 34 ARG B N 1
ATOM 2729 C CA . ARG B 1 34 ? 1.820 27.117 13.386 1.00 44.24 34 ARG B CA 1
ATOM 2730 C C . ARG B 1 34 ? 3.030 27.237 12.422 1.00 44.38 34 ARG B C 1
ATOM 2731 O O . ARG B 1 34 ? 3.777 28.218 12.480 1.00 42.34 34 ARG B O 1
ATOM 2739 N N . GLY B 1 35 ? 3.235 26.204 11.594 1.00 44.58 35 GLY B N 1
ATOM 2740 C CA . GLY B 1 35 ? 4.351 26.163 10.649 1.00 45.04 35 GLY B CA 1
ATOM 2741 C C . GLY B 1 35 ? 4.124 26.927 9.353 1.00 45.81 35 GLY B C 1
ATOM 2742 O O . GLY B 1 35 ? 5.067 27.198 8.607 1.00 45.51 35 GLY B O 1
ATOM 2743 N N . TYR B 1 36 ? 2.873 27.308 9.086 1.00 46.82 36 TYR B N 1
ATOM 2744 C CA . TYR B 1 36 ? 2.572 28.139 7.911 1.00 47.56 36 TYR B CA 1
ATOM 2745 C C . TYR B 1 36 ? 3.288 29.486 8.011 1.00 48.48 36 TYR B C 1
ATOM 2746 O O . TYR B 1 36 ? 3.378 30.113 9.071 1.00 47.45 36 TYR B O 1
ATOM 2755 N N . HIS B 1 37 ? 3.933 29.866 6.936 1.00 50.39 37 HIS B N 1
ATOM 2756 C CA . HIS B 1 37 ? 4.679 31.100 6.983 1.00 52.52 37 HIS B CA 1
ATOM 2757 C C . HIS B 1 37 ? 3.753 32.173 6.435 1.00 52.00 37 HIS B C 1
ATOM 2758 O O . HIS B 1 37 ? 3.232 32.043 5.321 1.00 51.98 37 HIS B O 1
ATOM 2765 N N . TYR B 1 38 ? 3.552 33.225 7.221 1.00 51.49 38 TYR B N 1
ATOM 2766 C CA . TYR B 1 38 ? 2.643 34.263 6.813 1.00 51.72 38 TYR B CA 1
ATOM 2767 C C . TYR B 1 38 ? 3.351 35.613 6.812 1.00 51.22 38 TYR B C 1
ATOM 2768 O O . TYR B 1 38 ? 3.932 36.011 7.811 1.00 50.24 38 TYR B O 1
ATOM 2777 N N . ASP B 1 39 ? 3.298 36.320 5.692 1.00 51.39 39 ASP B N 1
ATOM 2778 C CA . ASP B 1 39 ? 3.851 37.679 5.655 1.00 52.08 39 ASP B CA 1
ATOM 2779 C C . ASP B 1 39 ? 2.692 38.680 5.610 1.00 51.42 39 ASP B C 1
ATOM 2780 O O . ASP B 1 39 ? 2.012 38.862 4.593 1.00 50.57 39 ASP B O 1
ATOM 2785 N N . THR B 1 40 ? 2.505 39.369 6.724 1.00 51.41 40 THR B N 1
ATOM 2786 C CA . THR B 1 40 ? 1.443 40.351 6.843 1.00 49.96 40 THR B CA 1
ATOM 2787 C C . THR B 1 40 ? 1.598 41.384 5.724 1.00 50.98 40 THR B C 1
ATOM 2788 O O . THR B 1 40 ? 2.705 41.881 5.471 1.00 51.17 40 THR B O 1
ATOM 2792 N N . VAL B 1 41 ? 0.489 41.711 5.075 1.00 50.48 41 VAL B N 1
ATOM 2793 C CA . VAL B 1 41 ? 0.462 42.564 3.899 1.00 50.74 41 VAL B CA 1
ATOM 2794 C C . VAL B 1 41 ? 1.113 43.908 4.150 1.00 50.20 41 VAL B C 1
ATOM 2795 O O . VAL B 1 41 ? 1.747 44.452 3.236 1.00 50.58 41 VAL B O 1
ATOM 2799 N N . PHE B 1 42 ? 0.904 44.487 5.341 1.00 49.00 42 PHE B N 1
ATOM 2800 C CA . PHE B 1 42 ? 1.500 45.795 5.666 1.00 48.57 42 PHE B CA 1
ATOM 2801 C C . PHE B 1 42 ? 2.555 45.675 6.742 1.00 48.49 42 PHE B C 1
ATOM 2802 O O . PHE B 1 42 ? 2.921 46.643 7.407 1.00 48.47 42 PHE B O 1
ATOM 2810 N N . GLY B 1 43 ? 3.067 44.456 6.885 1.00 48.51 43 GLY B N 1
ATOM 2811 C CA . GLY B 1 43 ? 4.194 44.214 7.761 1.00 49.24 43 GLY B CA 1
ATOM 2812 C C . GLY B 1 43 ? 3.883 44.356 9.222 1.00 50.24 43 GLY B C 1
ATOM 2813 O O . GLY B 1 43 ? 4.770 44.749 9.984 1.00 49.30 43 GLY B O 1
ATOM 2814 N N . ALA B 1 44 ? 2.619 44.057 9.614 1.00 50.98 44 ALA B N 1
ATOM 2815 C CA . ALA B 1 44 ? 2.271 44.071 11.041 1.00 50.74 44 ALA B CA 1
ATOM 2816 C C . ALA B 1 44 ? 3.178 43.007 11.667 1.00 50.43 44 ALA B C 1
ATOM 2817 O O . ALA B 1 44 ? 3.403 41.962 11.057 1.00 50.30 44 ALA B O 1
ATOM 2819 N N . GLY B 1 45 ? 3.679 43.298 12.856 1.00 49.71 45 GLY B N 1
ATOM 2820 C CA . GLY B 1 45 ? 4.381 42.332 13.634 1.00 51.23 45 GLY B CA 1
ATOM 2821 C C . GLY B 1 45 ? 3.543 41.183 14.139 1.00 52.82 45 GLY B C 1
ATOM 2822 O O . GLY B 1 45 ? 2.332 41.107 13.891 1.00 53.67 45 GLY B O 1
ATOM 2823 N N . GLY B 1 46 ? 4.195 40.299 14.897 1.00 53.75 46 GLY B N 1
ATOM 2824 C CA . GLY B 1 46 ? 3.647 39.006 15.278 1.00 54.48 46 GLY B CA 1
ATOM 2825 C C . GLY B 1 46 ? 4.441 38.282 16.372 1.00 55.28 46 GLY B C 1
ATOM 2826 O O . GLY B 1 46 ? 5.602 38.598 16.687 1.00 56.75 46 GLY B O 1
ATOM 2827 N N . LYS B 1 47 ? 3.807 37.269 16.923 1.00 54.56 47 LYS B N 1
ATOM 2828 C CA . LYS B 1 47 ? 4.356 36.425 17.945 1.00 53.66 47 LYS B CA 1
ATOM 2829 C C . LYS B 1 47 ? 5.437 35.623 17.263 1.00 53.56 47 LYS B C 1
ATOM 2830 O O . LYS B 1 47 ? 5.211 35.058 16.188 1.00 52.32 47 LYS B O 1
ATOM 2836 N N . ALA B 1 48 ? 6.613 35.585 17.895 1.00 54.64 48 ALA B N 1
ATOM 2837 C CA . ALA B 1 48 ? 7.723 34.713 17.486 1.00 55.05 48 ALA B CA 1
ATOM 2838 C C . ALA B 1 48 ? 7.247 33.323 17.040 1.00 54.75 48 ALA B C 1
ATOM 2839 O O . ALA B 1 48 ? 7.588 32.836 15.954 1.00 54.00 48 ALA B O 1
ATOM 2841 N N . LYS B 1 49 ? 6.425 32.718 17.898 1.00 54.36 49 LYS B N 1
ATOM 2842 C CA . LYS B 1 49 ? 5.840 31.419 17.631 1.00 53.85 49 LYS B CA 1
ATOM 2843 C C . LYS B 1 49 ? 4.309 31.561 17.680 1.00 52.87 49 LYS B C 1
ATOM 2844 O O . LYS B 1 49 ? 3.727 31.690 18.772 1.00 52.26 49 LYS B O 1
ATOM 2850 N N . PRO B 1 50 ? 3.664 31.557 16.489 1.00 51.61 50 PRO B N 1
ATOM 2851 C CA . PRO B 1 50 ? 2.240 31.784 16.397 1.00 50.11 50 PRO B CA 1
ATOM 2852 C C . PRO B 1 50 ? 1.427 30.669 17.014 1.00 48.55 50 PRO B C 1
ATOM 2853 O O . PRO B 1 50 ? 1.934 29.535 17.181 1.00 47.32 50 PRO B O 1
ATOM 2857 N N . ASN B 1 51 ? 0.176 31.034 17.372 1.00 46.48 51 ASN B N 1
ATOM 2858 C CA . ASN B 1 51 ? -0.822 30.115 17.882 1.00 44.34 51 ASN B CA 1
ATOM 2859 C C . ASN B 1 51 ? -1.367 29.294 16.735 1.00 43.30 51 ASN B C 1
ATOM 2860 O O . ASN B 1 51 ? -1.506 29.819 15.625 1.00 43.02 51 ASN B O 1
ATOM 2865 N N . ALA B 1 52 ? -1.687 28.013 16.966 1.00 41.79 52 ALA B N 1
ATOM 2866 C CA . ALA B 1 52 ? -2.504 27.269 15.991 1.00 41.09 52 ALA B CA 1
ATOM 2867 C C . ALA B 1 52 ? -3.905 27.939 15.896 1.00 41.68 52 ALA B C 1
ATOM 2868 O O . ALA B 1 52 ? -4.386 28.470 16.904 1.00 41.33 52 ALA B O 1
ATOM 2870 N N . VAL B 1 53 ? -4.504 27.891 14.696 1.00 40.87 53 VAL B N 1
ATOM 2871 C CA . VAL B 1 53 ? -5.807 28.421 14.403 1.00 40.72 53 VAL B CA 1
ATOM 2872 C C . VAL B 1 53 ? -6.634 27.581 13.421 1.00 40.40 53 VAL B C 1
ATOM 2873 O O . VAL B 1 53 ? -6.139 26.927 12.544 1.00 42.45 53 VAL B O 1
ATOM 2877 N N . ILE B 1 54 ? -7.922 27.536 13.672 1.00 39.98 54 ILE B N 1
ATOM 2878 C CA . ILE B 1 54 ? -8.876 26.893 12.822 1.00 40.02 54 ILE B CA 1
ATOM 2879 C C . ILE B 1 54 ? -10.071 27.900 12.695 1.00 39.74 54 ILE B C 1
ATOM 2880 O O . ILE B 1 54 ? -10.267 28.758 13.556 1.00 40.14 54 ILE B O 1
ATOM 2885 N N . GLY B 1 55 ? -10.842 27.788 11.633 1.00 38.93 55 GLY B N 1
ATOM 2886 C CA . GLY B 1 55 ? -11.804 28.799 11.328 1.00 38.48 55 GLY B CA 1
ATOM 2887 C C . GLY B 1 55 ? -12.553 28.373 10.122 1.00 37.98 55 GLY B C 1
ATOM 2888 O O . GLY B 1 55 ? -12.382 27.261 9.660 1.00 37.80 55 GLY B O 1
ATOM 2889 N N . VAL B 1 56 ? -13.476 29.217 9.694 1.00 38.49 56 VAL B N 1
ATOM 2890 C CA . VAL B 1 56 ? -14.186 29.044 8.406 1.00 38.84 56 VAL B CA 1
ATOM 2891 C C . VAL B 1 56 ? -13.825 30.232 7.511 1.00 38.78 56 VAL B C 1
ATOM 2892 O O . VAL B 1 56 ? -13.844 31.403 7.924 1.00 38.00 56 VAL B O 1
ATOM 2896 N N . GLY B 1 57 ? -13.429 29.900 6.297 1.00 39.54 57 GLY B N 1
ATOM 2897 C CA . GLY B 1 57 ? -12.936 30.896 5.404 1.00 40.27 57 GLY B CA 1
ATOM 2898 C C . GLY B 1 57 ? -12.602 30.332 4.045 1.00 41.24 57 GLY B C 1
ATOM 2899 O O . GLY B 1 57 ? -13.002 29.197 3.673 1.00 40.70 57 GLY B O 1
ATOM 2900 N N . VAL B 1 58 ? -11.885 31.189 3.300 1.00 42.29 58 VAL B N 1
ATOM 2901 C CA . VAL B 1 58 ? -11.418 30.925 1.927 1.00 40.68 58 VAL B CA 1
ATOM 2902 C C . VAL B 1 58 ? -9.947 31.256 1.780 1.00 40.50 58 VAL B C 1
ATOM 2903 O O . VAL B 1 58 ? -9.378 32.135 2.472 1.00 38.26 58 VAL B O 1
ATOM 2907 N N . VAL B 1 59 ? -9.348 30.508 0.853 1.00 41.92 59 VAL B N 1
ATOM 2908 C CA . VAL B 1 59 ? -7.948 30.724 0.416 1.00 42.20 59 VAL B CA 1
ATOM 2909 C C . VAL B 1 59 ? -7.983 31.575 -0.855 1.00 41.84 59 VAL B C 1
ATOM 2910 O O . VAL B 1 59 ? -8.727 31.290 -1.796 1.00 40.70 59 VAL B O 1
ATOM 2914 N N . MET B 1 60 ? -7.265 32.676 -0.819 1.00 41.95 60 MET B N 1
ATOM 2915 C CA . MET B 1 60 ? -7.121 33.517 -1.969 1.00 42.70 60 MET B CA 1
ATOM 2916 C C . MET B 1 60 ? -5.649 33.880 -1.953 1.00 41.89 60 MET B C 1
ATOM 2917 O O . MET B 1 60 ? -5.136 34.331 -0.954 1.00 40.78 60 MET B O 1
ATOM 2922 N N . ALA B 1 61 ? -4.969 33.587 -3.059 1.00 42.36 61 ALA B N 1
ATOM 2923 C CA . ALA B 1 61 ? -3.531 33.770 -3.221 1.00 42.45 61 ALA B CA 1
ATOM 2924 C C . ALA B 1 61 ? -2.740 33.110 -2.115 1.00 43.13 61 ALA B C 1
ATOM 2925 O O . ALA B 1 61 ? -1.814 33.721 -1.556 1.00 42.93 61 ALA B O 1
ATOM 2927 N N . ASP B 1 62 ? -3.112 31.867 -1.811 1.00 43.72 62 ASP B N 1
ATOM 2928 C CA . ASP B 1 62 ? -2.492 31.079 -0.738 1.00 44.31 62 ASP B CA 1
ATOM 2929 C C . ASP B 1 62 ? -2.417 31.820 0.576 1.00 43.44 62 ASP B C 1
ATOM 2930 O O . ASP B 1 62 ? -1.464 31.585 1.319 1.00 43.57 62 ASP B O 1
ATOM 2935 N N . ARG B 1 63 ? -3.429 32.667 0.866 1.00 42.55 63 ARG B N 1
ATOM 2936 C CA . ARG B 1 63 ? -3.640 33.307 2.219 1.00 41.82 63 ARG B CA 1
ATOM 2937 C C . ARG B 1 63 ? -5.002 32.914 2.800 1.00 39.80 63 ARG B C 1
ATOM 2938 O O . ARG B 1 63 ? -5.971 32.864 2.080 1.00 37.91 63 ARG B O 1
ATOM 2946 N N . PRO B 1 64 ? -5.075 32.617 4.114 1.00 39.64 64 PRO B N 1
ATOM 2947 C CA . PRO B 1 64 ? -6.384 32.243 4.648 1.00 39.50 64 PRO B CA 1
ATOM 2948 C C . PRO B 1 64 ? -7.256 33.506 5.026 1.00 39.45 64 PRO B C 1
ATOM 2949 O O . PRO B 1 64 ? -6.872 34.357 5.875 1.00 38.92 64 PRO B O 1
ATOM 2953 N N . MET B 1 65 ? -8.383 33.650 4.338 1.00 39.11 65 MET B N 1
ATOM 2954 C CA . MET B 1 65 ? -9.275 34.809 4.559 1.00 40.51 65 MET B CA 1
ATOM 2955 C C . MET B 1 65 ? -10.424 34.233 5.387 1.00 38.67 65 MET B C 1
ATOM 2956 O O . MET B 1 65 ? -11.341 33.590 4.842 1.00 36.79 65 MET B O 1
ATOM 2961 N N . TYR B 1 66 ? -10.295 34.404 6.695 1.00 36.64 66 TYR B N 1
ATOM 2962 C CA . TYR B 1 66 ? -11.272 33.836 7.616 1.00 37.05 66 TYR B CA 1
ATOM 2963 C C . TYR B 1 66 ? -12.502 34.738 7.770 1.00 35.59 66 TYR B C 1
ATOM 2964 O O . TYR B 1 66 ? -12.369 35.924 7.997 1.00 32.73 66 TYR B O 1
ATOM 2973 N N . PHE B 1 67 ? -13.675 34.130 7.633 1.00 36.22 67 PHE B N 1
ATOM 2974 C CA . PHE B 1 67 ? -14.974 34.708 8.143 1.00 34.86 67 PHE B CA 1
ATOM 2975 C C . PHE B 1 67 ? -14.960 34.741 9.653 1.00 33.27 67 PHE B C 1
ATOM 2976 O O . PHE B 1 67 ? -15.344 35.697 10.280 1.00 32.47 67 PHE B O 1
ATOM 2984 N N . ASP B 1 68 ? -14.418 33.681 10.232 1.00 34.11 68 ASP B N 1
ATOM 2985 C CA . ASP B 1 68 ? -14.320 33.558 11.681 1.00 33.84 68 ASP B CA 1
ATOM 2986 C C . ASP B 1 68 ? -13.273 32.508 11.969 1.00 33.11 68 ASP B C 1
ATOM 2987 O O . ASP B 1 68 ? -13.033 31.603 11.162 1.00 34.75 68 ASP B O 1
ATOM 2992 N N . CYS B 1 69 ? -12.670 32.626 13.132 1.00 32.47 69 CYS B N 1
ATOM 2993 C CA . CYS B 1 69 ? -11.644 31.721 13.516 1.00 33.25 69 CYS B CA 1
ATOM 2994 C C . CYS B 1 69 ? -11.338 31.890 14.979 1.00 33.88 69 CYS B C 1
ATOM 2995 O O . CYS B 1 69 ? -11.726 32.896 15.628 1.00 33.15 69 CYS B O 1
ATOM 2998 N N . ALA B 1 70 ? -10.612 30.878 15.458 1.00 33.84 70 ALA B N 1
ATOM 2999 C CA . ALA B 1 70 ? -10.249 30.732 16.866 1.00 34.28 70 ALA B CA 1
ATOM 3000 C C . ALA B 1 70 ? -8.863 30.078 16.961 1.00 34.72 70 ALA B C 1
ATOM 3001 O O . ALA B 1 70 ? -8.462 29.320 16.070 1.00 33.22 70 ALA B O 1
ATOM 3003 N N . ASN B 1 71 ? -8.188 30.377 18.068 1.00 35.75 71 ASN B N 1
ATOM 3004 C CA . ASN B 1 71 ? -6.908 29.826 18.375 1.00 36.41 71 ASN B CA 1
ATOM 3005 C C . ASN B 1 71 ? -6.986 28.811 19.511 1.00 37.63 71 ASN B C 1
ATOM 3006 O O . ASN B 1 71 ? -7.979 28.686 20.270 1.00 36.50 71 ASN B O 1
ATOM 3011 N N . GLU B 1 72 ? -5.882 28.087 19.618 1.00 38.65 72 GLU B N 1
ATOM 3012 C CA . GLU B 1 72 ? -5.719 27.042 20.635 1.00 38.71 72 GLU B CA 1
ATOM 3013 C C . GLU B 1 72 ? -5.760 27.526 22.061 1.00 38.80 72 GLU B C 1
ATOM 3014 O O . GLU B 1 72 ? -5.806 26.702 22.943 1.00 38.62 72 GLU B O 1
ATOM 3020 N N . HIS B 1 73 ? -5.668 28.842 22.281 1.00 38.93 73 HIS B N 1
ATOM 3021 C CA . HIS B 1 73 ? -5.564 29.406 23.619 1.00 39.27 73 HIS B CA 1
ATOM 3022 C C . HIS B 1 73 ? -6.888 30.061 24.078 1.00 39.63 73 HIS B C 1
ATOM 3023 O O . HIS B 1 73 ? -6.932 30.762 25.129 1.00 39.60 73 HIS B O 1
ATOM 3030 N N . GLY B 1 74 ? -7.949 29.843 23.292 1.00 37.64 74 GLY B N 1
ATOM 3031 C CA . GLY B 1 74 ? -9.291 30.210 23.716 1.00 37.90 74 GLY B CA 1
ATOM 3032 C C . GLY B 1 74 ? -9.861 31.544 23.201 1.00 36.83 74 GLY B C 1
ATOM 3033 O O . GLY B 1 74 ? -10.924 31.946 23.650 1.00 35.13 74 GLY B O 1
ATOM 3034 N N . LEU B 1 75 ? -9.163 32.147 22.226 1.00 35.79 75 LEU B N 1
ATOM 3035 C CA . LEU B 1 75 ? -9.507 33.412 21.621 1.00 35.68 75 LEU B CA 1
ATOM 3036 C C . LEU B 1 75 ? -10.087 33.183 20.223 1.00 35.96 75 LEU B C 1
ATOM 3037 O O . LEU B 1 75 ? -9.539 32.393 19.452 1.00 36.59 75 LEU B O 1
ATOM 3042 N N . ALA B 1 76 ? -11.208 33.875 19.957 1.00 35.58 76 ALA B N 1
ATOM 3043 C CA . ALA B 1 76 ? -12.031 33.762 18.751 1.00 35.10 76 ALA B CA 1
ATOM 3044 C C . ALA B 1 76 ? -12.386 35.113 18.219 1.00 33.80 76 ALA B C 1
ATOM 3045 O O . ALA B 1 76 ? -12.507 36.055 18.941 1.00 34.42 76 ALA B O 1
ATOM 3047 N N . ILE B 1 77 ? -12.600 35.189 16.920 1.00 34.88 77 ILE B N 1
ATOM 3048 C CA . ILE B 1 77 ? -12.939 36.439 16.226 1.00 34.11 77 ILE B CA 1
ATOM 3049 C C . ILE B 1 77 ? -13.852 36.143 15.038 1.00 34.88 77 ILE B C 1
ATOM 3050 O O . ILE B 1 77 ? -13.692 35.151 14.333 1.00 35.69 77 ILE B O 1
ATOM 3055 N N . ALA B 1 78 ? -14.838 37.020 14.808 1.00 35.05 78 ALA B N 1
ATOM 3056 C CA . ALA B 1 78 ? -15.657 36.935 13.607 1.00 32.94 78 ALA B CA 1
ATOM 3057 C C . ALA B 1 78 ? -15.718 38.294 12.956 1.00 32.52 78 ALA B C 1
ATOM 3058 O O . ALA B 1 78 ? -15.812 39.302 13.610 1.00 30.99 78 ALA B O 1
ATOM 3060 N N . GLY B 1 79 ? -15.633 38.328 11.643 1.00 33.16 79 GLY B N 1
ATOM 3061 C CA . GLY B 1 79 ? -16.030 39.552 10.914 1.00 32.86 79 GLY B CA 1
ATOM 3062 C C . GLY B 1 79 ? -17.491 39.539 10.489 1.00 32.26 79 GLY B C 1
ATOM 3063 O O . GLY B 1 79 ? -18.003 38.537 10.074 1.00 33.22 79 GLY B O 1
ATOM 3064 N N . LEU B 1 80 ? -18.193 40.660 10.644 1.00 33.34 80 LEU B N 1
ATOM 3065 C CA . LEU B 1 80 ? -19.637 40.760 10.282 1.00 31.75 80 LEU B CA 1
ATOM 3066 C C . LEU B 1 80 ? -19.817 41.986 9.433 1.00 30.25 80 LEU B C 1
ATOM 3067 O O . LEU B 1 80 ? -19.132 42.938 9.591 1.00 30.06 80 LEU B O 1
ATOM 3072 N N . ASN B 1 81 ? -20.741 41.918 8.502 1.00 30.04 81 ASN B N 1
ATOM 3073 C CA . ASN B 1 81 ? -20.969 42.976 7.559 1.00 32.50 81 ASN B CA 1
ATOM 3074 C C . ASN B 1 81 ? -21.424 44.246 8.268 1.00 33.58 81 ASN B C 1
ATOM 3075 O O . ASN B 1 81 ? -22.241 44.178 9.219 1.00 33.47 81 ASN B O 1
ATOM 3080 N N . PHE B 1 82 ? -20.881 45.366 7.772 1.00 32.28 82 PHE B N 1
ATOM 3081 C CA . PHE B 1 82 ? -21.032 46.661 8.349 1.00 31.54 82 PHE B CA 1
ATOM 3082 C C . PHE B 1 82 ? -20.993 47.841 7.318 1.00 32.38 82 PHE B C 1
ATOM 3083 O O . PHE B 1 82 ? -20.528 48.970 7.669 1.00 31.35 82 PHE B O 1
ATOM 3091 N N . PRO B 1 83 ? -21.498 47.621 6.069 1.00 32.31 83 PRO B N 1
ATOM 3092 C CA . PRO B 1 83 ? -21.429 48.743 5.132 1.00 32.42 83 PRO B CA 1
ATOM 3093 C C . PRO B 1 83 ? -22.374 49.863 5.550 1.00 31.52 83 PRO B C 1
ATOM 3094 O O . PRO B 1 83 ? -23.340 49.608 6.220 1.00 33.19 83 PRO B O 1
ATOM 3098 N N . GLY B 1 84 ? -22.044 51.084 5.156 1.00 31.38 84 GLY B N 1
ATOM 3099 C CA . GLY B 1 84 ? -22.700 52.281 5.612 1.00 31.38 84 GLY B CA 1
ATOM 3100 C C . GLY B 1 84 ? -22.052 52.897 6.838 1.00 31.61 84 GLY B C 1
ATOM 3101 O O . GLY B 1 84 ? -22.247 54.050 7.102 1.00 32.56 84 GLY B O 1
ATOM 3102 N N . TYR B 1 85 ? -21.274 52.127 7.572 1.00 31.73 85 TYR B N 1
ATOM 3103 C CA . TYR B 1 85 ? -20.656 52.547 8.815 1.00 32.08 85 TYR B CA 1
ATOM 3104 C C . TYR B 1 85 ? -19.167 52.256 8.762 1.00 32.51 85 TYR B C 1
ATOM 3105 O O . TYR B 1 85 ? -18.366 53.125 9.100 1.00 32.75 85 TYR B O 1
ATOM 3114 N N . ALA B 1 86 ? -18.787 51.037 8.401 1.00 33.84 86 ALA B N 1
ATOM 3115 C CA . ALA B 1 86 ? -17.315 50.706 8.257 1.00 34.92 86 ALA B CA 1
ATOM 3116 C C . ALA B 1 86 ? -16.638 51.582 7.215 1.00 34.98 86 ALA B C 1
ATOM 3117 O O . ALA B 1 86 ? -17.127 51.756 6.142 1.00 37.26 86 ALA B O 1
ATOM 3119 N N . SER B 1 87 ? -15.540 52.174 7.576 1.00 36.02 87 SER B N 1
ATOM 3120 C CA . SER B 1 87 ? -14.782 53.035 6.687 1.00 37.09 87 SER B CA 1
ATOM 3121 C C . SER B 1 87 ? -13.339 53.017 7.177 1.00 37.21 87 SER B C 1
ATOM 3122 O O . SER B 1 87 ? -13.090 53.221 8.394 1.00 37.45 87 SER B O 1
ATOM 3125 N N . PHE B 1 88 ? -12.428 52.767 6.223 1.00 37.57 88 PHE B N 1
ATOM 3126 C CA . PHE B 1 88 ? -10.948 52.547 6.487 1.00 36.11 88 PHE B CA 1
ATOM 3127 C C . PHE B 1 88 ? -10.086 53.447 5.609 1.00 35.57 88 PHE B C 1
ATOM 3128 O O . PHE B 1 88 ? -10.478 53.828 4.537 1.00 35.31 88 PHE B O 1
ATOM 3136 N N . VAL B 1 89 ? -8.922 53.823 6.116 1.00 36.36 89 VAL B N 1
ATOM 3137 C CA . VAL B 1 89 ? -7.767 54.253 5.290 1.00 34.79 89 VAL B CA 1
ATOM 3138 C C . VAL B 1 89 ? -7.311 53.108 4.372 1.00 34.01 89 VAL B C 1
ATOM 3139 O O . VAL B 1 89 ? -7.598 51.899 4.599 1.00 33.26 89 VAL B O 1
ATOM 3143 N N . HIS B 1 90 ? -6.612 53.510 3.316 1.00 33.95 90 HIS B N 1
ATOM 3144 C CA . HIS B 1 90 ? -6.056 52.563 2.345 1.00 34.32 90 HIS B CA 1
ATOM 3145 C C . HIS B 1 90 ? -4.542 52.525 2.349 1.00 35.40 90 HIS B C 1
ATOM 3146 O O . HIS B 1 90 ? -3.967 51.759 1.534 1.00 34.36 90 HIS B O 1
ATOM 3153 N N . GLU B 1 91 ? -3.914 53.330 3.234 1.00 35.78 91 GLU B N 1
ATOM 3154 C CA . GLU B 1 91 ? -2.445 53.395 3.319 1.00 37.22 91 GLU B CA 1
ATOM 3155 C C . GLU B 1 91 ? -2.001 53.224 4.755 1.00 37.89 91 GLU B C 1
ATOM 3156 O O . GLU B 1 91 ? -2.693 53.679 5.670 1.00 38.50 91 GLU B O 1
ATOM 3162 N N . PRO B 1 92 ? -0.892 52.492 4.955 1.00 38.60 92 PRO B N 1
ATOM 3163 C CA . PRO B 1 92 ? -0.390 52.307 6.291 1.00 38.30 92 PRO B CA 1
ATOM 3164 C C . PRO B 1 92 ? -0.010 53.602 6.965 1.00 38.16 92 PRO B C 1
ATOM 3165 O O . PRO B 1 92 ? 0.177 54.638 6.321 1.00 35.27 92 PRO B O 1
ATOM 3169 N N . VAL B 1 93 ? -0.083 53.566 8.286 1.00 38.84 93 VAL B N 1
ATOM 3170 C CA . VAL B 1 93 ? 0.347 54.692 9.106 1.00 40.09 93 VAL B CA 1
ATOM 3171 C C . VAL B 1 93 ? 1.667 54.277 9.794 1.00 41.30 93 VAL B C 1
ATOM 3172 O O . VAL B 1 93 ? 1.801 53.170 10.381 1.00 41.37 93 VAL B O 1
ATOM 3176 N N . GLU B 1 94 ? 2.659 55.146 9.651 1.00 42.78 94 GLU B N 1
ATOM 3177 C CA . GLU B 1 94 ? 3.968 54.933 10.281 1.00 44.18 94 GLU B CA 1
ATOM 3178 C C . GLU B 1 94 ? 3.942 54.811 11.813 1.00 42.66 94 GLU B C 1
ATOM 3179 O O . GLU B 1 94 ? 3.342 55.633 12.506 1.00 42.34 94 GLU B O 1
ATOM 3185 N N . GLY B 1 95 ? 4.622 53.796 12.326 1.00 41.58 95 GLY B N 1
ATOM 3186 C CA . GLY B 1 95 ? 4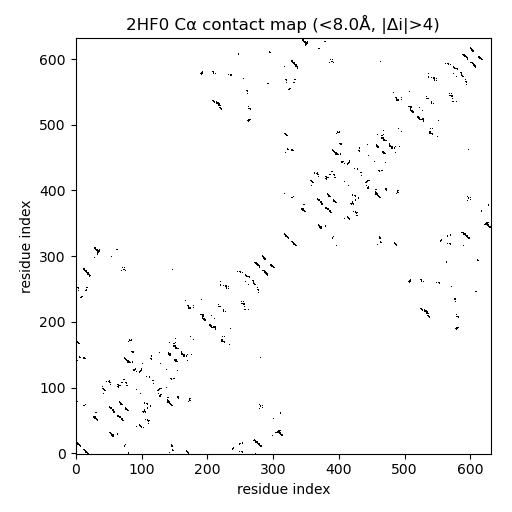.629 53.575 13.763 1.00 41.64 95 GLY B CA 1
ATOM 3187 C C . GLY B 1 95 ? 3.522 52.705 14.348 1.00 41.53 95 GLY B C 1
ATOM 3188 O O . GLY B 1 95 ? 3.725 52.144 15.439 1.00 42.44 95 GLY B O 1
ATOM 3189 N N . THR B 1 96 ? 2.398 52.547 13.627 1.00 39.72 96 THR B N 1
ATOM 3190 C CA . THR B 1 96 ? 1.328 51.694 14.067 1.00 39.93 96 THR B CA 1
ATOM 3191 C C . THR B 1 96 ? 1.546 50.306 13.559 1.00 40.56 96 THR B C 1
ATOM 3192 O O . THR B 1 96 ? 2.375 50.103 12.727 1.00 41.94 96 THR B O 1
ATOM 3196 N N . GLU B 1 97 ? 0.805 49.340 14.063 1.00 40.85 97 GLU B N 1
ATOM 3197 C CA . GLU B 1 97 ? 0.758 48.019 13.431 1.00 41.04 97 GLU B CA 1
ATOM 3198 C C . GLU B 1 97 ? -0.403 48.020 12.413 1.00 40.53 97 GLU B C 1
ATOM 3199 O O . GLU B 1 97 ? -1.603 48.076 12.805 1.00 38.64 97 GLU B O 1
ATOM 3205 N N . ASN B 1 98 ? -0.038 47.907 11.128 1.00 39.38 98 ASN B N 1
ATOM 3206 C CA . ASN B 1 98 ? -1.004 48.069 10.046 1.00 38.98 98 ASN B CA 1
ATOM 3207 C C . ASN B 1 98 ? -1.446 46.708 9.587 1.00 38.29 98 ASN B C 1
ATOM 3208 O O . ASN B 1 98 ? -0.635 45.894 9.150 1.00 38.48 98 ASN B O 1
ATOM 3213 N N . VAL B 1 99 ? -2.738 46.468 9.711 1.00 37.75 99 VAL B N 1
ATOM 3214 C CA . VAL B 1 99 ? -3.314 45.149 9.440 1.00 36.88 99 VAL B CA 1
ATOM 3215 C C . VAL B 1 99 ? -4.382 45.333 8.411 1.00 36.14 99 VAL B C 1
ATOM 3216 O O . VAL B 1 99 ? -5.273 46.157 8.556 1.00 36.09 99 VAL B O 1
ATOM 3220 N N . ALA B 1 100 ? -4.178 44.609 7.328 1.00 35.57 100 ALA B N 1
ATOM 3221 C CA . ALA B 1 100 ? -5.168 44.377 6.349 1.00 36.62 100 ALA B CA 1
ATOM 3222 C C . ALA B 1 100 ? -6.465 43.777 6.939 1.00 37.01 100 ALA B C 1
ATOM 3223 O O . ALA B 1 100 ? -6.504 42.736 7.638 1.00 36.46 100 ALA B O 1
ATOM 3225 N N . THR B 1 101 ? -7.522 44.458 6.569 1.00 36.79 101 THR B N 1
ATOM 3226 C CA . THR B 1 101 ? -8.883 44.118 6.951 1.00 37.50 101 THR B CA 1
ATOM 3227 C C . THR B 1 101 ? -9.135 42.607 6.766 1.00 38.20 101 THR B C 1
ATOM 3228 O O . THR B 1 101 ? -9.531 41.923 7.726 1.00 37.42 101 THR B O 1
ATOM 3232 N N . PHE B 1 102 ? -8.758 42.024 5.600 1.00 38.87 102 PHE B N 1
ATOM 3233 C CA . PHE B 1 102 ? -8.962 40.540 5.383 1.00 37.83 102 PHE B CA 1
ATOM 3234 C C . PHE B 1 102 ? -8.090 39.638 6.220 1.00 37.33 102 PHE B C 1
ATOM 3235 O O . PHE B 1 102 ? -8.434 38.448 6.416 1.00 37.44 102 PHE B O 1
ATOM 3243 N N . GLU B 1 103 ? -6.936 40.142 6.670 1.00 36.35 103 GLU B N 1
ATOM 3244 C CA . GLU B 1 103 ? -6.040 39.280 7.482 1.00 36.71 103 GLU B CA 1
ATOM 3245 C C . GLU B 1 103 ? -6.253 39.481 8.966 1.00 35.49 103 GLU B C 1
ATOM 3246 O O . GLU B 1 103 ? -5.592 38.858 9.814 1.00 33.83 103 GLU B O 1
ATOM 3252 N N . PHE B 1 104 ? -7.170 40.386 9.297 1.00 35.69 104 PHE B N 1
ATOM 3253 C CA . PHE B 1 104 ? -7.317 40.794 10.698 1.00 34.80 104 PHE B CA 1
ATOM 3254 C C . PHE B 1 104 ? -7.700 39.591 11.619 1.00 33.68 104 PHE B C 1
ATOM 3255 O O . PHE B 1 104 ? -7.080 39.348 12.666 1.00 31.95 104 PHE B O 1
ATOM 3263 N N . PRO B 1 105 ? -8.619 38.770 11.169 1.00 33.21 105 PRO B N 1
ATOM 3264 C CA . PRO B 1 105 ? -8.955 37.648 12.027 1.00 35.61 105 PRO B CA 1
ATOM 3265 C C . PRO B 1 105 ? -7.788 36.668 12.254 1.00 35.72 105 PRO B C 1
ATOM 3266 O O . PRO B 1 105 ? -7.521 36.254 13.392 1.00 34.53 105 PRO B O 1
ATOM 3270 N N . LEU B 1 106 ? -7.110 36.314 11.169 1.00 36.82 106 LEU B N 1
ATOM 3271 C CA . LEU B 1 106 ? -5.948 35.432 11.251 1.00 36.45 106 LEU B CA 1
ATOM 3272 C C . LEU B 1 106 ? -4.946 36.099 12.129 1.00 36.44 106 LEU B C 1
ATOM 3273 O O . LEU B 1 106 ? -4.352 35.464 12.987 1.00 38.28 106 LEU B O 1
ATOM 3278 N N . TRP B 1 107 ? -4.770 37.400 11.938 1.00 36.05 107 TRP B N 1
ATOM 3279 C CA . TRP B 1 107 ? -3.746 38.129 12.632 1.00 34.95 107 TRP B CA 1
ATOM 3280 C C . TRP B 1 107 ? -3.983 38.118 14.138 1.00 34.74 107 TRP B C 1
ATOM 3281 O O . TRP B 1 107 ? -3.076 37.875 14.934 1.00 32.07 107 TRP B O 1
ATOM 3292 N N . VAL B 1 108 ? -5.234 38.390 14.530 1.00 36.20 108 VAL B N 1
ATOM 3293 C CA . VAL B 1 108 ? -5.556 38.291 15.979 1.00 36.08 108 VAL B CA 1
ATOM 3294 C C . VAL B 1 108 ? -5.450 36.898 16.573 1.00 34.83 108 VAL B C 1
ATOM 3295 O O . VAL B 1 108 ? -4.865 36.723 17.644 1.00 32.74 108 VAL B O 1
ATOM 3299 N N . ALA B 1 109 ? -5.983 35.903 15.883 1.00 34.90 109 ALA B N 1
ATOM 3300 C CA . ALA B 1 109 ? -5.953 34.557 16.404 1.00 35.20 109 ALA B CA 1
ATOM 3301 C C . ALA B 1 109 ? -4.480 34.056 16.631 1.00 37.02 109 ALA B C 1
ATOM 3302 O O . ALA B 1 109 ? -4.168 33.301 17.575 1.00 36.89 109 ALA B O 1
ATOM 3304 N N . ARG B 1 110 ? -3.600 34.486 15.751 1.00 38.11 110 ARG B N 1
ATOM 3305 C CA . ARG B 1 110 ? -2.256 33.947 15.710 1.00 39.22 110 ARG B CA 1
ATOM 3306 C C . ARG B 1 110 ? -1.476 34.583 16.831 1.00 39.78 110 ARG B C 1
ATOM 3307 O O . ARG B 1 110 ? -0.589 33.917 17.457 1.00 40.17 110 ARG B O 1
ATOM 3315 N N . ASN B 1 111 ? -1.772 35.849 17.101 1.00 38.98 111 ASN B N 1
ATOM 3316 C CA . ASN B 1 111 ? -0.784 36.605 17.884 1.00 40.46 111 ASN B CA 1
ATOM 3317 C C . ASN B 1 111 ? -1.136 36.943 19.315 1.00 40.43 111 ASN B C 1
ATOM 3318 O O . ASN B 1 111 ? -0.278 37.400 20.072 1.00 42.25 111 ASN B O 1
ATOM 3323 N N . PHE B 1 112 ? -2.368 36.646 19.688 1.00 40.40 112 PHE B N 1
ATOM 3324 C CA . PHE B 1 112 ? -2.920 37.000 20.970 1.00 39.60 112 PHE B CA 1
ATOM 3325 C C . PHE B 1 112 ? -3.632 35.822 21.626 1.00 38.07 112 PHE B C 1
ATOM 3326 O O . PHE B 1 112 ? -4.209 34.965 20.964 1.00 36.06 112 PHE B O 1
ATOM 3334 N N . ASP B 1 113 ? -3.623 35.864 22.942 1.00 36.48 113 ASP B N 1
ATOM 3335 C CA . ASP B 1 113 ? -4.078 34.770 23.754 1.00 37.27 113 ASP B CA 1
ATOM 3336 C C . ASP B 1 113 ? -5.313 35.166 24.561 1.00 36.68 113 ASP B C 1
ATOM 3337 O O . ASP B 1 113 ? -5.882 34.354 25.206 1.00 36.60 113 ASP B O 1
ATOM 3342 N N . SER B 1 114 ? -5.735 36.414 24.472 1.00 37.20 114 SER B N 1
ATOM 3343 C CA . SER B 1 114 ? -6.833 36.895 25.287 1.00 36.34 114 SER B CA 1
ATOM 3344 C C . SER B 1 114 ? -7.352 38.191 24.740 1.00 35.01 114 SER B C 1
ATOM 3345 O O . SER B 1 114 ? -6.649 38.910 24.002 1.00 34.32 114 SER B O 1
ATOM 3348 N N . VAL B 1 115 ? -8.552 38.543 25.191 1.00 34.20 115 VAL B N 1
ATOM 3349 C CA . VAL B 1 115 ? -9.148 39.812 24.770 1.00 33.38 115 VAL B CA 1
ATOM 3350 C C . VAL B 1 115 ? -8.408 41.027 25.368 1.00 32.87 115 VAL B C 1
ATOM 3351 O O . VAL B 1 115 ? -8.226 42.018 24.704 1.00 33.04 115 VAL B O 1
ATOM 3355 N N . ASP B 1 116 ? -7.992 40.928 26.627 1.00 33.63 116 ASP B N 1
ATOM 3356 C CA . ASP B 1 116 ? -7.062 41.895 27.221 1.00 34.81 116 ASP B CA 1
ATOM 3357 C C . ASP B 1 116 ? -5.867 42.236 26.328 1.00 35.41 116 ASP B C 1
ATOM 3358 O O . ASP B 1 116 ? -5.566 43.388 26.144 1.00 33.93 116 ASP B O 1
ATOM 3363 N N . GLU B 1 117 ? -5.207 41.215 25.770 1.00 36.85 117 GLU B N 1
ATOM 3364 C CA . GLU B 1 117 ? -4.032 41.439 24.919 1.00 37.29 117 GLU B CA 1
ATOM 3365 C C . GLU B 1 117 ? -4.389 42.175 23.666 1.00 37.66 117 GLU B C 1
ATOM 3366 O O . GLU B 1 117 ? -3.824 43.232 23.333 1.00 37.69 117 GLU B O 1
ATOM 3372 N N . VAL B 1 118 ? -5.407 41.654 22.999 1.00 37.67 118 VAL B N 1
ATOM 3373 C CA . VAL B 1 118 ? -5.916 42.304 21.792 1.00 37.93 118 VAL B CA 1
ATOM 3374 C C . VAL B 1 118 ? -6.341 43.734 21.968 1.00 36.52 118 VAL B C 1
ATOM 3375 O O . VAL B 1 118 ? -6.062 44.586 21.154 1.00 36.42 118 VAL B O 1
ATOM 3379 N N . GLU B 1 119 ? -7.133 43.964 22.998 1.00 35.98 119 GLU B N 1
ATOM 3380 C CA . GLU B 1 119 ? -7.614 45.305 23.278 1.00 36.03 119 GLU B CA 1
ATOM 3381 C C . GLU B 1 119 ? -6.438 46.271 23.492 1.00 35.39 119 GLU B C 1
ATOM 3382 O O . GLU B 1 119 ? -6.461 47.475 23.123 1.00 33.18 119 GLU B O 1
ATOM 3388 N N . GLU B 1 120 ? -5.479 45.751 24.218 1.00 35.67 120 GLU B N 1
ATOM 3389 C CA . GLU B 1 120 ? -4.277 46.510 24.464 1.00 37.48 120 GLU B CA 1
ATOM 3390 C C . GLU B 1 120 ? -3.550 46.885 23.170 1.00 36.48 120 GLU B C 1
ATOM 3391 O O . GLU B 1 120 ? -3.262 48.048 22.973 1.00 35.17 120 GLU B O 1
ATOM 3397 N N . THR B 1 121 ? -3.325 45.910 22.286 1.00 37.22 121 THR B N 1
ATOM 3398 C CA . THR B 1 121 ? -2.659 46.180 21.017 1.00 39.28 121 THR B CA 1
ATOM 3399 C C . THR B 1 121 ? -3.487 47.042 20.054 1.00 38.05 121 THR B C 1
ATOM 3400 O O . THR B 1 121 ? -2.928 47.734 19.228 1.00 37.44 121 THR B O 1
ATOM 3404 N N . LEU B 1 122 ? -4.810 47.009 20.156 1.00 37.51 122 LEU B N 1
ATOM 3405 C CA . LEU B 1 122 ? -5.669 47.762 19.194 1.00 36.12 122 LEU B CA 1
ATOM 3406 C C . LEU B 1 122 ? -5.431 49.229 19.326 1.00 35.96 122 LEU B C 1
ATOM 3407 O O . LEU B 1 122 ? -5.670 49.994 18.396 1.00 35.12 122 LEU B O 1
ATOM 3412 N N . ARG B 1 123 ? -4.901 49.627 20.477 1.00 35.59 123 ARG B N 1
ATOM 3413 C CA . ARG B 1 123 ? -4.546 51.053 20.701 1.00 36.76 123 ARG B CA 1
ATOM 3414 C C . ARG B 1 123 ? -3.444 51.529 19.730 1.00 35.97 123 ARG B C 1
ATOM 3415 O O . ARG B 1 123 ? -3.229 52.722 19.546 1.00 33.52 123 ARG B O 1
ATOM 3423 N N . ASN B 1 124 ? -2.731 50.597 19.115 1.00 35.33 124 ASN B N 1
ATOM 3424 C CA . ASN B 1 124 ? -1.736 51.006 18.147 1.00 36.86 124 ASN B CA 1
ATOM 3425 C C . ASN B 1 124 ? -1.909 50.321 16.804 1.00 38.02 124 ASN B C 1
ATOM 3426 O O . ASN B 1 124 ? -0.956 50.231 16.039 1.00 39.72 124 ASN B O 1
ATOM 3431 N N . VAL B 1 125 ? -3.105 49.813 16.541 1.00 38.40 125 VAL B N 1
ATOM 3432 C CA . VAL B 1 125 ? -3.401 49.180 15.289 1.00 38.17 125 VAL B CA 1
ATOM 3433 C C . VAL B 1 125 ? -4.075 50.147 14.350 1.00 37.78 125 VAL B C 1
ATOM 3434 O O . VAL B 1 125 ? -4.869 50.915 14.758 1.00 36.13 125 VAL B O 1
ATOM 3438 N N . THR B 1 126 ? -3.641 50.130 13.080 1.00 39.10 126 THR B N 1
ATOM 3439 C CA . THR B 1 126 ? -4.371 50.693 11.963 1.00 38.97 126 THR B CA 1
ATOM 3440 C C . THR B 1 126 ? -4.951 49.598 11.067 1.00 37.80 126 THR B C 1
ATOM 3441 O O . THR B 1 126 ? -4.235 48.740 10.552 1.00 37.81 126 THR B O 1
ATOM 3445 N N . LEU B 1 127 ? -6.256 49.665 10.862 1.00 36.76 127 LEU B N 1
ATOM 3446 C CA . LEU B 1 127 ? -6.960 48.772 9.952 1.00 35.91 127 LEU B CA 1
ATOM 3447 C C . LEU B 1 127 ? -7.023 49.363 8.563 1.00 35.91 127 LEU B C 1
ATOM 3448 O O . LEU B 1 127 ? -7.685 50.416 8.311 1.00 36.33 127 LEU B O 1
ATOM 3453 N N . VAL B 1 128 ? -6.316 48.676 7.647 1.00 36.19 128 VAL B N 1
ATOM 3454 C CA . VAL B 1 128 ? -6.139 49.124 6.271 1.00 35.21 128 VAL B CA 1
ATOM 3455 C C . VAL B 1 128 ? -6.973 48.249 5.273 1.00 34.92 128 VAL B C 1
ATOM 3456 O O . VAL B 1 128 ? -6.929 46.986 5.273 1.00 34.22 128 VAL B O 1
ATOM 3460 N N . SER B 1 129 ? -7.718 48.950 4.432 1.00 33.13 129 SER B N 1
ATOM 3461 C CA . SER B 1 129 ? -8.505 48.326 3.416 1.00 32.71 129 SER B CA 1
ATOM 3462 C C . SER B 1 129 ? -7.886 48.620 2.005 1.00 34.18 129 SER B C 1
ATOM 3463 O O . SER B 1 129 ? -7.903 49.717 1.466 1.00 31.28 129 SER B O 1
ATOM 3466 N N . GLN B 1 130 ? -7.366 47.535 1.438 1.00 36.33 130 GLN B N 1
ATOM 3467 C CA . GLN B 1 130 ? -6.863 47.422 0.087 1.00 37.38 130 GLN B CA 1
ATOM 3468 C C . GLN B 1 130 ? -7.988 47.641 -0.923 1.00 37.26 130 GLN B C 1
ATOM 3469 O O . GLN B 1 130 ? -8.980 46.916 -0.926 1.00 36.40 130 GLN B O 1
ATOM 3475 N N . ILE B 1 131 ? -7.834 48.631 -1.785 1.00 36.15 131 ILE B N 1
ATOM 3476 C CA . ILE B 1 131 ? -8.629 48.685 -3.007 1.00 35.23 131 ILE B CA 1
ATOM 3477 C C . ILE B 1 131 ? -8.204 47.624 -4.039 1.00 35.26 131 ILE B C 1
ATOM 3478 O O . ILE B 1 131 ? -7.024 47.424 -4.362 1.00 33.46 131 ILE B O 1
ATOM 3483 N N . VAL B 1 132 ? -9.235 46.976 -4.582 1.00 35.93 132 VAL B N 1
ATOM 3484 C CA . VAL B 1 132 ? -9.159 45.946 -5.555 1.00 36.70 132 VAL B CA 1
ATOM 3485 C C . VAL B 1 132 ? -10.091 46.261 -6.721 1.00 38.18 132 VAL B C 1
ATOM 3486 O O . VAL B 1 132 ? -11.331 46.257 -6.595 1.00 38.25 132 VAL B O 1
ATOM 3490 N N . PRO B 1 133 ? -9.507 46.505 -7.895 1.00 39.13 133 PRO B N 1
ATOM 3491 C CA . PRO B 1 133 ? -10.334 46.500 -9.074 1.00 40.72 133 PRO B CA 1
ATOM 3492 C C . PRO B 1 133 ? -11.060 45.152 -9.311 1.00 41.47 133 PRO B C 1
ATOM 3493 O O . PRO B 1 133 ? -10.498 43.997 -9.149 1.00 41.45 133 PRO B O 1
ATOM 3497 N N . GLY B 1 134 ? -12.331 45.264 -9.645 1.00 42.77 134 GLY B N 1
ATOM 3498 C CA . GLY B 1 134 ? -13.210 46.410 -9.375 1.00 44.02 134 GLY B CA 1
ATOM 3499 C C . GLY B 1 134 ? -14.315 45.741 -8.510 1.00 44.51 134 GLY B C 1
ATOM 3500 O O . GLY B 1 134 ? -15.504 45.912 -8.772 1.00 44.89 134 GLY B O 1
ATOM 3501 N N . GLN B 1 135 ? -13.838 44.882 -7.584 1.00 43.82 135 GLN B N 1
ATOM 3502 C CA . GLN B 1 135 ? -14.499 44.343 -6.408 1.00 43.39 135 GLN B CA 1
ATOM 3503 C C . GLN B 1 135 ? -14.875 45.517 -5.459 1.00 41.74 135 GLN B C 1
ATOM 3504 O O . GLN B 1 135 ? -14.348 46.597 -5.566 1.00 42.34 135 GLN B O 1
ATOM 3510 N N . GLN B 1 136 ? -15.872 45.341 -4.610 1.00 40.13 136 GLN B N 1
ATOM 3511 C CA . GLN B 1 136 ? -16.195 46.369 -3.630 1.00 38.10 136 GLN B CA 1
ATOM 3512 C C . GLN B 1 136 ? -15.354 46.109 -2.376 1.00 35.15 136 GLN B C 1
ATOM 3513 O O . GLN B 1 136 ? -15.058 44.946 -2.057 1.00 33.34 136 GLN B O 1
ATOM 3519 N N . GLU B 1 137 ? -14.990 47.170 -1.665 1.00 32.20 137 GLU B N 1
ATOM 3520 C CA . GLU B 1 137 ? -14.377 46.949 -0.368 1.00 32.30 137 GLU B CA 1
ATOM 3521 C C . GLU B 1 137 ? -15.272 46.101 0.525 1.00 32.49 137 GLU B C 1
ATOM 3522 O O . GLU B 1 137 ? -16.507 46.308 0.595 1.00 30.84 137 GLU B O 1
ATOM 3528 N N . SER B 1 138 ? -14.634 45.189 1.239 1.00 31.64 138 SER B N 1
ATOM 3529 C CA . SER B 1 138 ? -15.284 44.450 2.313 1.00 31.65 138 SER B CA 1
ATOM 3530 C C . SER B 1 138 ? -15.275 45.395 3.531 1.00 31.48 138 SER B C 1
ATOM 3531 O O . SER B 1 138 ? -14.236 45.906 3.924 1.00 32.35 138 SER B O 1
ATOM 3534 N N . LEU B 1 139 ? -16.459 45.648 4.078 1.00 30.35 139 LEU B N 1
ATOM 3535 C CA . LEU B 1 139 ? -16.709 46.704 5.044 1.00 29.32 139 LEU B CA 1
ATOM 3536 C C . LEU B 1 139 ? -17.381 46.012 6.242 1.00 29.59 139 LEU B C 1
ATOM 3537 O O . LEU B 1 139 ? -18.595 45.915 6.329 1.00 27.88 139 LEU B O 1
ATOM 3542 N N . LEU B 1 140 ? -16.546 45.515 7.113 1.00 29.77 140 LEU B N 1
ATOM 3543 C CA . LEU B 1 140 ? -16.947 44.738 8.266 1.00 30.41 140 LEU B CA 1
ATOM 3544 C C . LEU B 1 140 ? -16.672 45.429 9.593 1.00 29.42 140 LEU B C 1
ATOM 3545 O O . LEU B 1 140 ? -15.948 46.469 9.693 1.00 28.59 140 LEU B O 1
ATOM 3550 N N . HIS B 1 141 ? -17.320 44.859 10.615 1.00 28.49 141 HIS B N 1
ATOM 3551 C CA . HIS B 1 141 ? -16.900 45.075 11.998 1.00 27.77 141 HIS B CA 1
ATOM 3552 C C . HIS B 1 141 ? -16.631 43.723 12.591 1.00 27.50 141 HIS B C 1
ATOM 3553 O O . HIS B 1 141 ? -17.032 42.703 12.065 1.00 24.96 141 HIS B O 1
ATOM 3560 N N . TRP B 1 142 ? -15.938 43.736 13.714 1.00 28.97 142 TRP B N 1
ATOM 3561 C CA . TRP B 1 142 ? -15.453 42.482 14.333 1.00 28.49 142 TRP B CA 1
ATOM 3562 C C . TRP B 1 142 ? -15.865 42.307 15.766 1.00 29.04 142 TRP B C 1
ATOM 3563 O O . TRP B 1 142 ? -15.945 43.284 16.523 1.00 30.89 142 TRP B O 1
ATOM 3574 N N . PHE B 1 143 ? -16.203 41.053 16.073 1.00 29.69 143 PHE B N 1
ATOM 3575 C CA . PHE B 1 143 ? -16.622 40.525 17.379 1.00 28.09 143 PHE B CA 1
ATOM 3576 C C . PHE B 1 143 ? -15.536 39.583 17.833 1.00 27.96 143 PHE B C 1
ATOM 3577 O O . PHE B 1 143 ? -15.211 38.608 17.159 1.00 26.68 143 PHE B O 1
ATOM 3585 N N . ILE B 1 144 ? -14.967 39.895 18.984 1.00 29.13 144 ILE B N 1
ATOM 3586 C CA . ILE B 1 144 ? -13.851 39.157 19.514 1.00 30.41 144 ILE B CA 1
ATOM 3587 C C . ILE B 1 144 ? -14.114 38.655 20.926 1.00 30.24 144 ILE B C 1
ATOM 3588 O O . ILE B 1 144 ? -14.371 39.442 21.834 1.00 31.20 144 ILE B O 1
ATOM 3593 N N . GLY B 1 145 ? -13.963 37.364 21.136 1.00 31.00 145 GLY B N 1
ATOM 3594 C CA . GLY B 1 145 ? -14.289 36.815 22.486 1.00 32.05 145 GLY B CA 1
ATOM 3595 C C . GLY B 1 145 ? -13.306 35.778 23.041 1.00 32.09 145 GLY B C 1
ATOM 3596 O O . GLY B 1 145 ? -12.731 35.066 22.289 1.00 32.78 145 GLY B O 1
ATOM 3597 N N . ASP B 1 146 ? -13.116 35.728 24.369 1.00 32.24 146 ASP B N 1
ATOM 3598 C CA . ASP B 1 146 ? -12.335 34.667 25.004 1.00 32.56 146 ASP B CA 1
ATOM 3599 C C . ASP B 1 146 ? -13.257 34.041 26.052 1.00 32.69 146 ASP B C 1
ATOM 3600 O O . ASP B 1 146 ? -14.504 34.162 25.937 1.00 31.45 146 ASP B O 1
ATOM 3605 N N . GLY B 1 147 ? -12.667 33.408 27.068 1.00 32.10 147 GLY B N 1
ATOM 3606 C CA . GLY B 1 147 ? -13.428 32.829 28.182 1.00 32.18 147 GLY B CA 1
ATOM 3607 C C . GLY B 1 147 ? -14.066 33.850 29.144 1.00 32.54 147 GLY B C 1
ATOM 3608 O O . GLY B 1 147 ? -14.886 33.506 29.963 1.00 30.35 147 GLY B O 1
ATOM 3609 N N . LYS B 1 148 ? -13.625 35.096 29.091 1.00 33.51 148 LYS B N 1
ATOM 3610 C CA . LYS B 1 148 ? -14.055 36.090 30.056 1.00 34.01 148 LYS B CA 1
ATOM 3611 C C . LYS B 1 148 ? -14.998 37.105 29.497 1.00 33.61 148 LYS B C 1
ATOM 3612 O O . LYS B 1 148 ? -15.923 37.524 30.193 1.00 35.30 148 LYS B O 1
ATOM 3618 N N . ARG B 1 149 ? -14.799 37.514 28.255 1.00 33.24 149 ARG B N 1
ATOM 3619 C CA . ARG B 1 149 ? -15.500 38.696 27.776 1.00 32.83 149 ARG B CA 1
ATOM 3620 C C . ARG B 1 149 ? -15.394 38.841 26.262 1.00 33.01 149 ARG B C 1
ATOM 3621 O O . ARG B 1 149 ? -14.607 38.093 25.625 1.00 32.72 149 ARG B O 1
ATOM 3629 N N . SER B 1 150 ? -16.199 39.787 25.713 1.00 30.26 150 SER B N 1
ATOM 3630 C CA . SER B 1 150 ? -16.146 40.116 24.312 1.00 29.82 150 SER B CA 1
ATOM 3631 C C . SER B 1 150 ? -15.900 41.611 24.075 1.00 29.95 150 SER B C 1
ATOM 3632 O O . SER B 1 150 ? -16.187 42.487 24.916 1.00 29.98 150 SER B O 1
ATOM 3635 N N . ILE B 1 151 ? -15.273 41.895 22.939 1.00 29.90 151 ILE B N 1
ATOM 3636 C CA . ILE B 1 151 ? -15.224 43.279 22.494 1.00 29.90 151 ILE B CA 1
ATOM 3637 C C . ILE B 1 151 ? -15.720 43.422 21.081 1.00 28.94 151 ILE B C 1
ATOM 3638 O O . ILE B 1 151 ? -15.791 42.431 20.341 1.00 30.37 151 ILE B O 1
ATOM 3643 N N . VAL B 1 152 ? -15.980 44.655 20.710 1.00 27.78 152 VAL B N 1
ATOM 3644 C CA . VAL B 1 152 ? -16.438 44.992 19.380 1.00 29.31 152 VAL B CA 1
ATOM 3645 C C . VAL B 1 152 ? -15.529 46.050 18.794 1.00 29.30 152 VAL B C 1
ATOM 3646 O O . VAL B 1 152 ? -15.318 47.093 19.365 1.00 29.59 152 VAL B O 1
ATOM 3650 N N . VAL B 1 153 ? -15.029 45.765 17.596 1.00 30.44 153 VAL B N 1
ATOM 3651 C CA . VAL B 1 153 ? -14.208 46.721 16.847 1.00 29.63 153 VAL B CA 1
ATOM 3652 C C . VAL B 1 153 ? -14.954 47.290 15.621 1.00 27.97 153 VAL B C 1
ATOM 3653 O O . VAL B 1 153 ? -15.286 46.576 14.700 1.00 28.27 153 VAL B O 1
ATOM 3657 N N . GLU B 1 154 ? -15.177 48.593 15.654 1.00 28.13 154 GLU B N 1
ATOM 3658 C CA . GLU B 1 154 ? -15.839 49.365 14.614 1.00 26.86 154 GLU B CA 1
ATOM 3659 C C . GLU B 1 154 ? -14.914 50.462 14.197 1.00 26.23 154 GLU B C 1
ATOM 3660 O O . GLU B 1 154 ? -14.720 51.451 14.903 1.00 27.20 154 GLU B O 1
ATOM 3666 N N . GLN B 1 155 ? -14.281 50.234 13.051 1.00 26.97 155 GLN B N 1
ATOM 3667 C CA . GLN B 1 155 ? -13.474 51.228 12.393 1.00 28.10 155 GLN B CA 1
ATOM 3668 C C . GLN B 1 155 ? -14.340 51.961 11.394 1.00 27.36 155 GLN B C 1
ATOM 3669 O O . GLN B 1 155 ? -14.865 51.355 10.468 1.00 29.13 155 GLN B O 1
ATOM 3675 N N . MET B 1 156 ? -14.491 53.241 11.620 1.00 26.98 156 MET B N 1
ATOM 3676 C CA . MET B 1 156 ? -15.428 54.086 10.916 1.00 28.88 156 MET B CA 1
ATOM 3677 C C . MET B 1 156 ? -14.746 55.404 10.526 1.00 30.11 156 MET B C 1
ATOM 3678 O O . MET B 1 156 ? -13.543 55.583 10.834 1.00 30.97 156 MET B O 1
ATOM 3683 N N . ALA B 1 157 ? -15.446 56.265 9.779 1.00 30.16 157 ALA B N 1
ATOM 3684 C CA . ALA B 1 157 ? -14.849 57.529 9.259 1.00 30.79 157 ALA B CA 1
ATOM 3685 C C . ALA B 1 157 ? -14.366 58.383 10.396 1.00 31.79 157 ALA B C 1
ATOM 3686 O O . ALA B 1 157 ? -13.469 59.117 10.195 1.00 31.84 157 ALA B O 1
ATOM 3688 N N . ASP B 1 158 ? -14.905 58.248 11.619 1.00 33.16 158 ASP B N 1
ATOM 3689 C CA . ASP B 1 158 ? -14.392 59.082 12.733 1.00 34.05 158 ASP B CA 1
ATOM 3690 C C . ASP B 1 158 ? -13.347 58.387 13.531 1.00 33.87 158 ASP B C 1
ATOM 3691 O O . ASP B 1 158 ? -12.898 58.973 14.466 1.00 34.81 158 ASP B O 1
ATOM 3696 N N . GLY B 1 159 ? -12.914 57.169 13.178 1.00 32.75 159 GLY B N 1
ATOM 3697 C CA . GLY B 1 159 ? -11.844 56.531 13.949 1.00 31.16 159 GLY B CA 1
ATOM 3698 C C . GLY B 1 159 ? -12.256 55.128 14.367 1.00 32.24 159 GLY B C 1
ATOM 3699 O O . GLY B 1 159 ? -13.277 54.635 13.981 1.00 30.31 159 GLY B O 1
ATOM 3700 N N . MET B 1 160 ? -11.391 54.507 15.149 1.00 33.32 160 MET B N 1
ATOM 3701 C CA . MET B 1 160 ? -11.526 53.155 15.554 1.00 34.14 160 MET B CA 1
ATOM 3702 C C . MET B 1 160 ? -12.207 53.133 16.900 1.00 33.64 160 MET B C 1
ATOM 3703 O O . MET B 1 160 ? -11.775 53.814 17.835 1.00 32.92 160 MET B O 1
ATOM 3708 N N . HIS B 1 161 ? -13.261 52.348 17.005 1.00 31.81 161 HIS B N 1
ATOM 3709 C CA . HIS B 1 161 ? -13.952 52.257 18.268 1.00 31.74 161 HIS B CA 1
ATOM 3710 C C . HIS B 1 161 ? -13.836 50.861 18.772 1.00 30.60 161 HIS B C 1
ATOM 3711 O O . HIS B 1 161 ? -14.170 49.933 18.082 1.00 31.17 161 HIS B O 1
ATOM 3718 N N . VAL B 1 162 ? -13.408 50.719 20.015 1.00 29.69 162 VAL B N 1
ATOM 3719 C CA . VAL B 1 162 ? -13.340 49.431 20.650 1.00 28.48 162 VAL B CA 1
ATOM 3720 C C . VAL B 1 162 ? -14.321 49.387 21.834 1.00 29.31 162 VAL B C 1
ATOM 3721 O O . VAL B 1 162 ? -14.140 50.091 22.789 1.00 27.84 162 VAL B O 1
ATOM 3725 N N . HIS B 1 163 ? -15.358 48.535 21.769 1.00 28.61 163 HIS B N 1
ATOM 3726 C CA . HIS B 1 163 ? -16.350 48.532 22.834 1.00 29.62 163 HIS B CA 1
ATOM 3727 C C . HIS B 1 163 ? -16.255 47.252 23.635 1.00 29.14 163 HIS B C 1
ATOM 3728 O O . HIS B 1 163 ? -16.123 46.145 23.068 1.00 28.50 163 HIS B O 1
ATOM 3735 N N . HIS B 1 164 ? -16.453 47.404 24.939 1.00 28.58 164 HIS B N 1
ATOM 3736 C CA . HIS B 1 164 ? -16.752 46.252 25.784 1.00 28.38 164 HIS B CA 1
ATOM 3737 C C . HIS B 1 164 ? -18.178 45.739 25.493 1.00 28.51 164 HIS B C 1
ATOM 3738 O O . HIS B 1 164 ? -19.149 46.489 25.587 1.00 27.07 164 HIS B O 1
ATOM 3745 N N . ASP B 1 165 ? -18.296 44.510 25.015 1.00 27.26 165 ASP B N 1
ATOM 3746 C CA . ASP B 1 165 ? -19.634 44.062 24.625 1.00 27.42 165 ASP B CA 1
ATOM 3747 C C . ASP B 1 165 ? -20.301 43.300 25.766 1.00 27.67 165 ASP B C 1
ATOM 3748 O O . ASP B 1 165 ? -20.148 42.065 25.912 1.00 27.31 165 ASP B O 1
ATOM 3753 N N . ASP B 1 166 ? -21.028 44.042 26.600 1.00 28.95 166 ASP B N 1
ATOM 3754 C CA . ASP B 1 166 ? -21.504 43.495 27.874 1.00 29.62 166 ASP B CA 1
ATOM 3755 C C . ASP B 1 166 ? -22.606 42.509 27.666 1.00 30.72 166 ASP B C 1
ATOM 3756 O O . ASP B 1 166 ? -22.820 41.683 28.514 1.00 31.71 166 ASP B O 1
ATOM 3761 N N . VAL B 1 167 ? -23.277 42.600 26.518 1.00 29.76 167 VAL B N 1
ATOM 3762 C CA . VAL B 1 167 ? -24.237 41.582 26.116 1.00 29.59 167 VAL B CA 1
ATOM 3763 C C . VAL B 1 167 ? -23.731 40.412 25.294 1.00 28.00 167 VAL B C 1
ATOM 3764 O O . VAL B 1 167 ? -24.502 39.554 24.987 1.00 27.04 167 VAL B O 1
ATOM 3768 N N . ASP B 1 168 ? -22.445 40.412 24.916 1.00 28.72 168 ASP B N 1
ATOM 3769 C CA . ASP B 1 168 ? -21.772 39.268 24.317 1.00 27.38 168 ASP B CA 1
ATOM 3770 C C . ASP B 1 168 ? -22.391 38.821 23.006 1.00 27.15 168 ASP B C 1
ATOM 3771 O O . ASP B 1 168 ? -22.445 37.635 22.697 1.00 27.36 168 ASP B O 1
ATOM 3776 N N . VAL B 1 169 ? -22.798 39.802 22.223 1.00 27.60 169 VAL B N 1
ATOM 3777 C CA . VAL B 1 169 ? -23.603 39.601 20.998 1.00 28.05 169 VAL B CA 1
ATOM 3778 C C . VAL B 1 169 ? -23.259 40.742 20.007 1.00 27.46 169 VAL B C 1
ATOM 3779 O O . VAL B 1 169 ? -22.883 41.866 20.359 1.00 27.51 169 VAL B O 1
ATOM 3783 N N . LEU B 1 170 ? -23.358 40.423 18.738 1.00 27.53 170 LEU B N 1
ATOM 3784 C CA . LEU B 1 170 ? -23.144 41.412 17.704 1.00 26.93 170 LEU B CA 1
ATOM 3785 C C . LEU B 1 170 ? -23.904 41.028 16.432 1.00 25.50 170 LEU B C 1
ATOM 3786 O O . LEU B 1 170 ? -24.029 39.864 16.082 1.00 26.15 170 LEU B O 1
ATOM 3791 N N . THR B 1 171 ? -24.366 42.048 15.733 1.00 26.17 171 THR B N 1
ATOM 3792 C CA . THR B 1 171 ? -25.179 41.843 14.491 1.00 27.67 171 THR B CA 1
ATOM 3793 C C . THR B 1 171 ? -24.517 42.694 13.360 1.00 25.97 171 THR B C 1
ATOM 3794 O O . THR B 1 171 ? -23.292 42.610 13.157 1.00 26.47 171 THR B O 1
ATOM 3798 N N . ASN B 1 172 ? -25.289 43.526 12.669 1.00 26.29 172 ASN B N 1
ATOM 3799 C CA . ASN B 1 172 ? -24.855 44.421 11.662 1.00 26.14 172 ASN B CA 1
ATOM 3800 C C . ASN B 1 172 ? -25.103 45.882 12.036 1.00 26.76 172 ASN B C 1
ATOM 3801 O O . ASN B 1 172 ? -24.910 46.240 13.177 1.00 27.83 172 ASN B O 1
ATOM 3806 N N . GLN B 1 173 ? -25.513 46.714 11.085 1.00 25.93 173 GLN B N 1
ATOM 3807 C CA . GLN B 1 173 ? -25.701 48.140 11.277 1.00 27.13 173 GLN B CA 1
ATOM 3808 C C . GLN B 1 173 ? -26.897 48.374 12.240 1.00 26.37 173 GLN B C 1
ATOM 3809 O O . GLN B 1 173 ? -27.791 47.544 12.257 1.00 27.51 173 GLN B O 1
ATOM 3815 N N . PRO B 1 174 ? -26.970 49.544 12.877 1.00 25.70 174 PRO B N 1
ATOM 3816 C CA . PRO B 1 174 ? -25.952 50.605 12.851 1.00 25.85 174 PRO B CA 1
ATOM 3817 C C . PRO B 1 174 ? -24.895 50.451 13.895 1.00 25.27 174 PRO B C 1
ATOM 3818 O O . PRO B 1 174 ? -24.440 49.335 14.144 1.00 27.68 174 PRO B O 1
ATOM 3822 N N . THR B 1 175 ? -24.474 51.513 14.565 1.00 26.45 175 THR B N 1
ATOM 3823 C CA . THR B 1 175 ? -23.354 51.373 15.497 1.00 26.42 175 THR B CA 1
ATOM 3824 C C . THR B 1 175 ? -23.714 50.606 16.757 1.00 26.71 175 THR B C 1
ATOM 3825 O O . THR B 1 175 ? -24.903 50.478 17.131 1.00 27.07 175 THR B O 1
ATOM 3829 N N . PHE B 1 176 ? -22.667 50.162 17.465 1.00 27.47 176 PHE B N 1
ATOM 3830 C CA . PHE B 1 176 ? -22.823 49.378 18.662 1.00 27.27 176 PHE B CA 1
ATOM 3831 C C . PHE B 1 176 ? -23.564 50.138 19.730 1.00 28.19 176 PHE B C 1
ATOM 3832 O O . PHE B 1 176 ? -24.424 49.594 20.439 1.00 28.95 176 PHE B O 1
ATOM 3840 N N . ASP B 1 177 ? -23.228 51.407 19.872 1.00 28.38 177 ASP B N 1
ATOM 3841 C CA . ASP B 1 177 ? -23.938 52.311 20.797 1.00 28.72 177 ASP B CA 1
ATOM 3842 C C . ASP B 1 177 ? -25.432 52.394 20.511 1.00 27.22 177 ASP B C 1
ATOM 3843 O O . ASP B 1 177 ? -26.237 52.428 21.452 1.00 25.28 177 ASP B O 1
ATOM 3848 N N . PHE B 1 178 ? -25.807 52.477 19.214 1.00 25.88 178 PHE B N 1
ATOM 3849 C CA . PHE B 1 178 ? -27.172 52.444 18.850 1.00 25.44 178 PHE B CA 1
ATOM 3850 C C . PHE B 1 178 ? -27.902 51.222 19.446 1.00 25.50 178 PHE B C 1
ATOM 3851 O O . PHE B 1 178 ? -28.977 51.313 20.105 1.00 25.11 178 PHE B O 1
ATOM 3859 N N . HIS B 1 179 ? -27.310 50.084 19.219 1.00 24.62 179 HIS B N 1
ATOM 3860 C CA . HIS B 1 179 ? -27.903 48.857 19.621 1.00 25.17 179 HIS B CA 1
ATOM 3861 C C . HIS B 1 179 ? -28.075 48.777 21.126 1.00 25.81 179 HIS B C 1
ATOM 3862 O O . HIS B 1 179 ? -29.082 48.232 21.644 1.00 23.72 179 HIS B O 1
ATOM 3869 N N . MET B 1 180 ? -27.042 49.225 21.851 1.00 25.08 180 MET B N 1
ATOM 3870 C CA . MET B 1 180 ? -27.086 49.179 23.276 1.00 25.93 180 MET B CA 1
ATOM 3871 C C . MET B 1 180 ? -28.151 50.143 23.828 1.00 25.45 180 MET B C 1
ATOM 3872 O O . MET B 1 180 ? -28.757 49.855 24.830 1.00 24.63 180 MET B O 1
ATOM 3877 N N . GLU B 1 181 ? -28.349 51.294 23.193 1.00 24.27 181 GLU B N 1
ATOM 3878 C CA . GLU B 1 181 ? -29.442 52.177 23.592 1.00 23.83 181 GLU B CA 1
ATOM 3879 C C . GLU B 1 181 ? -30.772 51.539 23.324 1.00 24.18 181 GLU B C 1
ATOM 3880 O O . GLU B 1 181 ? -31.679 51.547 24.170 1.00 25.99 181 GLU B O 1
ATOM 3886 N N . ASN B 1 182 ? -30.892 50.995 22.106 1.00 25.47 182 ASN B N 1
ATOM 3887 C CA . ASN B 1 182 ? -32.042 50.303 21.631 1.00 24.33 182 ASN B CA 1
ATOM 3888 C C . ASN B 1 182 ? -32.561 49.213 22.545 1.00 23.86 182 ASN B C 1
ATOM 3889 O O . ASN B 1 182 ? -33.770 49.092 22.772 1.00 23.33 182 ASN B O 1
ATOM 3894 N N . LEU B 1 183 ? -31.656 48.457 23.130 1.00 25.32 183 LEU B N 1
ATOM 3895 C CA . LEU B 1 183 ? -32.019 47.461 24.122 1.00 25.04 183 LEU B CA 1
ATOM 3896 C C . LEU B 1 183 ? -32.911 47.957 25.291 1.00 26.37 183 LEU B C 1
ATOM 3897 O O . LEU B 1 183 ? -33.733 47.194 25.863 1.00 25.74 183 LEU B O 1
ATOM 3902 N N . ARG B 1 184 ? -32.696 49.205 25.665 1.00 26.01 184 ARG B N 1
ATOM 3903 C CA . ARG B 1 184 ? -33.381 49.745 26.739 1.00 26.15 184 ARG B CA 1
ATOM 3904 C C . ARG B 1 184 ? -34.891 49.821 26.535 1.00 26.90 184 ARG B C 1
ATOM 3905 O O . ARG B 1 184 ? -35.650 49.729 27.521 1.00 26.68 184 ARG B O 1
ATOM 3913 N N . ASN B 1 185 ? -35.324 49.971 25.275 1.00 26.65 185 ASN B N 1
ATOM 3914 C CA . ASN B 1 185 ? -36.763 49.803 24.889 1.00 26.75 185 ASN B CA 1
ATOM 3915 C C . ASN B 1 185 ? -37.371 48.534 25.350 1.00 24.62 185 ASN B C 1
ATOM 3916 O O . ASN B 1 185 ? -38.521 48.527 25.594 1.00 26.30 185 ASN B O 1
ATOM 3921 N N . TYR B 1 186 ? -36.570 47.487 25.490 1.00 25.14 186 TYR B N 1
ATOM 3922 C CA . TYR B 1 186 ? -37.040 46.090 25.750 1.00 25.48 186 TYR B CA 1
ATOM 3923 C C . TYR B 1 186 ? -36.714 45.608 27.165 1.00 27.38 186 TYR B C 1
ATOM 3924 O O . TYR B 1 186 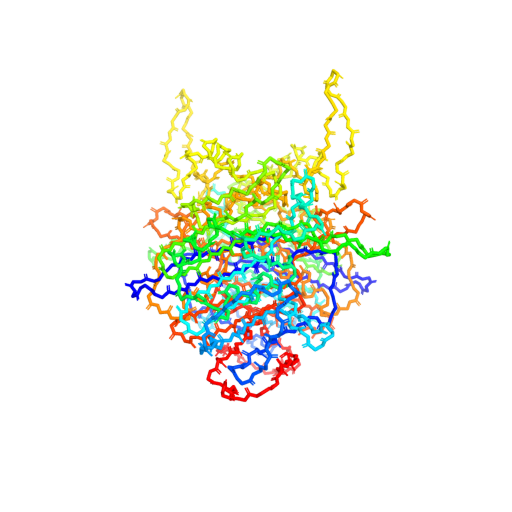? -36.793 44.404 27.456 1.00 26.74 186 TYR B O 1
ATOM 3933 N N . MET B 1 187 ? -36.364 46.551 28.052 1.00 27.69 187 MET B N 1
ATOM 3934 C CA . MET B 1 187 ? -35.909 46.189 29.381 1.00 29.33 187 MET B CA 1
ATOM 3935 C C . MET B 1 187 ? -36.994 45.523 30.274 1.00 29.42 187 MET B C 1
ATOM 3936 O O . MET B 1 187 ? -36.667 44.802 31.228 1.00 29.60 187 MET B O 1
ATOM 3941 N N . CYS B 1 188 ? -38.268 45.645 29.905 1.00 29.13 188 CYS B N 1
ATOM 3942 C CA . CYS B 1 188 ? -39.346 44.994 30.629 1.00 28.86 188 CYS B CA 1
ATOM 3943 C C . CYS B 1 188 ? -39.754 43.641 30.087 1.00 29.46 188 CYS B C 1
ATOM 3944 O O . CYS B 1 188 ? -40.597 43.001 30.646 1.00 29.15 188 CYS B O 1
ATOM 3947 N N . VAL B 1 189 ? -39.186 43.248 28.974 1.00 29.74 189 VAL B N 1
ATOM 3948 C CA . VAL B 1 189 ? -39.387 41.942 28.420 1.00 31.29 189 VAL B CA 1
ATOM 3949 C C . VAL B 1 189 ? -38.836 40.880 29.407 1.00 32.73 189 VAL B C 1
ATOM 3950 O O . VAL B 1 189 ? -37.672 40.932 29.845 1.00 35.01 189 VAL B O 1
ATOM 3954 N N . SER B 1 190 ? -39.629 39.868 29.685 1.00 31.71 190 SER B N 1
ATOM 3955 C CA . SER B 1 190 ? -39.311 38.985 30.797 1.00 31.22 190 SER B CA 1
ATOM 3956 C C . SER B 1 190 ? -39.445 37.545 30.346 1.00 30.41 190 SER B C 1
ATOM 3957 O O . SER B 1 190 ? -40.344 37.265 29.586 1.00 30.90 190 SER B O 1
ATOM 3960 N N . ASN B 1 191 ? -38.603 36.641 30.848 1.00 30.69 191 ASN B N 1
ATOM 3961 C CA . ASN B 1 191 ? -38.786 35.210 30.664 1.00 30.94 191 ASN B CA 1
ATOM 3962 C C . ASN B 1 191 ? -39.705 34.583 31.732 1.00 32.20 191 ASN B C 1
ATOM 3963 O O . ASN B 1 191 ? -40.013 33.413 31.669 1.00 30.83 191 ASN B O 1
ATOM 3968 N N . GLU B 1 192 ? -40.229 35.401 32.638 1.00 32.60 192 GLU B N 1
ATOM 3969 C CA . GLU B 1 192 ? -41.150 34.897 33.660 1.00 33.01 192 GLU B CA 1
ATOM 3970 C C . GLU B 1 192 ? -42.520 34.815 33.053 1.00 32.76 192 GLU B C 1
ATOM 3971 O O . GLU B 1 192 ? -42.883 35.586 32.082 1.00 32.93 192 GLU B O 1
ATOM 3977 N N . MET B 1 193 ? -43.261 33.881 33.623 1.00 32.44 193 MET B N 1
ATOM 3978 C CA . MET B 1 193 ? -44.667 33.756 33.350 1.00 33.37 193 MET B CA 1
ATOM 3979 C C . MET B 1 193 ? -45.362 35.073 33.710 1.00 32.53 193 MET B C 1
ATOM 3980 O O . MET B 1 193 ? -45.209 35.621 34.791 1.00 32.81 193 MET B O 1
ATOM 3985 N N . ALA B 1 194 ? -46.140 35.562 32.788 1.00 32.99 194 ALA B N 1
ATOM 3986 C CA . ALA B 1 194 ? -46.772 36.821 32.995 1.00 34.40 194 ALA B CA 1
ATOM 3987 C C . ALA B 1 194 ? -47.777 36.617 34.077 1.00 36.63 194 ALA B C 1
ATOM 3988 O O . ALA B 1 194 ? -48.647 35.750 33.986 1.00 36.95 194 ALA B O 1
ATOM 3990 N N . GLU B 1 195 ? -47.724 37.435 35.124 1.00 39.93 195 GLU B N 1
ATOM 3991 C CA . GLU B 1 195 ? -48.666 37.160 36.220 1.00 40.40 195 GLU B CA 1
ATOM 3992 C C . GLU B 1 195 ? -49.956 37.899 36.031 1.00 38.35 195 GLU B C 1
ATOM 3993 O O . GLU B 1 195 ? -50.000 38.996 35.453 1.00 37.30 195 GLU B O 1
ATOM 3999 N N . PRO B 1 196 ? -51.025 37.281 36.526 1.00 36.73 196 PRO B N 1
ATOM 4000 C CA . PRO B 1 196 ? -52.368 37.801 36.408 1.00 36.06 196 PRO B CA 1
ATOM 4001 C C . PRO B 1 196 ? -52.505 39.180 36.955 1.00 35.45 196 PRO B C 1
ATOM 4002 O O . PRO B 1 196 ? -51.983 39.470 38.035 1.00 34.20 196 PRO B O 1
ATOM 4006 N N . THR B 1 197 ? -53.169 40.031 36.174 1.00 34.25 197 THR B N 1
ATOM 4007 C CA . THR B 1 197 ? -53.377 41.389 36.542 1.00 34.11 197 THR B CA 1
ATOM 4008 C C . THR B 1 197 ? -54.708 41.863 35.984 1.00 34.09 197 THR B C 1
ATOM 4009 O O . THR B 1 197 ? -55.210 41.299 35.033 1.00 33.78 197 THR B O 1
ATOM 4013 N N . SER B 1 198 ? -55.197 42.982 36.453 1.00 32.83 198 SER B N 1
ATOM 4014 C CA . SER B 1 198 ? -56.469 43.453 35.990 1.00 33.97 198 SER B CA 1
ATOM 4015 C C . SER B 1 198 ? -56.378 44.793 35.303 1.00 32.99 198 SER B C 1
ATOM 4016 O O . SER B 1 198 ? -55.744 45.705 35.825 1.00 33.78 198 SER B O 1
ATOM 4019 N N . TRP B 1 199 ? -57.121 44.984 34.242 1.00 32.04 199 TRP B N 1
ATOM 4020 C CA . TRP B 1 199 ? -57.313 46.349 33.729 1.00 33.50 199 TRP B CA 1
ATOM 4021 C C . TRP B 1 199 ? -58.760 46.705 34.041 1.00 33.11 199 TRP B C 1
ATOM 4022 O O . TRP B 1 199 ? -59.702 46.153 33.453 1.00 32.89 199 TRP B O 1
ATOM 4033 N N . GLY B 1 200 ? -58.945 47.594 34.988 1.00 33.42 200 GLY B N 1
ATOM 4034 C CA . GLY B 1 200 ? -60.287 47.797 35.504 1.00 33.61 200 GLY B CA 1
ATOM 4035 C C . GLY B 1 200 ? -60.819 46.509 36.123 1.00 33.12 200 GLY B C 1
ATOM 4036 O O . GLY B 1 200 ? -60.139 45.876 36.881 1.00 32.55 200 GLY B O 1
ATOM 4037 N N . LYS B 1 201 ? -62.029 46.125 35.731 1.00 33.97 201 LYS B N 1
ATOM 4038 C CA . LYS B 1 201 ? -62.640 44.882 36.151 1.00 34.89 201 LYS B CA 1
ATOM 4039 C C . LYS B 1 201 ? -62.154 43.691 35.343 1.00 34.42 201 LYS B C 1
ATOM 4040 O O . LYS B 1 201 ? -62.545 42.584 35.631 1.00 33.59 201 LYS B O 1
ATOM 4046 N N . ALA B 1 202 ? -61.385 43.908 34.275 1.00 35.60 202 ALA B N 1
ATOM 4047 C CA . ALA B 1 202 ? -60.987 42.804 33.393 1.00 35.63 202 ALA B CA 1
ATOM 4048 C C . ALA B 1 202 ? -59.747 42.152 33.938 1.00 36.18 202 ALA B C 1
ATOM 4049 O O . ALA B 1 202 ? -58.678 42.744 33.960 1.00 36.30 202 ALA B O 1
ATOM 4051 N N . SER B 1 203 ? -59.879 40.907 34.308 1.00 35.61 203 SER B N 1
ATOM 4052 C CA . SER B 1 203 ? -58.738 40.115 34.720 1.00 36.39 203 SER B CA 1
ATOM 4053 C C . SER B 1 203 ? -57.950 39.562 33.484 1.00 35.39 203 SER B C 1
ATOM 4054 O O . SER B 1 203 ? -58.483 38.840 32.673 1.00 35.32 203 SER B O 1
ATOM 4057 N N . LEU B 1 204 ? -56.703 39.946 33.315 1.00 34.56 204 LEU B N 1
ATOM 4058 C CA . LEU B 1 204 ? -55.851 39.416 32.231 1.00 34.12 204 LEU B CA 1
ATOM 4059 C C . LEU B 1 204 ? -54.937 38.308 32.679 1.00 33.12 204 LEU B C 1
ATOM 4060 O O . LEU B 1 204 ? -54.222 38.453 33.687 1.00 32.98 204 LEU B O 1
ATOM 4065 N N . THR B 1 205 ? -54.965 37.186 31.948 1.00 32.10 205 THR B N 1
ATOM 4066 C CA . THR B 1 205 ? -54.013 36.098 32.240 1.00 32.31 205 THR B CA 1
ATOM 4067 C C . THR B 1 205 ? -53.339 35.660 30.939 1.00 30.39 205 THR B C 1
ATOM 4068 O O . THR B 1 205 ? -53.841 35.956 29.898 1.00 29.82 205 THR B O 1
ATOM 4072 N N . ALA B 1 206 ? -52.220 34.989 31.032 1.00 29.21 206 ALA B N 1
ATOM 4073 C CA . ALA B 1 206 ? -51.460 34.557 29.874 1.00 30.94 206 ALA B CA 1
ATOM 4074 C C . ALA B 1 206 ? -52.049 33.212 29.387 1.00 31.58 206 ALA B C 1
ATOM 4075 O O . ALA B 1 206 ? -52.511 32.467 30.176 1.00 30.82 206 ALA B O 1
ATOM 4077 N N . TRP B 1 207 ? -52.030 32.948 28.086 1.00 31.32 207 TRP B N 1
ATOM 4078 C CA . TRP B 1 207 ? -52.465 31.652 27.551 1.00 31.88 207 TRP B CA 1
ATOM 4079 C C . TRP B 1 207 ? -51.548 30.575 28.062 1.00 31.23 207 TRP B C 1
ATOM 4080 O O . TRP B 1 207 ? -51.959 29.494 28.269 1.00 33.58 207 TRP B O 1
ATOM 4091 N N . GLY B 1 208 ? -50.302 30.914 28.284 1.00 30.54 208 GLY B N 1
ATOM 4092 C CA . GLY B 1 208 ? -49.268 29.963 28.580 1.00 29.63 208 GLY B CA 1
ATOM 4093 C C . GLY B 1 208 ? -47.939 30.681 28.450 1.00 29.09 208 GLY B C 1
ATOM 4094 O O . GLY B 1 208 ? -47.866 31.926 28.556 1.00 31.73 208 GLY B O 1
ATOM 4095 N N . ALA B 1 209 ? -46.876 29.940 28.236 1.00 29.05 209 ALA B N 1
ATOM 4096 C CA . ALA B 1 209 ? -45.550 30.538 28.102 1.00 29.67 209 ALA B CA 1
ATOM 4097 C C . ALA B 1 209 ? -45.437 31.573 26.941 1.00 29.83 209 ALA B C 1
ATOM 4098 O O . ALA B 1 209 ? -46.061 31.483 25.894 1.00 31.84 209 ALA B O 1
ATOM 4100 N N . GLY B 1 210 ? -44.695 32.628 27.256 1.00 29.68 210 GLY B N 1
ATOM 4101 C CA . GLY B 1 210 ? -44.094 33.555 26.339 1.00 29.11 210 GLY B CA 1
ATOM 4102 C C . GLY B 1 210 ? -44.692 34.950 26.275 1.00 29.99 210 GLY B C 1
ATOM 4103 O O . GLY B 1 210 ? -44.203 35.787 25.478 1.00 30.06 210 GLY B O 1
ATOM 4104 N N . VAL B 1 211 ? -45.807 35.169 27.007 1.00 29.74 211 VAL B N 1
ATOM 4105 C CA . VAL B 1 211 ? -46.524 36.417 27.010 1.00 29.55 211 VAL B CA 1
ATOM 4106 C C . VAL B 1 211 ? -45.629 37.491 27.676 1.00 28.68 211 VAL B C 1
ATOM 4107 O O . VAL B 1 211 ? -45.603 38.623 27.220 1.00 30.89 211 VAL B O 1
ATOM 4111 N N . GLY B 1 212 ? -44.862 37.143 28.717 1.00 28.59 212 GLY B N 1
ATOM 4112 C CA . GLY B 1 212 ? -43.925 38.096 29.309 1.00 29.94 212 GLY B CA 1
ATOM 4113 C C . GLY B 1 212 ? -42.827 38.543 28.366 1.00 30.26 212 GLY B C 1
ATOM 4114 O O . GLY B 1 212 ? -42.192 39.545 28.588 1.00 30.57 212 GLY B O 1
ATOM 4115 N N . MET B 1 213 ? -42.544 37.730 27.335 1.00 31.51 213 MET B N 1
ATOM 4116 C CA . MET B 1 213 ? -41.558 38.052 26.324 1.00 30.19 213 MET B CA 1
ATOM 4117 C C . MET B 1 213 ? -42.138 38.918 25.185 1.00 29.24 213 MET B C 1
ATOM 4118 O O . MET B 1 213 ? -41.381 39.442 24.317 1.00 28.56 213 MET B O 1
ATOM 4123 N N . HIS B 1 214 ? -43.458 39.138 25.235 1.00 26.96 214 HIS B N 1
ATOM 4124 C CA . HIS B 1 214 ? -44.073 40.005 24.328 1.00 26.11 214 HIS B CA 1
ATOM 4125 C C . HIS B 1 214 ? -43.381 41.382 24.286 1.00 26.03 214 HIS B C 1
ATOM 4126 O O . HIS B 1 214 ? -43.057 41.949 25.278 1.00 25.31 214 HIS B O 1
ATOM 4133 N N . GLY B 1 215 ? -43.202 41.912 23.098 1.00 25.78 215 GLY B N 1
ATOM 4134 C CA . GLY B 1 215 ? -42.428 43.118 22.865 1.00 26.03 215 GLY B CA 1
ATOM 4135 C C . GLY B 1 215 ? -41.119 42.882 22.078 1.00 25.80 215 GLY B C 1
ATOM 4136 O O . GLY B 1 215 ? -40.635 43.740 21.489 1.00 24.82 215 GLY B O 1
ATOM 4137 N N . ILE B 1 216 ? -40.526 41.708 22.169 1.00 27.41 216 ILE B N 1
ATOM 4138 C CA . ILE B 1 216 ? -39.324 41.327 21.396 1.00 28.33 216 ILE B CA 1
ATOM 4139 C C . ILE B 1 216 ? -39.698 41.287 19.910 1.00 27.23 216 ILE B C 1
ATOM 4140 O O . ILE B 1 216 ? -40.652 40.650 19.549 1.00 26.98 216 ILE B O 1
ATOM 4145 N N . PRO B 1 217 ? -38.938 41.998 19.060 1.00 26.94 217 PRO B N 1
ATOM 4146 C CA . PRO B 1 217 ? -39.226 41.994 17.609 1.00 26.48 217 PRO B CA 1
ATOM 4147 C C . PRO B 1 217 ? -38.807 40.630 16.988 1.00 25.84 217 PRO B C 1
ATOM 4148 O O . PRO B 1 217 ? -37.889 39.961 17.510 1.00 26.18 217 PRO B O 1
ATOM 4152 N N . GLY B 1 218 ? -39.565 40.212 15.979 1.00 24.13 218 GLY B N 1
ATOM 4153 C CA . GLY B 1 218 ? -39.407 38.908 15.350 1.00 25.18 218 GLY B CA 1
ATOM 4154 C C . GLY B 1 218 ? -38.857 38.991 13.906 1.00 24.83 218 GLY B C 1
ATOM 4155 O O . GLY B 1 218 ? -38.759 37.994 13.202 1.00 26.75 218 GLY B O 1
ATOM 4156 N N . ASP B 1 219 ? -38.502 40.161 13.434 1.00 25.21 219 ASP B N 1
ATOM 4157 C CA . ASP B 1 219 ? -38.014 40.272 12.078 1.00 25.44 219 ASP B CA 1
ATOM 4158 C C . ASP B 1 219 ? -36.522 40.018 12.033 1.00 26.09 219 ASP B C 1
ATOM 4159 O O . ASP B 1 219 ? -35.842 40.033 13.020 1.00 24.40 219 ASP B O 1
ATOM 4164 N N . VAL B 1 220 ? -35.993 39.906 10.828 1.00 27.10 220 VAL B N 1
ATOM 4165 C CA . VAL B 1 220 ? -34.567 39.605 10.659 1.00 27.29 220 VAL B CA 1
ATOM 4166 C C . VAL B 1 220 ? -33.701 40.801 10.261 1.00 27.68 220 VAL B C 1
ATOM 4167 O O . VAL B 1 220 ? -32.591 40.655 9.844 1.00 30.30 220 VAL B O 1
ATOM 4171 N N . SER B 1 221 ? -34.196 42.008 10.443 1.00 27.96 221 SER B N 1
ATOM 4172 C CA . SER B 1 221 ? -33.331 43.171 10.492 1.00 25.72 221 SER B CA 1
ATOM 4173 C C . SER B 1 221 ? -32.191 43.031 11.497 1.00 25.62 221 SER B C 1
ATOM 4174 O O . SER B 1 221 ? -32.270 42.382 12.583 1.00 25.13 221 SER B O 1
ATOM 4177 N N . SER B 1 222 ? -31.131 43.739 11.145 1.00 24.27 222 SER B N 1
ATOM 4178 C CA . SER B 1 222 ? -29.984 43.815 11.988 1.00 24.84 222 SER B CA 1
ATOM 4179 C C . SER B 1 222 ? -30.280 44.202 13.438 1.00 24.92 222 SER B C 1
ATOM 4180 O O . SER B 1 222 ? -29.850 43.472 14.316 1.00 28.10 222 SER B O 1
ATOM 4183 N N . PRO B 1 223 ? -30.994 45.326 13.699 1.00 26.25 223 PRO B N 1
ATOM 4184 C CA . PRO B 1 223 ? -31.365 45.752 15.065 1.00 25.79 223 PRO B CA 1
ATOM 4185 C C . PRO B 1 223 ? -32.314 44.824 15.774 1.00 24.82 223 PRO B C 1
ATOM 4186 O O . PRO B 1 223 ? -32.124 44.518 16.953 1.00 24.45 223 PRO B O 1
ATOM 4190 N N . SER B 1 224 ? -33.315 44.334 15.041 1.00 25.81 224 SER B N 1
ATOM 4191 C CA . SER B 1 224 ? -34.259 43.316 15.609 1.00 24.23 224 SER B CA 1
ATOM 4192 C C . SER B 1 224 ? -33.509 42.065 16.022 1.00 24.99 224 SER B C 1
ATOM 4193 O O . SER B 1 224 ? -33.763 41.544 17.128 1.00 24.68 224 SER B O 1
ATOM 4196 N N . ARG B 1 225 ? -32.548 41.619 15.187 1.00 24.32 225 ARG B N 1
ATOM 4197 C CA . ARG B 1 225 ? -31.745 40.456 15.528 1.00 24.82 225 ARG B CA 1
ATOM 4198 C C . ARG B 1 225 ? -30.834 40.682 16.753 1.00 26.03 225 ARG B C 1
ATOM 4199 O O . ARG B 1 225 ? -30.650 39.775 17.601 1.00 24.47 225 ARG B O 1
ATOM 4207 N N . PHE B 1 226 ? -30.306 41.907 16.859 1.00 24.84 226 PHE B N 1
ATOM 4208 C CA . PHE B 1 226 ? -29.447 42.214 17.976 1.00 23.45 226 PHE B CA 1
ATOM 4209 C C . PHE B 1 226 ? -30.242 42.100 19.238 1.00 23.07 226 PHE B C 1
ATOM 4210 O O . PHE B 1 226 ? -29.767 41.509 20.226 1.00 26.53 226 PHE B O 1
ATOM 4218 N N . VAL B 1 227 ? -31.423 42.659 19.243 1.00 22.52 227 VAL B N 1
ATOM 4219 C CA . VAL B 1 227 ? -32.279 42.597 20.441 1.00 23.78 227 VAL B CA 1
ATOM 4220 C C . VAL B 1 227 ? -32.700 41.136 20.810 1.00 23.33 227 VAL B C 1
ATOM 4221 O O . VAL B 1 227 ? -32.570 40.737 21.927 1.00 23.18 227 VAL B O 1
ATOM 4225 N N . ARG B 1 228 ? -33.142 40.351 19.822 1.00 25.51 228 ARG B N 1
ATOM 4226 C CA . ARG B 1 228 ? -33.605 38.982 20.044 1.00 25.73 228 ARG B CA 1
ATOM 4227 C C . ARG B 1 228 ? -32.483 38.120 20.594 1.00 25.53 228 ARG B C 1
ATOM 4228 O O . ARG B 1 228 ? -32.699 37.327 21.574 1.00 26.67 228 ARG B O 1
ATOM 4236 N N . VAL B 1 229 ? -31.298 38.243 19.995 1.00 23.71 229 VAL B N 1
ATOM 4237 C CA . VAL B 1 229 ? -30.203 37.361 20.399 1.00 25.68 229 VAL B CA 1
ATOM 4238 C C . VAL B 1 229 ? -29.603 37.848 21.703 1.00 25.37 229 VAL B C 1
ATOM 4239 O O . VAL B 1 229 ? -29.210 37.061 22.538 1.00 26.76 229 VAL B O 1
ATOM 4243 N N . ALA B 1 230 ? -29.581 39.154 21.923 1.00 23.78 230 ALA B N 1
ATOM 4244 C CA . ALA B 1 230 ? -29.144 39.653 23.243 1.00 23.32 230 ALA B CA 1
ATOM 4245 C C . ALA B 1 230 ? -30.008 39.128 24.359 1.00 23.41 230 ALA B C 1
ATOM 4246 O O . ALA B 1 230 ? -29.552 38.655 25.399 1.00 24.98 230 ALA B O 1
ATOM 4248 N N . TYR B 1 231 ? -31.267 39.189 24.113 1.00 23.12 231 TYR B N 1
ATOM 4249 C CA . TYR B 1 231 ? -32.222 38.619 25.037 1.00 24.47 231 TYR B CA 1
ATOM 4250 C C . TYR B 1 231 ? -31.942 37.106 25.313 1.00 24.90 231 TYR B C 1
ATOM 4251 O O . TYR B 1 231 ? -31.945 36.634 26.471 1.00 23.91 231 TYR B O 1
ATOM 4260 N N . THR B 1 232 ? -31.873 36.379 24.206 1.00 25.33 232 THR B N 1
ATOM 4261 C CA . THR B 1 232 ? -31.727 34.965 24.269 1.00 25.96 232 THR B CA 1
ATOM 4262 C C . THR B 1 232 ? -30.402 34.543 24.964 1.00 25.80 232 THR B C 1
ATOM 4263 O O . THR B 1 232 ? -30.370 33.673 25.852 1.00 26.34 232 THR B O 1
ATOM 4267 N N . ASN B 1 233 ? -29.325 35.177 24.557 1.00 24.67 233 ASN B N 1
ATOM 4268 C CA . ASN B 1 233 ? -28.082 34.914 25.192 1.00 25.17 233 ASN B CA 1
ATOM 4269 C C . ASN B 1 233 ? -28.046 35.262 26.667 1.00 25.03 233 ASN B C 1
ATOM 4270 O O . ASN B 1 233 ? -27.444 34.509 27.434 1.00 25.17 233 ASN B O 1
ATOM 4275 N N . ALA B 1 234 ? -28.728 36.331 27.087 1.00 23.84 234 ALA B N 1
ATOM 4276 C CA . ALA B 1 234 ? -28.635 36.774 28.467 1.00 24.21 234 ALA B CA 1
ATOM 4277 C C . ALA B 1 234 ? -29.544 35.906 29.318 1.00 25.97 234 ALA B C 1
ATOM 4278 O O . ALA B 1 234 ? -29.318 35.818 30.467 1.00 24.20 234 ALA B O 1
ATOM 4280 N N . HIS B 1 235 ? -30.611 35.321 28.754 1.00 26.26 235 HIS B N 1
ATOM 4281 C CA . HIS B 1 235 ? -31.529 34.505 29.566 1.00 26.63 235 HIS B CA 1
ATOM 4282 C C . HIS B 1 235 ? -31.246 33.012 29.568 1.00 26.84 235 HIS B C 1
ATOM 4283 O O . HIS B 1 235 ? -31.898 32.289 30.289 1.00 25.55 235 HIS B O 1
ATOM 4290 N N . TYR B 1 236 ? -30.373 32.549 28.667 1.00 27.60 236 TYR B N 1
ATOM 4291 C CA . TYR B 1 236 ? -30.146 31.091 28.511 1.00 27.86 236 TYR B CA 1
ATOM 4292 C C . TYR B 1 236 ? -29.415 30.635 29.833 1.00 29.02 236 TYR B C 1
ATOM 4293 O O . TYR B 1 236 ? -28.412 31.257 30.209 1.00 27.71 236 TYR B O 1
ATOM 4302 N N . PRO B 1 237 ? -29.899 29.579 30.525 1.00 31.05 237 PRO B N 1
ATOM 4303 C CA . PRO B 1 237 ? -29.203 29.132 31.774 1.00 32.79 237 PRO B CA 1
ATOM 4304 C C . PRO B 1 237 ? -27.836 28.618 31.462 1.00 33.49 237 PRO B C 1
ATOM 4305 O O . PRO B 1 237 ? -27.647 27.912 30.470 1.00 35.14 237 PRO B O 1
ATOM 4309 N N . GLN B 1 238 ? -26.885 29.071 32.256 1.00 35.98 238 GLN B N 1
ATOM 4310 C CA . GLN B 1 238 ? -25.499 28.595 32.239 1.00 36.74 238 GLN B CA 1
ATOM 4311 C C . GLN B 1 238 ? -25.448 27.060 32.173 1.00 36.79 238 GLN B C 1
ATOM 4312 O O . GLN B 1 238 ? -26.211 26.359 32.737 1.00 36.32 238 GLN B O 1
ATOM 4318 N N . GLN B 1 239 ? -24.599 26.541 31.320 1.00 38.73 239 GLN B N 1
ATOM 4319 C CA . GLN B 1 239 ? -24.487 25.118 31.170 1.00 38.13 239 GLN B CA 1
ATOM 4320 C C . GLN B 1 239 ? -23.013 24.757 31.466 1.00 38.78 239 GLN B C 1
ATOM 4321 O O . GLN B 1 239 ? -22.106 25.606 31.469 1.00 35.37 239 GLN B O 1
ATOM 4327 N N . ASN B 1 240 ? -22.796 23.466 31.694 1.00 40.06 240 ASN B N 1
ATOM 4328 C CA . ASN B 1 240 ? -21.573 22.977 32.363 1.00 42.07 240 ASN B CA 1
ATOM 4329 C C . ASN B 1 240 ? -20.908 21.800 31.633 1.00 41.54 240 ASN B C 1
ATOM 4330 O O . ASN B 1 240 ? -20.050 21.113 32.194 1.00 42.21 240 ASN B O 1
ATOM 4335 N N . ASP B 1 241 ? -21.338 21.487 30.431 1.00 40.34 241 ASP B N 1
ATOM 4336 C CA . ASP B 1 241 ? -20.668 20.427 29.723 1.00 39.87 241 ASP B CA 1
ATOM 4337 C C . ASP B 1 241 ? -20.725 20.752 28.224 1.00 39.20 241 ASP B C 1
ATOM 4338 O O . ASP B 1 241 ? -21.596 21.498 27.783 1.00 40.07 241 ASP B O 1
ATOM 4343 N N . GLU B 1 242 ? -19.744 20.224 27.488 1.00 37.92 242 GLU B N 1
ATOM 4344 C CA . GLU B 1 242 ? -19.447 20.579 26.103 1.00 36.41 242 GLU B CA 1
ATOM 4345 C C . GLU B 1 242 ? -20.699 20.498 25.267 1.00 35.73 242 GLU B C 1
ATOM 4346 O O . GLU B 1 242 ? -20.991 21.413 24.514 1.00 36.38 242 GLU B O 1
ATOM 4352 N N . ALA B 1 243 ? -21.432 19.408 25.416 1.00 33.50 243 ALA B N 1
ATOM 4353 C CA . ALA B 1 243 ? -22.556 19.124 24.551 1.00 32.71 243 ALA B CA 1
ATOM 4354 C C . ALA B 1 243 ? -23.712 20.082 24.838 1.00 32.37 243 ALA B C 1
ATOM 4355 O O . ALA B 1 243 ? -24.324 20.606 23.915 1.00 31.91 243 ALA B O 1
ATOM 4357 N N . ALA B 1 244 ? -24.009 20.291 26.121 1.00 31.48 244 ALA B N 1
ATOM 4358 C CA . ALA B 1 244 ? -25.011 21.300 26.484 1.00 31.30 244 ALA B CA 1
ATOM 4359 C C . ALA B 1 244 ? -24.599 22.722 26.035 1.00 31.13 244 ALA B C 1
ATOM 4360 O O . ALA B 1 244 ? -25.417 23.495 25.540 1.00 32.51 244 ALA B O 1
ATOM 4362 N N . ASN B 1 245 ? -23.332 23.069 26.157 1.00 31.04 245 ASN B N 1
ATOM 4363 C CA . ASN B 1 245 ? -22.860 24.380 25.705 1.00 31.04 245 ASN B CA 1
ATOM 4364 C C . ASN B 1 245 ? -22.867 24.615 24.173 1.00 31.53 245 ASN B C 1
ATOM 4365 O O . ASN B 1 245 ? -23.223 25.664 23.702 1.00 29.11 245 ASN B O 1
ATOM 4370 N N . VAL B 1 246 ? -22.510 23.584 23.411 1.00 32.74 246 VAL B N 1
ATOM 4371 C CA . VAL B 1 246 ? -22.641 23.608 21.979 1.00 33.37 246 VAL B CA 1
ATOM 4372 C C . VAL B 1 246 ? -24.108 23.696 21.601 1.00 33.08 246 VAL B C 1
ATOM 4373 O O . VAL B 1 246 ? -24.474 24.387 20.696 1.00 34.53 246 VAL B O 1
ATOM 4377 N N . SER B 1 247 ? -24.949 22.908 22.240 1.00 33.54 247 SER B N 1
ATOM 4378 C CA . SER B 1 247 ? -26.374 23.011 22.000 1.00 34.05 247 SER B CA 1
ATOM 4379 C C . SER B 1 247 ? -26.883 24.454 22.325 1.00 33.36 247 SER B C 1
ATOM 4380 O O . SER B 1 247 ? -27.650 25.034 21.563 1.00 31.12 247 SER B O 1
ATOM 4383 N N . ARG B 1 248 ? -26.446 24.978 23.485 1.00 33.47 248 ARG B N 1
ATOM 4384 C CA . ARG B 1 248 ? -26.700 26.376 23.837 1.00 34.10 248 ARG B CA 1
ATOM 4385 C C . ARG B 1 248 ? -26.309 27.374 22.723 1.00 33.51 248 ARG B C 1
ATOM 4386 O O . ARG B 1 248 ? -27.124 28.195 22.260 1.00 33.63 248 ARG B O 1
ATOM 4394 N N . LEU B 1 249 ? -25.082 27.252 22.256 1.00 32.89 249 LEU B N 1
ATOM 4395 C CA . LEU B 1 249 ? -24.600 28.084 21.181 1.00 33.03 249 LEU B CA 1
ATOM 4396 C C . LEU B 1 249 ? -25.502 28.052 19.936 1.00 33.85 249 LEU B C 1
ATOM 4397 O O . LEU B 1 249 ? -25.976 29.094 19.395 1.00 32.93 249 LEU B O 1
ATOM 4402 N N . PHE B 1 250 ? -25.796 26.849 19.490 1.00 33.16 250 PHE B N 1
ATOM 4403 C CA . PHE B 1 250 ? -26.517 26.726 18.226 1.00 32.65 250 PHE B CA 1
ATOM 4404 C C . PHE B 1 250 ? -27.952 27.107 18.281 1.00 32.16 250 PHE B C 1
ATOM 4405 O O . PHE B 1 250 ? -28.488 27.620 17.340 1.00 34.31 250 PHE B O 1
ATOM 4413 N N . HIS B 1 251 ? -28.621 26.813 19.380 1.00 33.05 251 HIS B N 1
ATOM 4414 C CA . HIS B 1 251 ? -29.989 27.258 19.550 1.00 31.47 251 HIS B CA 1
ATOM 4415 C C . HIS B 1 251 ? -30.074 28.763 19.706 1.00 30.99 251 HIS B C 1
ATOM 4416 O O . HIS B 1 251 ? -31.029 29.377 19.282 1.00 30.59 251 HIS B O 1
ATOM 4423 N N . THR B 1 252 ? -29.089 29.342 20.374 1.00 31.44 252 THR B N 1
ATOM 4424 C CA . THR B 1 252 ? -29.036 30.771 20.556 1.00 32.52 252 THR B CA 1
ATOM 4425 C C . THR B 1 252 ? -28.936 31.517 19.204 1.00 32.88 252 THR B C 1
ATOM 4426 O O . THR B 1 252 ? -29.701 32.510 18.892 1.00 32.22 252 THR B O 1
ATOM 4430 N N . LEU B 1 253 ? -28.007 31.044 18.393 1.00 32.00 253 LEU B N 1
ATOM 4431 C CA . LEU B 1 253 ? -27.833 31.568 17.004 1.00 31.55 253 LEU B CA 1
ATOM 4432 C C . LEU B 1 253 ? -29.039 31.218 16.129 1.00 30.66 253 LEU B C 1
ATOM 4433 O O . LEU B 1 253 ? -29.381 31.928 15.228 1.00 28.87 253 LEU B O 1
ATOM 4438 N N . GLY B 1 254 ? -29.680 30.094 16.414 1.00 30.90 254 GLY B N 1
ATOM 4439 C CA . GLY B 1 254 ? -30.913 29.708 15.664 1.00 31.80 254 GLY B CA 1
ATOM 4440 C C . GLY B 1 254 ? -32.052 30.697 15.946 1.00 32.57 254 GLY B C 1
ATOM 4441 O O . GLY B 1 254 ? -32.967 30.850 15.125 1.00 34.75 254 GLY B O 1
ATOM 4442 N N . SER B 1 255 ? -32.042 31.356 17.104 1.00 31.70 255 SER B N 1
ATOM 4443 C CA . SER B 1 255 ? -33.143 32.250 17.455 1.00 31.07 255 SER B CA 1
ATOM 4444 C C . SER B 1 255 ? -33.200 33.455 16.473 1.00 32.63 255 SER B C 1
ATOM 4445 O O . SER B 1 255 ? -34.229 34.066 16.344 1.00 32.12 255 SER B O 1
ATOM 4448 N N . VAL B 1 256 ? -32.075 33.754 15.806 1.00 32.02 256 VAL B N 1
ATOM 4449 C CA . VAL B 1 256 ? -32.005 34.799 14.794 1.00 32.33 256 VAL B CA 1
ATOM 4450 C C . VAL B 1 256 ? -31.553 34.317 13.408 1.00 31.61 256 VAL B C 1
ATOM 4451 O O . VAL B 1 256 ? -30.942 35.082 12.648 1.00 30.33 256 VAL B O 1
ATOM 4455 N N . GLN B 1 257 ? -31.921 33.091 13.050 1.00 30.39 257 GLN B N 1
ATOM 4456 C CA . GLN B 1 257 ? -31.580 32.636 11.724 1.00 31.09 257 GLN B CA 1
ATOM 4457 C C . GLN B 1 257 ? -32.495 33.177 10.650 1.00 28.96 257 GLN B C 1
ATOM 4458 O O . GLN B 1 257 ? -33.618 33.536 10.877 1.00 27.92 257 GLN B O 1
ATOM 4464 N N . MET B 1 258 ? -31.942 33.278 9.451 1.00 28.97 258 MET B N 1
ATOM 4465 C CA . MET B 1 258 ? -32.708 33.754 8.342 1.00 28.99 258 MET B CA 1
ATOM 4466 C C . MET B 1 258 ? -33.112 32.623 7.471 1.00 28.24 258 MET B C 1
ATOM 4467 O O . MET B 1 258 ? -32.308 31.873 6.996 1.00 28.28 258 MET B O 1
ATOM 4472 N N . VAL B 1 259 ? -34.404 32.548 7.272 1.00 30.05 259 VAL B N 1
ATOM 4473 C CA . VAL B 1 259 ? -35.090 31.489 6.515 1.00 31.60 259 VAL B CA 1
ATOM 4474 C C . VAL B 1 259 ? -35.454 32.029 5.147 1.00 31.32 259 VAL B C 1
ATOM 4475 O O . VAL B 1 259 ? -35.788 33.185 4.986 1.00 31.78 259 VAL B O 1
ATOM 4479 N N . ASP B 1 260 ? -35.376 31.145 4.167 1.00 31.81 260 ASP B N 1
ATOM 4480 C CA . ASP B 1 260 ? -35.605 31.473 2.786 1.00 31.51 260 ASP B CA 1
ATOM 4481 C C . ASP B 1 260 ? -37.003 32.027 2.734 1.00 30.56 260 ASP B C 1
ATOM 4482 O O . ASP B 1 260 ? -37.897 31.539 3.399 1.00 31.76 260 ASP B O 1
ATOM 4487 N N . GLY B 1 261 ? -37.186 33.074 1.951 1.00 30.05 261 GLY B N 1
ATOM 4488 C CA . GLY B 1 261 ? -38.459 33.766 1.803 1.00 29.60 261 GLY B CA 1
ATOM 4489 C C . GLY B 1 261 ? -38.732 34.950 2.752 1.00 29.04 261 GLY B C 1
ATOM 4490 O O . GLY B 1 261 ? -39.646 35.735 2.488 1.00 27.74 261 GLY B O 1
ATOM 4491 N N . MET B 1 262 ? -38.001 35.043 3.871 1.00 30.48 262 MET B N 1
ATOM 4492 C CA . MET B 1 262 ? -38.258 36.098 4.944 1.00 30.95 262 MET B CA 1
ATOM 4493 C C . MET B 1 262 ? -37.947 37.473 4.506 1.00 31.38 262 MET B C 1
ATOM 4494 O O . MET B 1 262 ? -38.717 38.422 4.780 1.00 33.69 262 MET B O 1
ATOM 4499 N N . ALA B 1 263 ? -36.801 37.593 3.823 1.00 31.10 263 ALA B N 1
ATOM 4500 C CA . ALA B 1 263 ? -36.237 38.899 3.523 1.00 32.12 263 ALA B CA 1
ATOM 4501 C C . ALA B 1 263 ? -35.350 38.922 2.291 1.00 30.94 263 ALA B C 1
ATOM 4502 O O . ALA B 1 263 ? -34.286 38.390 2.335 1.00 30.64 263 ALA B O 1
ATOM 4504 N N . LYS B 1 264 ? -35.736 39.662 1.274 1.00 31.69 264 LYS B N 1
ATOM 4505 C CA . LYS B 1 264 ? -34.817 39.963 0.153 1.00 33.01 264 LYS B CA 1
ATOM 4506 C C . LYS B 1 264 ? -33.721 40.983 0.500 1.00 34.00 264 LYS B C 1
ATOM 4507 O O . LYS B 1 264 ? -33.941 41.926 1.274 1.00 35.91 264 LYS B O 1
ATOM 4513 N N . MET B 1 265 ? -32.571 40.806 -0.118 1.00 34.32 265 MET B N 1
ATOM 4514 C CA . MET B 1 265 ? -31.569 41.835 -0.223 1.00 34.46 265 MET B CA 1
ATOM 4515 C C . MET B 1 265 ? -31.808 42.786 -1.416 1.00 33.87 265 MET B C 1
ATOM 4516 O O . MET B 1 265 ? -32.779 42.646 -2.165 1.00 33.27 265 MET B O 1
ATOM 4521 N N . GLY B 1 266 ? -30.893 43.750 -1.587 1.00 33.53 266 GLY B N 1
ATOM 4522 C CA . GLY B 1 266 ? -30.984 44.788 -2.621 1.00 35.00 266 GLY B CA 1
ATOM 4523 C C . GLY B 1 266 ? -30.944 44.231 -4.055 1.00 36.47 266 GLY B C 1
ATOM 4524 O O . GLY B 1 266 ? -31.595 44.802 -4.954 1.00 37.04 266 GLY B O 1
ATOM 4525 N N . ASP B 1 267 ? -30.263 43.083 -4.247 1.00 36.79 267 ASP B N 1
ATOM 4526 C CA . ASP B 1 267 ? -30.287 42.338 -5.534 1.00 37.84 267 ASP B CA 1
ATOM 4527 C C . ASP B 1 267 ? -31.4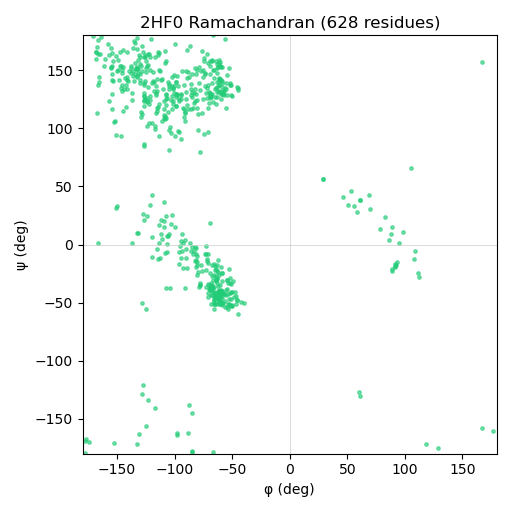94 41.437 -5.777 1.00 36.62 267 ASP B C 1
ATOM 4528 O O . ASP B 1 267 ? -31.599 40.794 -6.844 1.00 36.68 267 ASP B O 1
ATOM 4533 N N . GLY B 1 268 ? -32.375 41.341 -4.803 1.00 34.40 268 GLY B N 1
ATOM 4534 C CA . GLY B 1 268 ? -33.626 40.650 -5.023 1.00 33.86 268 GLY B CA 1
ATOM 4535 C C . GLY B 1 268 ? -33.571 39.213 -4.587 1.00 33.54 268 GLY B C 1
ATOM 4536 O O . GLY B 1 268 ? -34.541 38.493 -4.682 1.00 34.19 268 GLY B O 1
ATOM 4537 N N . GLN B 1 269 ? -32.445 38.804 -4.051 1.00 32.92 269 GLN B N 1
ATOM 4538 C CA . GLN B 1 269 ? -32.288 37.444 -3.544 1.00 33.10 269 GLN B CA 1
ATOM 4539 C C . GLN B 1 269 ? -32.590 37.401 -2.077 1.00 32.05 269 GLN B C 1
ATOM 4540 O O . GLN B 1 269 ? -32.326 38.361 -1.401 1.00 29.36 269 GLN B O 1
ATOM 4546 N N . PHE B 1 270 ? -33.096 36.263 -1.604 1.00 31.54 270 PHE B N 1
ATOM 4547 C CA . PHE B 1 270 ? -33.362 36.034 -0.206 1.00 30.83 270 PHE B CA 1
ATOM 4548 C C . PHE B 1 270 ? -32.056 35.846 0.554 1.00 31.38 270 PHE B C 1
ATOM 4549 O O . PHE B 1 270 ? -31.149 35.083 0.162 1.00 30.35 270 PHE B O 1
ATOM 4557 N N . GLU B 1 271 ? -31.938 36.592 1.650 1.00 31.93 271 GLU B N 1
ATOM 4558 C CA . GLU B 1 271 ? -30.869 36.356 2.603 1.00 33.56 271 GLU B CA 1
ATOM 4559 C C . GLU B 1 271 ? -31.247 35.195 3.571 1.00 33.54 271 GLU B C 1
ATOM 4560 O O . GLU B 1 271 ? -32.366 35.137 4.102 1.00 34.11 271 GLU B O 1
ATOM 4566 N N . ARG B 1 272 ? -30.283 34.287 3.763 1.00 33.38 272 ARG B N 1
ATOM 4567 C CA . ARG B 1 272 ? -30.423 33.070 4.486 1.00 33.32 272 ARG B CA 1
ATOM 4568 C C . ARG B 1 272 ? -29.188 32.869 5.343 1.00 33.88 272 ARG B C 1
ATOM 4569 O O . ARG B 1 272 ? -28.129 33.350 5.015 1.00 33.95 272 ARG B O 1
ATOM 4577 N N . THR B 1 273 ? -29.352 32.129 6.439 1.00 33.54 273 THR B N 1
ATOM 4578 C CA . THR B 1 273 ? -28.243 31.704 7.285 1.00 33.79 273 THR B CA 1
ATOM 4579 C C . THR B 1 273 ? -27.612 30.502 6.570 1.00 33.65 273 THR B C 1
ATOM 4580 O O . THR B 1 273 ? -28.176 29.410 6.588 1.00 34.29 273 THR B O 1
ATOM 4584 N N . LEU B 1 274 ? -26.523 30.753 5.843 1.00 34.52 274 LEU B N 1
ATOM 4585 C CA . LEU B 1 274 ? -25.840 29.723 4.981 1.00 33.55 274 LEU B CA 1
ATOM 4586 C C . LEU B 1 274 ? -25.138 28.706 5.869 1.00 33.54 274 LEU B C 1
ATOM 4587 O O . LEU B 1 274 ? -25.146 27.507 5.624 1.00 33.25 274 LEU B O 1
ATOM 4592 N N . PHE B 1 275 ? -24.503 29.199 6.915 1.00 33.80 275 PHE B N 1
ATOM 4593 C CA . PHE B 1 275 ? -23.917 28.331 7.888 1.00 34.47 275 PHE B CA 1
ATOM 4594 C C . PHE B 1 275 ? -23.839 29.019 9.211 1.00 35.06 275 PHE B C 1
ATOM 4595 O O . PHE B 1 275 ? -23.986 30.250 9.288 1.00 34.52 275 PHE B O 1
ATOM 4603 N N . THR B 1 276 ? -23.749 28.141 10.236 1.00 34.30 276 THR B N 1
ATOM 4604 C CA . THR B 1 276 ? -23.523 28.495 11.558 1.00 34.14 276 THR B CA 1
ATOM 4605 C C . THR B 1 276 ? -22.310 27.691 12.063 1.00 35.41 276 THR B C 1
ATOM 4606 O O . THR B 1 276 ? -22.285 26.474 12.059 1.00 36.08 276 THR B O 1
ATOM 4610 N N . SER B 1 277 ? -21.326 28.416 12.557 1.00 36.54 277 SER B N 1
ATOM 4611 C CA . SER B 1 277 ? -20.090 27.874 13.089 1.00 36.47 277 SER B CA 1
ATOM 4612 C C . SER B 1 277 ? -19.955 28.204 14.560 1.00 35.98 277 SER B C 1
ATOM 4613 O O . SER B 1 277 ? -20.561 29.131 15.015 1.00 35.62 277 SER B O 1
ATOM 4616 N N . GLY B 1 278 ? -19.091 27.477 15.267 1.00 36.29 278 GLY B N 1
ATOM 4617 C CA . GLY B 1 278 ? -18.897 27.659 16.698 1.00 35.56 278 GLY B CA 1
ATOM 4618 C C . GLY B 1 278 ? -17.534 27.210 17.133 1.00 35.96 278 GLY B C 1
ATOM 4619 O O . GLY B 1 278 ? -16.850 26.503 16.414 1.00 36.31 278 GLY B O 1
ATOM 4620 N N . TYR B 1 279 ? -17.135 27.613 18.325 1.00 35.09 279 TYR B N 1
ATOM 4621 C CA . TYR B 1 279 ? -15.901 27.211 18.857 1.00 34.39 279 TYR B CA 1
ATOM 4622 C C . TYR B 1 279 ? -16.019 26.907 20.358 1.00 33.93 279 TYR B C 1
ATOM 4623 O O . TYR B 1 279 ? -16.696 27.639 21.096 1.00 31.65 279 TYR B O 1
ATOM 4632 N N . SER B 1 280 ? -15.316 25.842 20.785 1.00 33.87 280 SER B N 1
ATOM 4633 C CA . SER B 1 280 ? -15.101 25.541 22.205 1.00 34.89 280 SER B CA 1
ATOM 4634 C C . SER B 1 280 ? -13.656 25.488 22.543 1.00 36.48 280 SER B C 1
ATOM 4635 O O . SER B 1 280 ? -12.937 24.638 21.996 1.00 37.10 280 SER B O 1
ATOM 4638 N N . SER B 1 281 ? -13.237 26.289 23.532 1.00 37.05 281 SER B N 1
ATOM 4639 C CA . SER B 1 281 ? -11.863 26.182 24.028 1.00 37.29 281 SER B CA 1
ATOM 4640 C C . SER B 1 281 ? -11.692 25.021 25.009 1.00 38.39 281 SER B C 1
ATOM 4641 O O . SER B 1 281 ? -10.562 24.675 25.439 1.00 38.02 281 SER B O 1
ATOM 4644 N N . LYS B 1 282 ? -12.804 24.441 25.420 1.00 39.46 282 LYS B N 1
ATOM 4645 C CA . LYS B 1 282 ? -12.700 23.336 26.328 1.00 38.99 282 LYS B CA 1
ATOM 4646 C C . LYS B 1 282 ? -12.032 22.225 25.590 1.00 39.35 282 LYS B C 1
ATOM 4647 O O . LYS B 1 282 ? -11.121 21.552 26.130 1.00 40.15 282 LYS B O 1
ATOM 4653 N N . THR B 1 283 ? -12.523 22.013 24.378 1.00 38.92 283 THR B N 1
ATOM 4654 C CA . THR B 1 283 ? -12.070 20.918 23.538 1.00 38.54 283 THR B CA 1
ATOM 4655 C C . THR B 1 283 ? -11.166 21.390 22.375 1.00 38.07 283 THR B C 1
ATOM 4656 O O . THR B 1 283 ? -10.848 20.592 21.517 1.00 36.49 283 THR B O 1
ATOM 4660 N N . ASN B 1 284 ? -10.785 22.674 22.340 1.00 37.82 284 ASN B N 1
ATOM 4661 C CA . ASN B 1 284 ? -10.292 23.312 21.097 1.00 37.23 284 ASN B CA 1
ATOM 4662 C C . ASN B 1 284 ? -10.888 22.674 19.821 1.00 37.47 284 ASN B C 1
ATOM 4663 O O . ASN B 1 284 ? -10.175 22.191 18.960 1.00 37.15 284 ASN B O 1
ATOM 4668 N N . THR B 1 285 ? -12.219 22.648 19.730 1.00 38.47 285 THR B N 1
ATOM 4669 C CA . THR B 1 285 ? -12.919 22.192 18.534 1.00 38.34 285 THR B CA 1
ATOM 4670 C C . THR B 1 285 ? -13.736 23.280 17.869 1.00 38.38 285 THR B C 1
ATOM 4671 O O . THR B 1 285 ? -14.407 24.018 18.515 1.00 38.62 285 THR B O 1
ATOM 4675 N N . TYR B 1 286 ? -13.663 23.369 16.543 1.00 39.29 286 TYR B N 1
ATOM 4676 C CA . TYR B 1 286 ? -14.563 24.172 15.768 1.00 38.95 286 TYR B CA 1
ATOM 4677 C C . TYR B 1 286 ? -15.785 23.329 15.393 1.00 38.65 286 TYR B C 1
ATOM 4678 O O . TYR B 1 286 ? -15.643 22.138 15.171 1.00 38.54 286 TYR B O 1
ATOM 4687 N N . TYR B 1 287 ? -16.985 23.953 15.370 1.00 38.33 287 TYR B N 1
ATOM 4688 C CA . TYR B 1 287 ? -18.227 23.267 14.956 1.00 37.29 287 TYR B CA 1
ATOM 4689 C C . TYR B 1 287 ? -18.906 24.021 13.826 1.00 37.23 287 TYR B C 1
ATOM 4690 O O . TYR B 1 287 ? -18.606 25.173 13.627 1.00 36.61 287 TYR B O 1
ATOM 4699 N N . MET B 1 288 ? -19.750 23.327 13.062 1.00 37.63 288 MET B N 1
ATOM 4700 C CA . MET B 1 288 ? -20.458 23.917 11.958 1.00 38.09 288 MET B CA 1
ATOM 4701 C C . MET B 1 288 ? -21.597 23.092 11.446 1.00 37.28 288 MET B C 1
ATOM 4702 O O . MET B 1 288 ? -21.508 21.862 11.382 1.00 38.87 288 MET B O 1
ATOM 4707 N N . ASN B 1 289 ? -22.691 23.776 11.107 1.00 36.45 289 ASN B N 1
ATOM 4708 C CA . ASN B 1 289 ? -23.740 23.206 10.283 1.00 34.82 289 ASN B CA 1
ATOM 4709 C C . ASN B 1 289 ? -24.113 24.206 9.179 1.00 34.28 289 ASN B C 1
ATOM 4710 O O . ASN B 1 289 ? -23.502 25.273 9.086 1.00 34.93 289 ASN B O 1
ATOM 4715 N N . THR B 1 290 ? -25.044 23.831 8.294 1.00 32.81 290 THR B N 1
ATOM 4716 C CA . THR B 1 290 ? -25.363 24.654 7.166 1.00 32.34 290 THR B CA 1
ATOM 4717 C C . THR B 1 290 ? -26.834 24.738 6.973 1.00 32.02 290 THR B C 1
ATOM 4718 O O . THR B 1 290 ? -27.557 23.900 7.524 1.00 30.58 290 THR B O 1
ATOM 4722 N N . TYR B 1 291 ? -27.260 25.649 6.098 1.00 31.88 291 TYR B N 1
ATOM 4723 C CA . TYR B 1 291 ? -28.703 25.714 5.682 1.00 32.83 291 TYR B CA 1
ATOM 4724 C C . TYR B 1 291 ? -29.202 24.306 5.256 1.00 33.28 291 TYR B C 1
ATOM 4725 O O . TYR B 1 291 ? -30.371 23.891 5.546 1.00 33.22 291 TYR B O 1
ATOM 4734 N N . ASP B 1 292 ? -28.345 23.586 4.537 1.00 34.92 292 ASP B N 1
ATOM 4735 C CA . ASP B 1 292 ? -28.788 22.322 3.931 1.00 35.73 292 ASP B CA 1
ATOM 4736 C C . ASP B 1 292 ? -28.783 21.176 4.864 1.00 35.29 292 ASP B C 1
ATOM 4737 O O . ASP B 1 292 ? -29.506 20.239 4.665 1.00 31.81 292 ASP B O 1
ATOM 4742 N N . ASP B 1 293 ? -28.036 21.293 5.960 1.00 37.09 293 ASP B N 1
ATOM 4743 C CA . ASP B 1 293 ? -27.843 20.161 6.828 1.00 36.52 293 ASP B CA 1
ATOM 4744 C C . ASP B 1 293 ? -27.580 20.690 8.208 1.00 36.03 293 ASP B C 1
ATOM 4745 O O . ASP B 1 293 ? -26.502 21.208 8.484 1.00 37.09 293 ASP B O 1
ATOM 4750 N N . PRO B 1 294 ? -28.593 20.583 9.102 1.00 35.92 294 PRO B N 1
ATOM 4751 C CA . PRO B 1 294 ? -28.442 21.027 10.484 1.00 34.23 294 PRO B CA 1
ATOM 4752 C C . PRO B 1 294 ? -27.591 20.180 11.411 1.00 34.39 294 PRO B C 1
ATOM 4753 O O . PRO B 1 294 ? -27.325 20.609 12.569 1.00 33.01 294 PRO B O 1
ATOM 4757 N N . ALA B 1 295 ? -27.172 18.996 10.943 1.00 33.84 295 ALA B N 1
ATOM 4758 C CA . ALA B 1 295 ? -26.241 18.164 11.681 1.00 34.03 295 ALA B CA 1
ATOM 4759 C C . ALA B 1 295 ? -24.966 18.927 11.905 1.00 34.11 295 ALA B C 1
ATOM 4760 O O . ALA B 1 295 ? -24.389 19.477 10.969 1.00 34.67 295 ALA B O 1
ATOM 4762 N N . ILE B 1 296 ? -24.513 18.963 13.151 1.00 34.59 296 ILE B N 1
ATOM 4763 C CA . ILE B 1 296 ? -23.373 19.727 13.486 1.00 36.88 296 ILE B CA 1
ATOM 4764 C C . ILE B 1 296 ? -22.128 18.830 13.319 1.00 39.26 296 ILE B C 1
ATOM 4765 O O . ILE B 1 296 ? -22.038 17.749 13.911 1.00 38.53 296 ILE B O 1
ATOM 4770 N N . ARG B 1 297 ? -21.163 19.294 12.517 1.00 41.53 297 ARG B N 1
ATOM 4771 C CA . ARG B 1 297 ? -19.899 18.588 12.328 1.00 42.82 297 ARG B CA 1
ATOM 4772 C C . ARG B 1 297 ? -18.830 19.254 13.242 1.00 43.76 297 ARG B C 1
ATOM 4773 O O . ARG B 1 297 ? -18.810 20.494 13.444 1.00 43.97 297 ARG B O 1
ATOM 4781 N N . SER B 1 298 ? -17.991 18.426 13.850 1.00 43.83 298 SER B N 1
ATOM 4782 C CA . SER B 1 298 ? -16.877 18.913 14.664 1.00 44.31 298 SER B CA 1
ATOM 4783 C C . SER B 1 298 ? -15.553 18.664 13.956 1.00 45.09 298 SER B C 1
ATOM 4784 O O . SER B 1 298 ? -15.466 17.808 13.073 1.00 43.62 298 SER B O 1
ATOM 4787 N N . TYR B 1 299 ? -14.571 19.473 14.347 1.00 46.90 299 TYR B N 1
ATOM 4788 C CA . TYR B 1 299 ? -13.268 19.611 13.716 1.00 47.76 299 TYR B CA 1
ATOM 4789 C C . TYR B 1 299 ? -12.365 20.007 14.863 1.00 49.24 299 TYR B C 1
ATOM 4790 O O . TYR B 1 299 ? -12.274 21.175 15.216 1.00 49.42 299 TYR B O 1
ATOM 4799 N N . ALA B 1 300 ? -11.720 19.019 15.470 1.00 49.93 300 ALA B N 1
ATOM 4800 C CA . ALA B 1 300 ? -10.846 19.231 16.619 1.00 50.61 300 ALA B CA 1
ATOM 4801 C C . ALA B 1 300 ? -9.443 19.491 16.111 1.00 50.51 300 ALA B C 1
ATOM 4802 O O . ALA B 1 300 ? -8.954 18.770 15.268 1.00 50.90 300 ALA B O 1
ATOM 4804 N N . MET B 1 301 ? -8.834 20.543 16.634 1.00 50.47 301 MET B N 1
ATOM 4805 C CA . MET B 1 301 ? -7.461 20.871 16.379 1.00 51.44 301 MET B CA 1
ATOM 4806 C C . MET B 1 301 ? -6.499 19.673 16.622 1.00 52.45 301 MET B C 1
ATOM 4807 O O . MET B 1 301 ? -5.471 19.528 15.908 1.00 51.22 301 MET B O 1
ATOM 4812 N N . ALA B 1 302 ? -6.859 18.846 17.610 1.00 53.08 302 ALA B N 1
ATOM 4813 C CA . ALA B 1 302 ? -6.206 17.557 17.879 1.00 53.51 302 ALA B CA 1
ATOM 4814 C C . ALA B 1 302 ? -6.030 16.772 16.605 1.00 53.63 302 ALA B C 1
ATOM 4815 O O . ALA B 1 302 ? -4.942 16.404 16.315 1.00 53.66 302 ALA B O 1
ATOM 4817 N N . ASP B 1 303 ? -7.083 16.602 15.813 1.00 54.49 303 ASP B N 1
ATOM 4818 C CA . ASP B 1 303 ? -7.020 15.823 14.573 1.00 55.10 303 ASP B CA 1
ATOM 4819 C C . ASP B 1 303 ? -6.201 16.433 13.443 1.00 55.84 303 ASP B C 1
ATOM 4820 O O . ASP B 1 303 ? -6.379 16.036 12.289 1.00 57.49 303 ASP B O 1
ATOM 4825 N N . TYR B 1 304 ? -5.323 17.391 13.741 1.00 55.71 304 TYR B N 1
ATOM 4826 C CA . TYR B 1 304 ? -4.509 18.046 12.721 1.00 55.36 304 TYR B CA 1
ATOM 4827 C C . TYR B 1 304 ? -3.176 18.357 13.357 1.00 55.83 304 TYR B C 1
ATOM 4828 O O . TYR B 1 304 ? -3.078 18.545 14.572 1.00 55.02 304 TYR B O 1
ATOM 4837 N N . ASP B 1 305 ? -2.137 18.365 12.517 1.00 56.49 305 ASP B N 1
ATOM 4838 C CA . ASP B 1 305 ? -0.772 18.535 12.981 1.00 56.68 305 ASP B CA 1
ATOM 4839 C C . ASP B 1 305 ? -0.414 19.998 12.838 1.00 55.76 305 ASP B C 1
ATOM 4840 O O . ASP B 1 305 ? -0.042 20.479 11.791 1.00 55.76 305 ASP B O 1
ATOM 4845 N N . MET B 1 306 ? -0.566 20.695 13.950 1.00 55.69 306 MET B N 1
ATOM 4846 C CA . MET B 1 306 ? -0.384 22.139 14.020 1.00 55.77 306 MET B CA 1
ATOM 4847 C C . MET B 1 306 ? 1.054 22.555 13.941 1.00 54.44 306 MET B C 1
ATOM 4848 O O . MET B 1 306 ? 1.343 23.740 13.969 1.00 53.12 306 MET B O 1
ATOM 4853 N N . ASP B 1 307 ? 1.946 21.557 13.852 1.00 54.31 307 ASP B N 1
ATOM 4854 C CA . ASP B 1 307 ? 3.379 21.768 13.648 1.00 53.36 307 ASP B CA 1
ATOM 4855 C C . ASP B 1 307 ? 3.723 21.826 12.176 1.00 52.29 307 ASP B C 1
ATOM 4856 O O . ASP B 1 307 ? 4.752 22.369 11.805 1.00 51.77 307 ASP B O 1
ATOM 4861 N N . SER B 1 308 ? 2.824 21.285 11.352 1.00 51.93 308 SER B N 1
ATOM 4862 C CA . SER B 1 308 ? 2.851 21.393 9.874 1.00 51.15 308 SER B CA 1
ATOM 4863 C C . SER B 1 308 ? 2.882 22.837 9.368 1.00 50.87 308 SER B C 1
ATOM 4864 O O . SER B 1 308 ? 2.804 23.769 10.152 1.00 51.32 308 SER B O 1
ATOM 4867 N N . SER B 1 309 ? 2.974 23.009 8.054 1.00 50.96 309 SER B N 1
ATOM 4868 C CA . SER B 1 309 ? 3.344 24.308 7.440 1.00 51.15 309 SER B CA 1
ATOM 4869 C C . SER B 1 309 ? 2.502 24.708 6.212 1.00 51.61 309 SER B C 1
ATOM 4870 O O . SER B 1 309 ? 2.741 25.763 5.603 1.00 48.79 309 SER B O 1
ATOM 4873 N N . GLU B 1 310 ? 1.524 23.859 5.864 1.00 53.59 310 GLU B N 1
ATOM 4874 C CA . GLU B 1 310 ? 0.548 24.178 4.808 1.00 55.64 310 GLU B CA 1
ATOM 4875 C C . GLU B 1 310 ? -0.937 24.396 5.316 1.00 56.28 310 GLU B C 1
ATOM 4876 O O . GLU B 1 310 ? -1.426 23.723 6.266 1.00 55.00 310 GLU B O 1
ATOM 4882 N N . LEU B 1 311 ? -1.598 25.387 4.685 1.00 56.23 311 LEU B N 1
ATOM 4883 C CA . LEU B 1 311 ? -3.054 25.564 4.724 1.00 55.86 311 LEU B CA 1
ATOM 4884 C C . LEU B 1 311 ? -3.819 24.253 4.363 1.00 56.70 311 LEU B C 1
ATOM 4885 O O . LEU B 1 311 ? -3.570 23.621 3.311 1.00 56.21 311 LEU B O 1
ATOM 4890 N N . ILE B 1 312 ? -4.769 23.885 5.244 1.00 56.67 312 ILE B N 1
ATOM 4891 C CA . ILE B 1 312 ? -5.626 22.695 5.072 1.00 55.34 312 ILE B CA 1
ATOM 4892 C C . ILE B 1 312 ? -7.093 23.179 5.008 1.00 55.09 312 ILE B C 1
ATOM 4893 O O . ILE B 1 312 ? -7.652 23.601 6.037 1.00 54.30 312 ILE B O 1
ATOM 4898 N N . SER B 1 313 ? -7.655 23.176 3.799 1.00 54.38 313 SER B N 1
ATOM 4899 C CA . SER B 1 313 ? -9.082 23.298 3.557 1.00 54.49 313 SER B CA 1
ATOM 4900 C C . SER B 1 313 ? -9.704 21.940 3.712 1.00 54.18 313 SER B C 1
ATOM 4901 O O . SER B 1 313 ? -9.346 21.004 3.006 1.00 53.06 313 SER B O 1
ATOM 4904 N N . VAL B 1 314 ? -10.653 21.828 4.625 1.00 54.35 314 VAL B N 1
ATOM 4905 C CA . VAL B 1 314 ? -11.300 20.570 4.822 1.00 54.12 314 VAL B CA 1
ATOM 4906 C C . VAL B 1 314 ? -12.713 20.674 4.281 1.00 54.86 314 VAL B C 1
ATOM 4907 O O . VAL B 1 314 ? -13.541 21.405 4.818 1.00 55.68 314 VAL B O 1
ATOM 4911 N N . ALA B 1 315 ? -12.941 20.009 3.146 1.00 55.47 315 ALA B N 1
ATOM 4912 C CA . ALA B 1 315 ? -14.269 19.890 2.534 1.00 56.70 315 ALA B CA 1
ATOM 4913 C C . ALA B 1 315 ? -15.269 19.140 3.433 1.00 56.74 315 ALA B C 1
ATOM 4914 O O . ALA B 1 315 ? -14.854 18.421 4.369 1.00 57.83 315 ALA B O 1
ATOM 4916 N N . ARG B 1 316 ? -16.402 19.325 3.373 0.00 59.78 316 ARG B N 1
ATOM 4917 C CA . ARG B 1 316 ? -17.252 18.607 4.307 0.00 61.47 316 ARG B CA 1
ATOM 4918 C C . ARG B 1 316 ? -18.185 17.698 3.491 0.00 61.21 316 ARG B C 1
ATOM 4919 O O . ARG B 1 316 ? -17.716 17.012 2.556 0.00 60.24 316 ARG B O 1
#

Secondary structure (DSSP, 8-state):
-EEEEEE-TT--EEEEEEEEES---S-EEEEE-TTS----TT-----SSPPPEEEEEEESSSSEEEEEEEETTS-EEEEEE-TTTB--BSSPPTTSEEEETTTHHHHHHHH-SSHHHHHHHHTTEEEE----SSSPPP-EEEEEE-SS-EEEEEEETTEEEEEE-TT-EE-SSS-HHHHHHHGGGGTT--SSPPPPEEETTEEE--SSTTGGGTT-B-S-SHHHHHHHHHHHHHHS----SHHHHHHHHHHHTTTT---TTS-B-TTSPBPEEEEEEEEETTTTEEEEEESS--S-EEEESTTS-TTSSS-EEE--/-EEEEEE-TT--EEEEEEEEESS----EEEEE-TT-----TT-----SSPPPEEEEEEEETTEEEEEEEEETTS-EEEEEE-TTTB--BSS--TTSEEEEGGGHHHHHHHH-SSHHHHHHHHTTEEEE----TTSPPP-EEEEEE-SS-EEEEEEETTEEEEEE-TT-EE-SSS-HHHHHHHGGGGTT--SSPPPPEEETTEEE--SSTTSTTTT-B-S-SHHHHHHHHHHHHHHS----SHHHHHHHHHHHHHTTPPPTTS-B-TTSPBPEEEEEEEEETTTTEEEEEETTEEEEEEEEGGGS-TT--S-EEE--

Foldseek 3Di:
DKKFWAAFPVLWIKIKDFDKFLDDDAKFWKKDFQQADDDFPVPFDADPGWFTKIAIAHQDPQDGQHQKMATLLFKIKHKAAEPPFFDAAQDDDPPAREHEQRCVRVRPRGHDRAVVVVVVNVVRYGHHHHDDVVDDTRGTKMWMDGSPFIWIWGQGPVGIDIGTDPLRMAFYDDDPVVLVVVLVQQPQQDQDADDWDDDVPRIDHDPDGDVSRPPQDDALDRSSLSNQLSVLNVPPDHDDDDVVVVVSRVVSHCSNFFDAPRDADPVRRGMGRAKMWIAISVQRWIWMDGPVGPDIDIDGCVVDPSSDHGMDGDDD/DKKFWAAFPVLKIKIKAFDKDQDDPPKFWKWAFQQADDQFPQRFDADPGWFTKIAIADADPQDGQHQKMATLLFKIKHWAAEPPFFDFAADDDPPAREGEPRCVRVRDRTHDRAPVVVVVNVVRYGYHWHDDPPDDTRGTKMWMHGSPFIWIWGQGPVGIDIGGDPLRMAFYDDDPVVLVVVLVQQVQQDQDADDWDADVPRIDHDPDGDPSNPPQDQAQDRSSLRNQLSVLNVPPDRDHDDVVSVVSQVVSNVSRFFDAPRDDDPVGGGMGRQKMWIAISVQRWIWMDGPVGPDIDIDGPVVDDSSDHHMDGDDD

=== Feature glossary ===
The record interleaves many kinds of information about one protein. Here is each kind framed as the question it answers.

Q: What are the backbone torsion angles?
A: φ (phi) and ψ (psi) are the two rotatable backbone dihedrals per residue: φ is the C(i-1)–N–Cα–C torsion, ψ is the N–Cα–C–N(i+1) torsion, both in degrees on (−180°, 180°]. α-helical residues cluster near (−60°, −45°); β-strand residues near (−120°, +130°). A Ramachandran plot is simply a scatter of (φ, ψ) for every residue.

Q: What is the amino-acid chain?
A: This is the polypeptide sequence — one letter per residue, N-terminus first. Length ranges from a few dozen residues for small domains to over a thousand for large multi-domain proteins.

Q: How mobile is each atom in the crystal?
A: For experimental (PDB) structures, the B-factor (temperature factor) quantifies the positional spread of each atom in the crystal — a combination of thermal vibration and static disorder — in units of Å². High B-factors mark flexible loops or poorly resolved regions; low B-factors mark the rigid, well-ordered core.

Q: Are the domains correctly placed relative to each other?
A: Predicted Aligned Error (PAE) is an AlphaFold confidence matrix: entry (i, j) is the expected error in the position of residue j, in ångströms, when the prediction is superimposed on the true structure at residue i. Low PAE within a block of residues means that block is internally rigid and well-predicted; high PAE between two blocks means their relative placement is uncertain even if each block individually is confident.

Q: How confident is the AlphaFold model at each residue?
A: pLDDT is the predicted lDDT-Cα score: AlphaFold's confidence that the local environment of each residue (all inter-atomic distances within 15 Å) is correctly placed. It is a per-residue number between 0 and 100, with higher meaning more reliable.

Q: What family and function is it annotated with?
A: Functional annotations link the protein to curated databases. InterPro entries identify conserved domains and families by matching the sequence against member-database signatures (Pfam, PROSITE, CDD, …). Gene Ontology (GO) terms describe molecular function, biological process, and cellular component in a controlled vocabulary. CATH places the structure in a hierarchical fold classification (Class/Architecture/Topology/Homologous-superfamily). The organism is the source species.

Q: How big and how compact is the whole molecule?
A: Three whole-structure scalars: the radius of gyration (RMS distance of Cα from centroid, in Å), the count of Cα–Cα contacts (pairs closer than 8 Å and separated by more than four residues in sequence — i.e. tertiary, not local, contacts), and the bounding-box dimensions. Together they distinguish compact globular folds from extended fibres or disordered chains.

Q: What known structures does this most resemble?
A: The Foldseek neighbor list gives the closest experimentally determined structures in the PDB, ranked by structural alignment. TM-score near 1 means near-identical fold; near 0.3 means only rough topology match. This is how one finds what a novel AlphaFold prediction most resembles in the solved-structure universe.

Q: Which residues are buried vs exposed?
A: SASA measures how much of the protein is reachable by solvent. It is computed by rolling a water-sized probe over the atomic surface and summing the exposed area (Å²). Per-residue SASA distinguishes core (buried, low SASA) from surface (exposed, high SASA) residues; total SASA is a whole-molecule size measure.

Q: Which residues are in helices, strands, or loops?
A: Eight-state secondary structure (DSSP): H is the canonical α-helix, G the tighter 3₁₀-helix, I the wider π-helix; E/B are β-structure, T and S are turns and bends, and '-' is everything else. DSSP derives these from the pattern of main-chain N–H···O=C hydrogen bonds, not from the sequence.

Q: Where is each backbone atom in 3D?
A: Structure coordinates are given as an mmCIF _atom_site loop: one row per atom with element, residue name, chain id, sequence number, and x/y/z position in Å. Only the four main-chain atoms per residue are included here; side chains are omitted to keep the record compact.

Q: What if only a Cα trace is available?
A: Three-state secondary structure (P-SEA) collapses the eight DSSP classes into helix (a), strand (b), and coil (c). P-SEA assigns these from Cα geometry alone — distances and angles — without requiring backbone oxygens, so it works on any Cα trace.

Q: What do the rendered images show?
A: The six renders are orthographic views along the three Cartesian axes in both directions. Representation (cartoon, sticks, or surface) and color scheme (sequence-rainbow or by-chain) vary across proteins so the training set covers all the common visualization conventions.

Q: What does the local fold look like, residue by residue?
A: Foldseek's 3Di representation compresses backbone geometry into a per-residue letter drawn from a learned twenty-state alphabet. It captures the tertiary interaction pattern around each residue — which residues are packed against it in space, regardless of where they are in sequence.

Q: What do the diagnostic plots show?
A: The contact map is a binary N×N matrix image: pixel (i, j) is dark where Cα_i and Cα_j are within 8 Å and |i−j|>4. Because the |i−j|>4 filter removes local helical contacts, off-diagonal stripes parallel to the main diagonal indicate parallel β-sheets; stripes perpendicular to it indicate antiparallel β-sheets. The Ramachandran plot scatters every residue's (φ, ψ) pair against the sterically allowed regions. The PAE heatmap renders the predicted-aligned-error matrix.